Protein AF-A0A8T4DI45-F1 (afdb_monomer)

pLDDT: mean 78.18, std 17.22, range [35.06, 97.62]

Sequence (373 aa):
MRKTQLFKITIIFLILMFCSLSPCAADVDFNVQRQDVEINIYEDWSVEIWYYLTIETTLGPHNGIYLGIPDSNISDFGASVGNEMLKVEKTTYNGGDVLKIYFPETKYSGDITDMKVSFWAYDRLFPDQTNDEYIGMFFIPATWQGRTIPDQSITYILPEGVSANEVKFVPNPDSIFEDDRTSIYFEEFYATPESFDTNVLFPKAYLVPEDEKRENPSSGGGGGSSTSFFFMIAAAIFLFVIVIIIIGVIMGLKKGKKKYVSPELAMESLGVRKDLDNVEAAVVLGSDPIKVINLMVLGIVKKGLGVVESWGPLTMTIQKEEKDEKALKCPNCGAPLASGVDKQKCDYCGSEVELRGRPTHYENQFMLHALKK

Mean predicted aligned error: 20.34 Å

Secondary structure (DSSP, 8-state):
-HHHHHHHHHHHHHHHHHTT-PPPPP---EEEEEEEEEEEE-TTS-EEEEEEEEEEE-SS-EEEEEEE-S-S-EEEEEEEETTEEPPEEEEEETTEEEEEEEEEEEE-TT-EEEEEEEEEE-S--EE-SS-TTEEEEEE-----TTPPEEEEEEEEEPPTT--GGG-EEES--SEEEESSSEEEEEEEEEE-TTS--EEEEEEGGGSPPGGGSPPPTTSS-----SHHHHHHHHHHHHHHHHHHHHHHHHHHHHHT-------------S---TT--HHHHHHHTT--HHHHHHHHHHHHHHTTSEEEEEETTEEEEEPPPP-----EE-TTT--EE-TT-SEEE-TTT--EEE------TT------EE---

Structure (mmCIF, N/CA/C/O backbone):
data_AF-A0A8T4DI45-F1
#
_entry.id   AF-A0A8T4DI45-F1
#
loop_
_atom_site.group_PDB
_atom_site.id
_atom_site.type_symbol
_atom_site.label_atom_id
_atom_site.label_alt_id
_atom_site.label_comp_id
_atom_site.label_asym_id
_atom_site.label_entity_id
_atom_site.label_seq_id
_atom_site.pdbx_PDB_ins_code
_atom_site.Cartn_x
_atom_site.Cartn_y
_atom_site.Cartn_z
_atom_site.occupancy
_atom_site.B_iso_or_equiv
_atom_site.auth_seq_id
_atom_site.auth_comp_id
_atom_site.auth_asym_id
_atom_site.auth_atom_id
_atom_site.pdbx_PDB_model_num
ATOM 1 N N . MET A 1 1 ? -50.651 18.051 31.804 1.00 48.41 1 MET A N 1
ATOM 2 C CA . MET A 1 1 ? -50.432 17.323 30.529 1.00 48.41 1 MET A CA 1
ATOM 3 C C . MET A 1 1 ? -49.240 17.813 29.691 1.00 48.41 1 MET A C 1
ATOM 5 O O . MET A 1 1 ? -48.636 16.985 29.031 1.00 48.41 1 MET A O 1
ATOM 9 N N . ARG A 1 2 ? -48.836 19.101 29.711 1.00 54.28 2 ARG A N 1
ATOM 10 C CA . ARG A 1 2 ? -47.678 19.598 28.919 1.00 54.28 2 ARG A CA 1
ATOM 11 C C . ARG A 1 2 ? -46.285 19.196 29.442 1.00 54.28 2 ARG A C 1
ATOM 13 O O . ARG A 1 2 ? -45.401 18.942 28.637 1.00 54.28 2 ARG A O 1
ATOM 20 N N . LYS A 1 3 ? -46.082 19.112 30.765 1.00 51.00 3 LYS A N 1
ATOM 21 C CA . LYS A 1 3 ? -44.763 18.792 31.356 1.00 51.00 3 LYS A CA 1
ATOM 22 C C . LYS A 1 3 ? -44.325 17.339 31.121 1.00 51.00 3 LYS A C 1
ATOM 24 O O . LYS A 1 3 ? -43.155 17.097 30.864 1.00 51.00 3 LYS A O 1
ATOM 29 N N . THR A 1 4 ? -45.263 16.393 31.141 1.00 57.16 4 THR A N 1
ATOM 30 C CA . THR A 1 4 ? -44.988 14.967 30.899 1.00 57.16 4 THR A CA 1
ATOM 31 C C . THR A 1 4 ? -44.671 14.662 29.436 1.00 57.16 4 THR A C 1
ATOM 33 O O . THR A 1 4 ? -43.888 13.759 29.171 1.00 57.16 4 THR A O 1
ATOM 36 N N . GLN A 1 5 ? -45.219 15.433 28.490 1.00 61.31 5 GLN A N 1
ATOM 37 C CA . GLN A 1 5 ? -44.877 15.304 27.069 1.00 61.31 5 GLN A CA 1
ATOM 38 C C . GLN A 1 5 ? -43.510 15.915 26.745 1.00 61.31 5 GLN A C 1
ATOM 40 O O . GLN A 1 5 ? -42.742 15.308 26.009 1.00 61.31 5 GLN A O 1
ATOM 45 N N . LEU A 1 6 ? -43.159 17.057 27.355 1.00 60.56 6 LEU A N 1
ATOM 46 C CA . LEU A 1 6 ? -41.807 17.612 27.230 1.00 60.56 6 LEU A CA 1
ATOM 47 C C . LEU A 1 6 ? -40.750 16.649 27.781 1.00 60.56 6 LEU A C 1
ATOM 49 O O . LEU A 1 6 ? -39.765 16.406 27.104 1.00 60.56 6 LEU A O 1
ATOM 53 N N . PHE A 1 7 ? -40.993 16.036 28.943 1.00 71.31 7 PHE A N 1
ATOM 54 C CA . PHE A 1 7 ? -40.058 15.080 29.546 1.00 71.31 7 PHE A CA 1
ATOM 55 C C . PHE A 1 7 ? -39.817 13.840 28.668 1.00 71.31 7 PHE A C 1
ATOM 57 O O . PHE A 1 7 ? -38.680 13.401 28.516 1.00 71.31 7 PHE A O 1
ATOM 64 N N . LYS A 1 8 ? -40.868 13.311 28.025 1.00 70.00 8 LYS A N 1
ATOM 65 C CA . LYS A 1 8 ? -40.747 12.189 27.081 1.00 70.00 8 LYS A CA 1
ATOM 66 C C . LYS A 1 8 ? -39.946 12.562 25.832 1.00 70.00 8 LYS A C 1
ATOM 68 O O . LYS A 1 8 ? -39.124 11.768 25.391 1.00 70.00 8 LYS A O 1
ATOM 73 N N . ILE A 1 9 ? -40.143 13.768 25.297 1.00 74.94 9 ILE A N 1
ATOM 74 C CA . ILE A 1 9 ? -39.399 14.255 24.127 1.00 74.94 9 ILE A CA 1
ATOM 75 C C . ILE A 1 9 ? -37.917 14.456 24.473 1.00 74.94 9 ILE A C 1
ATOM 77 O O . ILE A 1 9 ? -37.061 14.062 23.688 1.00 74.94 9 ILE A O 1
ATOM 81 N N . THR A 1 10 ? -37.597 14.983 25.661 1.00 73.38 10 THR A N 1
ATOM 82 C CA . THR A 1 10 ? -36.201 15.144 26.102 1.00 73.38 10 THR A CA 1
ATOM 83 C C . THR A 1 10 ? -35.496 13.798 26.283 1.00 73.38 10 THR A C 1
ATOM 85 O O . THR A 1 10 ? -34.339 13.669 25.901 1.00 73.38 10 THR A O 1
ATOM 88 N N . ILE A 1 11 ? -36.189 12.782 26.811 1.00 77.38 11 ILE A N 1
ATOM 89 C CA . ILE A 1 11 ? -35.629 11.429 26.973 1.00 77.38 11 ILE A CA 1
ATOM 90 C C . ILE A 1 11 ? -35.383 10.763 25.616 1.00 77.38 11 ILE A C 1
ATOM 92 O O . ILE A 1 11 ? -34.323 10.182 25.412 1.00 77.38 11 ILE A O 1
ATOM 96 N N . ILE A 1 12 ? -36.319 10.882 24.672 1.00 78.38 12 ILE A N 1
ATOM 97 C CA . ILE A 1 12 ? -36.154 10.333 23.318 1.00 78.38 12 ILE A CA 1
ATOM 98 C C . ILE A 1 12 ? -34.976 11.009 22.601 1.00 78.38 12 ILE A C 1
ATOM 100 O O . ILE A 1 12 ? -34.194 10.331 21.943 1.00 78.38 12 ILE A O 1
ATOM 104 N N . PHE A 1 13 ? -34.800 12.322 22.781 1.00 72.88 13 PHE A N 1
ATOM 105 C CA . PHE A 1 13 ? -33.672 13.063 22.212 1.00 72.88 13 PHE A CA 1
ATOM 106 C C . PHE A 1 13 ? -32.329 12.675 22.853 1.00 72.88 13 PHE A C 1
ATOM 108 O O . PHE A 1 13 ? -31.331 12.550 22.152 1.00 72.88 13 PHE A O 1
ATOM 115 N N . LEU A 1 14 ? -32.306 12.415 24.166 1.00 69.50 14 LEU A N 1
ATOM 116 C CA . LEU A 1 14 ? -31.118 11.934 24.881 1.00 69.50 14 LEU A CA 1
ATOM 117 C C . LEU A 1 14 ? -30.712 10.519 24.426 1.00 69.50 14 LEU A C 1
ATOM 119 O O . LEU A 1 14 ? -29.527 10.247 24.258 1.00 69.50 14 LEU A O 1
ATOM 123 N N . ILE A 1 15 ? -31.690 9.641 24.181 1.00 68.94 15 ILE A N 1
ATOM 124 C CA . ILE A 1 15 ? -31.466 8.279 23.668 1.00 68.94 15 ILE A CA 1
ATOM 125 C C . ILE A 1 15 ? -30.945 8.322 22.225 1.00 68.94 15 ILE A C 1
ATOM 127 O O . ILE A 1 15 ? -29.999 7.611 21.903 1.00 68.94 15 ILE A O 1
ATOM 131 N N . LEU A 1 16 ? -31.496 9.193 21.373 1.00 63.09 16 LEU A N 1
ATOM 132 C CA . LEU A 1 16 ? -31.001 9.414 20.007 1.00 63.09 16 LEU A CA 1
ATOM 133 C C . LEU A 1 16 ? -29.581 10.002 19.980 1.00 63.09 16 LEU A C 1
ATOM 135 O O . LEU A 1 16 ? -28.788 9.608 19.133 1.00 63.09 16 LEU A O 1
ATOM 139 N N . MET A 1 17 ? -29.238 10.879 20.930 1.00 61.50 17 MET A N 1
ATOM 140 C CA . MET A 1 17 ? -27.894 11.456 21.057 1.00 61.50 17 MET A CA 1
ATOM 141 C C . MET A 1 17 ? -26.856 10.439 21.571 1.00 61.50 17 MET A C 1
ATOM 143 O O . MET A 1 17 ? -25.703 10.466 21.145 1.00 61.50 17 MET A O 1
ATOM 147 N N . PHE A 1 18 ? -27.254 9.506 22.442 1.00 54.62 18 PHE A N 1
ATOM 148 C CA . PHE A 1 18 ? -26.395 8.388 22.857 1.00 54.62 18 PHE A CA 1
ATOM 149 C C . PHE A 1 18 ? -26.244 7.316 21.767 1.00 54.62 18 PHE A C 1
ATOM 151 O O . PHE A 1 18 ? -25.233 6.624 21.733 1.00 54.62 18 PHE A O 1
ATOM 158 N N . CYS A 1 19 ? -27.206 7.205 20.846 1.00 48.47 19 CYS A N 1
ATOM 159 C CA . CYS A 1 19 ? -27.156 6.263 19.724 1.00 48.47 19 CYS A CA 1
ATOM 160 C C . CYS A 1 19 ? -26.244 6.738 18.570 1.00 48.47 19 CYS A C 1
ATOM 162 O O . CYS A 1 19 ? -25.891 5.945 17.706 1.00 48.47 19 CYS A O 1
ATOM 164 N N . SER A 1 20 ? -25.821 8.010 18.575 1.00 42.47 20 SER A N 1
ATOM 165 C CA . SER A 1 20 ? -24.810 8.564 17.656 1.00 42.47 20 SER A CA 1
ATOM 166 C C . SER A 1 20 ? -23.365 8.450 18.157 1.00 42.47 20 SER A C 1
ATOM 168 O O . SER A 1 20 ? -22.452 8.954 17.505 1.00 42.47 20 SER A O 1
ATOM 170 N N . LEU A 1 21 ? -23.129 7.781 19.291 1.00 42.97 21 LEU A N 1
ATOM 171 C CA . LEU A 1 21 ? -21.801 7.256 19.588 1.00 42.97 21 LEU A CA 1
ATOM 172 C C . LEU A 1 21 ? -21.576 6.079 18.639 1.00 42.97 21 LEU A C 1
ATOM 174 O O . LEU A 1 21 ? -21.924 4.940 18.949 1.00 42.97 21 LEU A O 1
ATOM 178 N N . SER A 1 22 ? -21.039 6.370 17.452 1.00 48.41 22 SER A N 1
ATOM 179 C CA . SER A 1 22 ? -20.392 5.350 16.635 1.00 48.41 22 SER A CA 1
ATOM 180 C C . SER A 1 22 ? -19.470 4.544 17.553 1.00 48.41 22 SER A C 1
ATOM 182 O O . SER A 1 22 ? -18.766 5.158 18.364 1.00 48.41 22 SER A O 1
ATOM 184 N N . PRO A 1 23 ? -19.445 3.204 17.464 1.00 41.69 23 PRO A N 1
ATOM 185 C CA . PRO A 1 23 ? -18.351 2.454 18.051 1.00 41.69 23 PRO A CA 1
ATOM 186 C C . PRO A 1 23 ? -17.064 3.110 17.552 1.00 41.69 23 PRO A C 1
ATOM 188 O O . PRO A 1 23 ? -16.876 3.247 16.339 1.00 41.69 23 PRO A O 1
ATOM 191 N N . CYS A 1 24 ? -16.222 3.585 18.474 1.00 35.06 24 CYS A N 1
ATOM 192 C CA . CYS A 1 24 ? -14.831 3.845 18.137 1.00 35.06 24 CYS A CA 1
ATOM 193 C C . CYS A 1 24 ? -14.349 2.569 17.445 1.00 35.06 24 CYS A C 1
ATOM 195 O O . CYS A 1 24 ? -14.574 1.479 17.979 1.00 35.06 24 CYS A O 1
ATOM 197 N N . ALA A 1 25 ? -13.818 2.700 16.229 1.00 39.72 25 ALA A N 1
ATOM 198 C CA . ALA A 1 25 ? -13.244 1.578 15.508 1.00 39.72 25 ALA A CA 1
ATOM 199 C C . ALA A 1 25 ? -12.333 0.814 16.477 1.00 39.72 25 ALA A C 1
ATOM 201 O O . ALA A 1 25 ? -11.505 1.431 17.148 1.00 39.72 25 ALA A O 1
ATOM 202 N N . ALA A 1 26 ? -12.590 -0.487 16.618 1.00 42.72 26 ALA A N 1
ATOM 203 C CA . ALA A 1 26 ? -11.796 -1.362 17.459 1.00 42.72 26 ALA A CA 1
ATOM 204 C C . ALA A 1 26 ? -10.319 -1.231 17.064 1.00 42.72 26 ALA A C 1
ATOM 206 O O . ALA A 1 26 ? -10.008 -1.095 15.875 1.00 42.72 26 ALA A O 1
ATOM 207 N N . ASP A 1 27 ? -9.447 -1.224 18.072 1.00 46.47 27 ASP A N 1
ATOM 208 C CA . ASP A 1 27 ? -8.004 -1.355 17.903 1.00 46.47 27 ASP A CA 1
ATOM 209 C C . ASP A 1 27 ? -7.693 -2.480 16.907 1.00 46.47 27 ASP A C 1
ATOM 211 O O . ASP A 1 27 ? -8.410 -3.474 16.816 1.00 46.47 27 ASP A O 1
ATOM 215 N N . VAL A 1 28 ? -6.653 -2.298 16.096 1.00 56.00 28 VAL A N 1
ATOM 216 C CA . VAL A 1 28 ? -6.340 -3.262 15.042 1.00 56.00 28 VAL A CA 1
ATOM 217 C C . VAL A 1 28 ? -5.790 -4.554 15.635 1.00 56.00 28 VAL A C 1
ATOM 219 O O . VAL A 1 28 ? -4.695 -4.606 16.203 1.00 56.00 28 VAL A O 1
ATOM 222 N N . ASP A 1 29 ? -6.601 -5.582 15.430 1.00 77.88 29 ASP A N 1
ATOM 223 C CA . ASP A 1 29 ? -6.612 -6.910 16.029 1.00 77.88 29 ASP A CA 1
ATOM 224 C C . ASP A 1 29 ? -5.738 -7.938 15.275 1.00 77.88 29 ASP A C 1
ATOM 226 O O . ASP A 1 29 ? -5.928 -9.145 15.407 1.00 77.88 29 ASP A O 1
ATOM 230 N N . PHE A 1 30 ? -4.784 -7.494 14.450 1.00 86.81 30 PHE A N 1
ATOM 231 C CA . PHE A 1 30 ? -3.903 -8.386 13.688 1.00 86.81 30 PHE A CA 1
ATOM 232 C C . PHE A 1 30 ? -2.503 -7.807 13.457 1.00 86.81 30 PHE A C 1
ATOM 234 O O . PHE A 1 30 ? -2.271 -6.603 13.592 1.00 86.81 30 PHE A O 1
ATOM 241 N N . ASN A 1 31 ? -1.567 -8.683 13.104 1.00 89.56 31 ASN A N 1
ATOM 242 C CA . ASN A 1 31 ? -0.220 -8.368 12.661 1.00 89.56 31 ASN A CA 1
ATOM 243 C C . ASN A 1 31 ? 0.057 -9.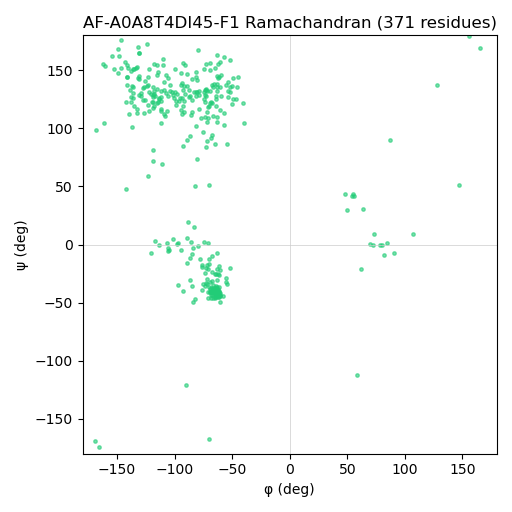026 11.305 1.00 89.56 31 ASN A C 1
ATOM 245 O O . ASN A 1 31 ? -0.346 -10.164 11.072 1.00 89.56 31 ASN A O 1
ATOM 249 N N . VAL A 1 32 ? 0.759 -8.325 10.420 1.00 91.81 32 VAL A N 1
ATOM 250 C CA . VAL A 1 32 ? 1.233 -8.906 9.158 1.00 91.81 32 VAL A CA 1
ATOM 251 C C . VAL A 1 32 ? 2.626 -9.461 9.411 1.00 91.81 32 VAL A C 1
ATOM 253 O O . VAL A 1 32 ? 3.539 -8.714 9.746 1.00 91.81 32 VAL A O 1
ATOM 256 N N . GLN A 1 33 ? 2.759 -10.781 9.322 1.00 93.25 33 GLN A N 1
ATOM 257 C CA . GLN A 1 33 ? 4.013 -11.493 9.570 1.00 93.25 33 GLN A CA 1
ATOM 258 C C . GLN A 1 33 ? 4.896 -11.522 8.323 1.00 93.25 33 GLN A C 1
ATOM 260 O O . GLN A 1 33 ? 6.114 -11.413 8.438 1.00 93.25 33 GLN A O 1
ATOM 265 N N . ARG A 1 34 ? 4.272 -11.635 7.145 1.00 94.31 34 ARG A N 1
ATOM 266 C CA . ARG A 1 34 ? 4.955 -11.651 5.852 1.00 94.31 34 ARG A CA 1
ATOM 267 C C . ARG A 1 34 ? 4.159 -10.887 4.801 1.00 94.31 34 ARG A C 1
ATOM 269 O O . ARG A 1 34 ? 2.934 -11.029 4.752 1.00 94.31 34 ARG A O 1
ATOM 276 N N . GLN A 1 35 ? 4.852 -10.095 3.988 1.00 94.75 35 GLN A N 1
ATOM 277 C CA . GLN A 1 35 ? 4.295 -9.361 2.853 1.00 94.75 35 GLN A CA 1
ATOM 278 C C . GLN A 1 35 ? 5.232 -9.463 1.649 1.00 94.75 35 GLN A C 1
ATOM 280 O O . GLN A 1 35 ? 6.191 -8.703 1.545 1.00 94.75 35 GLN A O 1
ATOM 285 N N . ASP A 1 36 ? 4.901 -10.343 0.709 1.00 95.75 36 ASP A N 1
ATOM 286 C CA . ASP A 1 36 ? 5.608 -10.420 -0.569 1.00 95.75 36 ASP A CA 1
ATOM 287 C C . ASP A 1 36 ? 4.772 -9.751 -1.652 1.00 95.75 36 ASP A C 1
ATOM 289 O O . ASP A 1 36 ? 3.574 -10.028 -1.783 1.00 95.75 36 ASP A O 1
ATOM 293 N N . VAL A 1 37 ? 5.395 -8.873 -2.430 1.00 96.38 37 VAL A N 1
ATOM 294 C CA . VAL A 1 37 ? 4.751 -8.196 -3.552 1.00 96.38 37 VAL A CA 1
ATOM 295 C C . VAL A 1 37 ? 5.435 -8.583 -4.850 1.00 96.38 37 VAL A C 1
ATOM 297 O O . VAL A 1 37 ? 6.644 -8.441 -4.992 1.00 96.38 37 VAL A O 1
ATOM 300 N N . GLU A 1 38 ? 4.658 -9.025 -5.825 1.00 97.38 38 GLU A N 1
ATOM 301 C CA . GLU A 1 38 ? 5.137 -9.329 -7.168 1.00 97.38 38 GLU A CA 1
ATOM 302 C C . GLU A 1 38 ? 4.478 -8.367 -8.159 1.00 97.38 38 GLU A C 1
ATOM 304 O O . GLU A 1 38 ? 3.253 -8.273 -8.241 1.00 97.38 38 GLU A O 1
ATOM 309 N N . ILE A 1 39 ? 5.300 -7.613 -8.882 1.00 97.25 39 ILE A N 1
ATOM 310 C CA . ILE A 1 39 ? 4.890 -6.564 -9.812 1.00 97.25 39 ILE A CA 1
ATOM 311 C C . ILE A 1 39 ? 5.237 -7.037 -11.216 1.00 97.25 39 ILE A C 1
ATOM 313 O O . ILE A 1 39 ? 6.396 -7.019 -11.622 1.00 97.25 39 ILE A O 1
ATOM 317 N N . ASN A 1 40 ? 4.226 -7.449 -11.966 1.00 97.25 40 ASN A N 1
ATOM 318 C CA . ASN A 1 40 ? 4.351 -7.901 -13.341 1.00 97.25 40 ASN A CA 1
ATOM 319 C C . ASN A 1 40 ? 4.104 -6.730 -14.290 1.00 97.25 40 ASN A C 1
ATOM 321 O O . ASN A 1 40 ? 2.984 -6.230 -14.375 1.00 97.25 40 ASN A O 1
ATOM 325 N N . ILE A 1 41 ? 5.140 -6.299 -15.007 1.00 96.75 41 ILE A N 1
ATOM 326 C CA . ILE A 1 41 ? 5.065 -5.214 -15.988 1.00 96.75 41 ILE A CA 1
ATOM 327 C C . ILE A 1 41 ? 4.997 -5.816 -17.393 1.00 96.75 41 ILE A C 1
ATOM 329 O O . ILE A 1 41 ? 5.823 -6.656 -17.758 1.00 96.75 41 ILE A O 1
ATOM 333 N N . TYR A 1 42 ? 4.018 -5.377 -18.180 1.00 95.31 42 TYR A N 1
ATOM 334 C CA . TYR A 1 42 ? 3.793 -5.843 -19.547 1.00 95.31 42 TYR A CA 1
ATOM 335 C C . TYR A 1 42 ? 4.126 -4.765 -20.585 1.00 95.31 42 TYR A C 1
ATOM 337 O O . TYR A 1 42 ? 4.158 -3.569 -20.290 1.00 95.31 42 TYR A O 1
ATOM 345 N N . GLU A 1 43 ? 4.353 -5.199 -21.828 1.00 94.38 43 GLU A N 1
ATOM 346 C CA . GLU A 1 43 ? 4.685 -4.322 -22.962 1.00 94.38 43 GLU A CA 1
ATOM 347 C C . GLU A 1 43 ? 3.565 -3.322 -23.296 1.00 94.38 43 GLU A C 1
ATOM 349 O O . GLU A 1 43 ? 3.834 -2.243 -23.818 1.00 94.38 43 GLU A O 1
ATOM 354 N N . ASP A 1 44 ? 2.313 -3.649 -22.958 1.00 92.25 44 ASP A N 1
ATOM 355 C CA . ASP A 1 44 ? 1.103 -2.851 -23.210 1.00 92.25 44 ASP A CA 1
ATOM 356 C C . ASP A 1 44 ? 0.843 -1.749 -22.162 1.00 92.25 44 ASP A C 1
ATOM 358 O O . ASP A 1 44 ? -0.257 -1.189 -22.114 1.00 92.25 44 ASP A O 1
ATOM 362 N N . TRP A 1 45 ? 1.856 -1.428 -21.345 1.00 92.06 45 TRP A N 1
ATOM 363 C CA . TRP A 1 45 ? 1.835 -0.471 -20.227 1.00 92.06 45 TRP A CA 1
ATOM 364 C C . TRP A 1 45 ? 1.020 -0.901 -19.003 1.00 92.06 45 TRP A C 1
ATOM 366 O O . TRP A 1 45 ? 0.933 -0.143 -18.028 1.00 92.06 45 TRP A O 1
ATOM 376 N N . SER A 1 46 ? 0.414 -2.087 -19.025 1.00 92.69 46 SER A N 1
ATOM 377 C CA . SER A 1 46 ? -0.336 -2.591 -17.881 1.00 92.69 46 SER A CA 1
ATOM 378 C C . SER A 1 46 ? 0.588 -3.221 -16.838 1.00 92.69 46 SER A C 1
ATOM 380 O O . SER A 1 46 ? 1.652 -3.763 -17.150 1.00 92.69 46 SER A O 1
ATOM 382 N N . VAL A 1 47 ? 0.188 -3.107 -15.571 1.00 95.81 47 VAL A N 1
ATOM 383 C CA . VAL A 1 47 ? 0.920 -3.676 -14.440 1.00 95.81 47 VAL A CA 1
ATOM 384 C C . VAL A 1 47 ? -0.029 -4.557 -13.641 1.00 95.81 47 VAL A C 1
ATOM 386 O O . VAL A 1 47 ? -1.069 -4.086 -13.185 1.00 95.81 47 VAL A O 1
ATOM 389 N N . GLU A 1 48 ? 0.315 -5.822 -13.442 1.00 96.75 48 GLU A N 1
ATOM 390 C CA . GLU A 1 48 ? -0.405 -6.711 -12.531 1.00 96.75 48 GLU A CA 1
ATOM 391 C C . GLU A 1 48 ? 0.368 -6.816 -11.216 1.00 96.75 48 GLU A C 1
ATOM 393 O O . GLU A 1 48 ? 1.561 -7.115 -11.205 1.00 96.75 48 GLU A O 1
ATOM 398 N N . ILE A 1 49 ? -0.301 -6.547 -10.098 1.00 96.94 49 ILE A N 1
ATOM 399 C CA . ILE A 1 49 ? 0.316 -6.579 -8.772 1.00 96.94 49 ILE A CA 1
ATOM 400 C C . ILE A 1 49 ? -0.301 -7.716 -7.974 1.00 96.94 49 ILE A C 1
ATOM 402 O O . ILE A 1 49 ? -1.517 -7.750 -7.778 1.00 96.94 49 ILE A O 1
ATOM 406 N N . TRP A 1 50 ? 0.550 -8.605 -7.471 1.00 97.56 50 TRP A N 1
ATOM 407 C CA . TRP A 1 50 ? 0.197 -9.675 -6.550 1.00 97.56 50 TRP A CA 1
ATOM 408 C C . TRP A 1 50 ? 0.755 -9.374 -5.164 1.00 97.56 50 TRP A C 1
ATOM 410 O O . TRP A 1 50 ? 1.923 -9.041 -5.015 1.00 97.56 50 TRP A O 1
ATOM 420 N N . TYR A 1 51 ? -0.080 -9.525 -4.145 1.00 97.12 51 TYR A N 1
ATOM 421 C CA . TYR A 1 51 ? 0.302 -9.508 -2.741 1.00 97.12 51 TYR A CA 1
ATOM 422 C C . TYR A 1 51 ? 0.116 -10.905 -2.158 1.00 97.12 51 TYR A C 1
ATOM 424 O O . TYR A 1 51 ? -0.984 -11.462 -2.214 1.00 97.12 51 TYR A O 1
ATOM 432 N N . TYR A 1 52 ? 1.160 -11.433 -1.535 1.00 97.12 52 TYR A N 1
ATOM 433 C CA . TYR A 1 52 ? 1.125 -12.641 -0.723 1.00 97.12 52 TYR A CA 1
ATOM 434 C C . TYR A 1 52 ? 1.304 -12.227 0.738 1.00 97.12 52 TYR A C 1
ATOM 436 O O . TYR A 1 52 ? 2.348 -11.713 1.134 1.00 97.12 52 TYR A O 1
ATOM 444 N N . LEU A 1 53 ? 0.248 -12.393 1.530 1.00 95.94 53 LEU A N 1
ATOM 445 C CA . LEU A 1 53 ? 0.172 -11.907 2.904 1.00 95.94 53 LEU A CA 1
ATOM 446 C C . LEU A 1 53 ? 0.012 -13.076 3.870 1.00 95.94 53 LEU A C 1
ATOM 448 O O . LEU A 1 53 ? -0.922 -13.864 3.718 1.00 95.94 53 LEU A O 1
ATOM 452 N N . THR A 1 54 ? 0.841 -13.116 4.910 1.00 95.94 54 THR A N 1
ATOM 453 C CA . THR A 1 54 ? 0.623 -13.966 6.090 1.00 95.94 54 THR A CA 1
ATOM 454 C C . THR A 1 54 ? 0.200 -13.080 7.249 1.00 95.94 54 THR A C 1
ATOM 456 O O . THR A 1 54 ? 0.965 -12.237 7.722 1.00 95.94 54 THR A O 1
ATOM 459 N N . ILE A 1 55 ? -1.035 -13.263 7.710 1.00 93.50 55 ILE A N 1
ATOM 460 C CA . ILE A 1 55 ? -1.662 -12.417 8.726 1.00 93.50 55 ILE A CA 1
ATOM 461 C C . ILE A 1 55 ? -1.916 -13.237 9.982 1.00 93.50 55 ILE A C 1
ATOM 463 O O . ILE A 1 55 ? -2.640 -14.227 9.940 1.00 93.50 55 ILE A O 1
ATOM 467 N N . GLU A 1 56 ? -1.373 -12.791 11.109 1.00 93.06 56 GLU A N 1
ATOM 468 C CA . GLU A 1 56 ? -1.666 -13.336 12.430 1.00 93.06 56 GLU A CA 1
ATOM 469 C C . GLU A 1 56 ? -2.702 -12.455 13.127 1.00 93.06 56 GLU A C 1
ATOM 471 O O . GLU A 1 56 ? -2.482 -11.271 13.375 1.00 93.06 56 GLU A O 1
ATOM 476 N N . THR A 1 57 ? -3.845 -13.030 13.471 1.00 91.38 57 THR A N 1
ATOM 477 C CA . THR A 1 57 ? -4.885 -12.330 14.224 1.00 91.38 57 THR A CA 1
ATOM 478 C C . THR A 1 57 ? -4.488 -12.310 15.701 1.00 91.38 57 THR A C 1
ATOM 480 O O . THR A 1 57 ? -4.362 -13.356 16.328 1.00 91.38 57 THR A O 1
ATOM 483 N N . THR A 1 58 ? -4.260 -11.131 16.280 1.00 87.50 58 THR A N 1
ATOM 484 C CA . THR A 1 58 ? -3.850 -10.980 17.686 1.00 87.50 58 THR A CA 1
ATOM 485 C C . THR A 1 58 ? -5.045 -10.939 18.632 1.00 87.50 58 THR A C 1
ATOM 487 O O . THR A 1 58 ? -4.956 -11.415 19.765 1.00 87.50 58 THR A O 1
ATOM 490 N N . LEU A 1 59 ? -6.180 -10.424 18.168 1.00 84.31 59 LEU A N 1
ATOM 491 C CA . LEU A 1 59 ? -7.419 -10.252 18.921 1.00 84.31 59 LEU A CA 1
ATOM 492 C C . LEU A 1 59 ? -8.607 -10.536 17.987 1.00 84.31 59 LEU A C 1
ATOM 494 O O . LEU A 1 59 ? -8.476 -10.526 16.773 1.00 84.31 59 LEU A O 1
ATOM 498 N N . GLY A 1 60 ? -9.768 -10.887 18.527 1.00 78.62 60 GLY A N 1
ATOM 499 C CA . GLY A 1 60 ? -10.936 -11.189 17.700 1.00 78.62 60 GLY A CA 1
ATOM 500 C C . GLY A 1 60 ? -12.233 -10.823 18.407 1.00 78.62 60 GLY A C 1
ATOM 501 O O . GLY A 1 60 ? -12.229 -10.590 19.619 1.00 78.62 60 GLY A O 1
ATOM 502 N N . PRO A 1 61 ? -13.369 -10.814 17.692 1.00 85.19 61 PRO A N 1
ATOM 503 C CA . PRO A 1 61 ? -13.569 -11.351 16.341 1.00 85.19 61 PRO A CA 1
ATOM 504 C C . PRO A 1 61 ? -13.091 -10.425 15.208 1.00 85.19 61 PRO A C 1
ATOM 506 O O . PRO A 1 61 ? -13.501 -9.268 15.136 1.00 85.19 61 PRO A O 1
ATOM 509 N N . HIS A 1 62 ? -12.320 -10.968 14.260 1.00 85.94 62 HIS A N 1
ATOM 510 C CA . HIS A 1 62 ? -11.796 -10.243 13.100 1.00 85.94 62 HIS A CA 1
ATOM 511 C C . HIS A 1 62 ? -12.298 -10.855 11.778 1.00 85.94 62 HIS A C 1
ATOM 513 O O . HIS A 1 62 ? -12.216 -12.061 11.573 1.00 85.94 62 HIS A O 1
ATOM 519 N N . ASN A 1 63 ? -12.855 -10.042 10.872 1.00 88.81 63 ASN A N 1
ATOM 520 C CA . ASN A 1 63 ? -13.624 -10.538 9.712 1.00 88.81 63 ASN A CA 1
ATOM 521 C C . ASN A 1 63 ? -13.017 -10.195 8.345 1.00 88.81 63 ASN A C 1
ATOM 523 O O . ASN A 1 63 ? -13.634 -10.468 7.315 1.00 88.81 63 ASN A O 1
ATOM 527 N N . GLY A 1 64 ? -11.857 -9.551 8.309 1.00 90.50 64 GLY A N 1
ATOM 528 C CA . GLY A 1 64 ? -11.254 -9.113 7.059 1.00 90.50 64 GLY A CA 1
ATOM 529 C C . GLY A 1 64 ? -10.312 -7.941 7.246 1.00 90.50 64 GLY A C 1
ATOM 530 O O . GLY A 1 64 ? -10.155 -7.435 8.350 1.00 90.50 64 GLY A O 1
ATOM 531 N N . ILE A 1 65 ? -9.719 -7.485 6.153 1.00 91.88 65 ILE A N 1
ATOM 532 C CA . ILE A 1 65 ? -8.696 -6.438 6.151 1.00 91.88 65 ILE A CA 1
ATOM 533 C C . ILE A 1 65 ? -9.005 -5.350 5.128 1.00 91.88 65 ILE A C 1
ATOM 535 O O . ILE A 1 65 ? -9.818 -5.532 4.219 1.00 91.88 65 ILE A O 1
ATOM 539 N N . TYR A 1 66 ? -8.319 -4.221 5.273 1.00 92.75 66 TYR A N 1
ATOM 540 C CA . TYR A 1 66 ? -8.261 -3.166 4.270 1.00 92.75 66 TYR A CA 1
ATOM 541 C C . TYR A 1 66 ? -6.839 -3.117 3.718 1.00 92.75 66 TYR A C 1
ATOM 543 O O . TYR A 1 66 ? -5.913 -2.805 4.461 1.00 92.75 66 TYR A O 1
ATOM 551 N N . LEU A 1 67 ? -6.675 -3.434 2.437 1.00 92.81 67 LEU A N 1
ATOM 552 C CA . LEU A 1 67 ? -5.404 -3.325 1.728 1.00 92.81 67 LEU A CA 1
ATOM 553 C C . LEU A 1 67 ? -5.365 -1.996 0.971 1.00 92.81 67 LEU A C 1
ATOM 555 O O . LEU A 1 67 ? -6.251 -1.730 0.159 1.00 92.81 67 LEU A O 1
ATOM 559 N N . GLY A 1 68 ? -4.354 -1.168 1.235 1.00 90.44 68 GLY A N 1
ATOM 560 C CA . GLY A 1 68 ? -4.127 0.067 0.482 1.00 90.44 68 GLY A CA 1
ATOM 561 C C . GLY A 1 68 ? -3.817 -0.220 -0.983 1.00 90.44 68 GLY A C 1
ATOM 562 O O . GLY A 1 68 ? -3.031 -1.118 -1.279 1.00 90.44 68 GLY A O 1
ATOM 563 N N . ILE A 1 69 ? -4.427 0.542 -1.889 1.00 90.88 69 ILE A N 1
ATOM 564 C CA . ILE A 1 69 ? -4.129 0.492 -3.326 1.00 90.88 69 ILE A CA 1
ATOM 565 C C . ILE A 1 69 ? -3.596 1.847 -3.806 1.00 90.88 69 ILE A C 1
ATOM 567 O O . ILE A 1 69 ? -3.892 2.862 -3.173 1.00 90.88 69 ILE A O 1
ATOM 571 N N . PRO A 1 70 ? -2.811 1.886 -4.902 1.00 82.19 70 PRO A N 1
ATOM 572 C CA . PRO A 1 70 ? -2.169 3.118 -5.361 1.00 82.19 70 PRO A CA 1
ATOM 573 C C . PRO A 1 70 ? -3.177 4.234 -5.655 1.00 82.19 70 PRO A C 1
ATOM 575 O O . PRO A 1 70 ? -2.964 5.378 -5.262 1.00 82.19 70 PRO A O 1
ATOM 578 N N . ASP A 1 71 ? -4.269 3.895 -6.343 1.00 82.88 71 ASP A N 1
ATOM 579 C CA . ASP A 1 71 ? -5.431 4.750 -6.572 1.00 82.88 71 ASP A CA 1
ATOM 580 C C . ASP A 1 71 ? -6.631 3.928 -7.083 1.00 82.88 71 ASP A C 1
ATOM 582 O O . ASP A 1 71 ? -6.602 2.698 -7.173 1.00 82.88 71 ASP A O 1
ATOM 586 N N . SER A 1 72 ? -7.712 4.624 -7.431 1.00 82.31 72 SER A N 1
ATOM 587 C CA . SER A 1 72 ? -8.918 4.025 -7.999 1.00 82.31 72 SER A CA 1
ATOM 588 C C . SER A 1 72 ? -8.764 3.420 -9.406 1.00 82.31 72 SER A C 1
ATOM 590 O O . SER A 1 72 ? -9.701 2.728 -9.828 1.00 82.31 72 SER A O 1
ATOM 592 N N . ASN A 1 73 ? -7.644 3.640 -10.112 1.00 87.44 73 ASN A N 1
ATOM 593 C CA . ASN A 1 73 ? -7.384 3.253 -11.507 1.00 87.44 73 ASN A CA 1
ATOM 594 C C . ASN A 1 73 ? -6.933 1.783 -11.619 1.00 87.44 73 ASN A C 1
ATOM 596 O O . ASN A 1 73 ? -5.918 1.464 -12.241 1.00 87.44 73 ASN A O 1
ATOM 600 N N . ILE A 1 74 ? -7.705 0.886 -10.998 1.00 91.69 74 ILE A N 1
ATOM 601 C CA . ILE A 1 74 ? -7.454 -0.557 -10.972 1.00 91.69 74 ILE A CA 1
ATOM 602 C C . ILE A 1 74 ? -8.632 -1.362 -11.539 1.00 91.69 74 ILE A C 1
ATOM 604 O O . ILE A 1 74 ? -9.792 -0.953 -11.399 1.00 91.69 74 ILE A O 1
ATOM 608 N N . SER A 1 75 ? -8.348 -2.533 -12.114 1.00 92.75 75 SER A N 1
ATOM 609 C CA . SER A 1 75 ? -9.349 -3.504 -12.586 1.00 92.75 75 SER A CA 1
ATOM 610 C C . SER A 1 75 ? -9.045 -4.926 -12.115 1.00 92.75 75 SER A C 1
ATOM 612 O O . SER A 1 75 ? -7.988 -5.188 -11.545 1.00 92.75 75 SER A O 1
ATOM 614 N N . ASP A 1 76 ? -10.015 -5.823 -12.326 1.00 93.50 76 ASP A N 1
ATOM 615 C CA . ASP A 1 76 ? -9.873 -7.277 -12.153 1.00 93.50 76 ASP A CA 1
ATOM 616 C C . ASP A 1 76 ? -9.210 -7.682 -10.829 1.00 93.50 76 ASP A C 1
ATOM 618 O O . ASP A 1 76 ? -8.332 -8.538 -10.777 1.00 93.50 76 ASP A O 1
ATOM 622 N N . PHE A 1 77 ? -9.633 -7.029 -9.744 1.00 95.19 77 PHE A N 1
ATOM 623 C CA . PHE A 1 77 ? -9.118 -7.304 -8.414 1.00 95.19 77 PHE A CA 1
ATOM 624 C C . PHE A 1 77 ? -9.785 -8.537 -7.798 1.00 95.19 77 PHE A C 1
ATOM 626 O O . PHE A 1 77 ? -10.998 -8.736 -7.908 1.00 95.19 77 PHE A O 1
ATOM 633 N N . GLY A 1 78 ? -9.004 -9.339 -7.084 1.00 95.75 78 GLY A N 1
ATOM 634 C CA . GLY A 1 78 ? -9.474 -10.542 -6.410 1.00 95.75 78 GLY A CA 1
ATOM 635 C C . GLY A 1 78 ? -8.594 -10.908 -5.226 1.00 95.75 78 GLY A C 1
ATOM 636 O O . GLY A 1 78 ? -7.468 -10.436 -5.096 1.00 95.75 78 GLY A O 1
ATOM 637 N N . ALA A 1 79 ? -9.120 -11.747 -4.339 1.00 97.38 79 ALA A N 1
ATOM 638 C CA . ALA A 1 79 ? -8.352 -12.320 -3.245 1.00 97.38 79 ALA A CA 1
ATOM 639 C C . ALA A 1 79 ? -8.744 -13.780 -3.029 1.00 97.38 79 ALA A C 1
ATOM 641 O O . ALA A 1 79 ? -9.876 -14.173 -3.316 1.00 97.38 79 ALA A O 1
ATOM 642 N N . SER A 1 80 ? -7.816 -14.581 -2.517 1.00 96.31 80 SER A N 1
ATOM 643 C CA . SER A 1 80 ? -8.036 -15.993 -2.216 1.00 96.31 80 SER A CA 1
ATOM 644 C C . SER A 1 80 ? -7.244 -16.446 -0.995 1.00 96.31 80 SER A C 1
ATOM 646 O O . SER A 1 80 ? -6.178 -15.908 -0.696 1.00 96.31 80 SER A O 1
ATOM 648 N N . VAL A 1 81 ? -7.766 -17.456 -0.304 1.00 94.31 81 VAL A N 1
ATOM 649 C CA . VAL A 1 81 ? -7.066 -18.206 0.747 1.00 94.31 81 VAL A CA 1
ATOM 650 C C . VAL A 1 81 ? -7.069 -19.668 0.315 1.00 94.31 81 VAL A C 1
ATOM 652 O O . VAL A 1 81 ? -8.125 -20.282 0.157 1.00 94.31 81 VAL A O 1
ATOM 655 N N . GLY A 1 82 ? -5.886 -20.225 0.050 1.00 90.06 82 GLY A N 1
ATOM 656 C CA . GLY A 1 82 ? -5.763 -21.538 -0.588 1.00 90.06 82 GLY A CA 1
ATOM 657 C C . GLY A 1 82 ? -6.455 -21.570 -1.956 1.00 90.06 82 GLY A C 1
ATOM 658 O O . GLY A 1 82 ? -6.016 -20.910 -2.893 1.00 90.06 82 GLY A O 1
ATOM 659 N N . ASN A 1 83 ? -7.543 -22.335 -2.063 1.00 88.31 83 ASN A N 1
ATOM 660 C CA . ASN A 1 83 ? -8.345 -22.473 -3.285 1.00 88.31 83 ASN A CA 1
ATOM 661 C C . ASN A 1 83 ? -9.699 -21.744 -3.206 1.00 88.31 83 ASN A C 1
ATOM 663 O O . ASN A 1 83 ? -10.496 -21.836 -4.139 1.00 88.31 83 ASN A O 1
ATOM 667 N N . GLU A 1 84 ? -9.987 -21.064 -2.096 1.00 93.50 84 GLU A N 1
ATOM 668 C CA . GLU A 1 84 ? -11.250 -20.366 -1.885 1.00 93.50 84 GLU A CA 1
ATOM 669 C C . GLU A 1 84 ? -11.121 -18.892 -2.270 1.00 93.50 84 GLU A C 1
ATOM 671 O O . GLU A 1 84 ? -10.242 -18.183 -1.779 1.00 93.50 84 GLU A O 1
ATOM 676 N N . MET A 1 85 ? -12.014 -18.427 -3.146 1.00 95.50 85 MET A N 1
ATOM 677 C CA . MET A 1 85 ? -12.096 -17.019 -3.528 1.00 95.50 85 MET A CA 1
ATOM 678 C C . MET A 1 85 ? -12.820 -16.220 -2.450 1.00 95.50 85 MET A C 1
ATOM 680 O O . MET A 1 85 ? -13.911 -16.585 -2.013 1.00 95.50 85 MET A O 1
ATOM 684 N N . LEU A 1 86 ? -12.234 -15.094 -2.066 1.00 95.50 86 LEU A N 1
ATOM 685 C CA . LEU A 1 86 ? -12.784 -14.205 -1.059 1.00 95.50 86 LEU A CA 1
ATOM 686 C C . LEU A 1 86 ? -13.649 -13.119 -1.681 1.00 95.50 86 LEU A C 1
ATOM 688 O O . LEU A 1 86 ? -13.476 -12.705 -2.830 1.00 95.50 86 LEU A O 1
ATOM 692 N N . LYS A 1 87 ? -14.565 -12.593 -0.870 1.00 95.81 87 LYS A N 1
ATOM 693 C CA . LYS A 1 87 ? -15.295 -11.385 -1.230 1.00 95.81 87 LYS A CA 1
ATOM 694 C C . LYS A 1 87 ? -14.356 -10.183 -1.110 1.00 95.81 87 LYS A C 1
ATOM 696 O O . LYS A 1 87 ? -13.768 -9.964 -0.050 1.00 95.81 87 LYS A O 1
ATOM 701 N N . VAL A 1 88 ? -14.277 -9.381 -2.169 1.00 96.31 88 VAL A N 1
ATOM 702 C CA . VAL A 1 88 ? -13.476 -8.151 -2.217 1.00 96.31 88 VAL A CA 1
ATOM 703 C C . VAL A 1 88 ? -14.345 -6.985 -2.673 1.00 96.31 88 VAL A C 1
ATOM 705 O O . VAL A 1 88 ? -15.122 -7.107 -3.618 1.00 96.31 88 VAL A O 1
ATOM 708 N N . GLU A 1 89 ? -14.229 -5.849 -1.993 1.00 93.81 89 GLU A N 1
ATOM 709 C CA . GLU A 1 89 ? -14.933 -4.611 -2.328 1.00 93.81 89 GLU A CA 1
ATOM 710 C C . GLU A 1 89 ? -13.932 -3.455 -2.400 1.00 93.81 89 GLU A C 1
ATOM 712 O O . GLU A 1 89 ? -13.200 -3.206 -1.443 1.00 93.81 89 GLU A O 1
ATOM 717 N N . LYS A 1 90 ? -13.926 -2.703 -3.505 1.00 92.56 90 LYS A N 1
ATOM 718 C CA . LYS A 1 90 ? -13.201 -1.428 -3.571 1.00 92.56 90 LYS A CA 1
ATOM 719 C C . LYS A 1 90 ? -13.972 -0.371 -2.778 1.00 92.56 90 LYS A C 1
ATOM 721 O O . LYS A 1 90 ? -15.157 -0.154 -3.028 1.00 92.56 90 LYS A O 1
ATOM 726 N N . THR A 1 91 ? -13.317 0.278 -1.822 1.00 90.50 91 THR A N 1
ATOM 727 C CA . THR A 1 91 ? -13.907 1.322 -0.969 1.00 90.50 91 THR A CA 1
ATOM 728 C C . THR A 1 91 ? -12.853 2.366 -0.612 1.00 90.50 91 THR A C 1
ATOM 730 O O . THR A 1 91 ? -11.684 2.224 -0.947 1.00 90.50 91 THR A O 1
ATOM 733 N N . THR A 1 92 ? -13.257 3.414 0.096 1.00 87.75 92 THR A N 1
ATOM 734 C CA . THR A 1 92 ? -12.342 4.384 0.701 1.00 87.75 92 THR A CA 1
ATOM 735 C C . THR A 1 92 ? -12.253 4.130 2.206 1.00 87.75 92 THR A C 1
ATOM 737 O O . THR A 1 92 ? -13.275 3.898 2.858 1.00 87.75 92 THR A O 1
ATOM 740 N N . TYR A 1 93 ? -11.048 4.184 2.772 1.00 81.50 93 TYR A N 1
ATOM 741 C CA . TYR A 1 93 ? -10.796 4.085 4.212 1.00 81.50 93 TYR A CA 1
ATOM 742 C C . TYR A 1 93 ? -9.720 5.097 4.615 1.00 81.50 93 TYR A C 1
ATOM 744 O O . TYR A 1 93 ? -8.712 5.236 3.932 1.00 81.50 93 TYR A O 1
ATOM 752 N N . ASN A 1 94 ? -9.954 5.859 5.690 1.00 79.56 94 ASN A N 1
ATOM 753 C CA . ASN A 1 94 ? -9.071 6.947 6.143 1.00 79.56 94 ASN A CA 1
ATOM 754 C C . ASN A 1 94 ? -8.650 7.951 5.043 1.00 79.56 94 ASN A C 1
ATOM 756 O O . ASN A 1 94 ? -7.587 8.556 5.124 1.00 79.56 94 ASN A O 1
ATOM 760 N N . GLY A 1 95 ? -9.498 8.154 4.027 1.00 79.75 95 GLY A N 1
ATOM 761 C CA . GLY A 1 95 ? -9.240 9.084 2.922 1.00 79.75 95 GLY A CA 1
ATOM 762 C C . GLY A 1 95 ? -8.397 8.523 1.770 1.00 79.75 95 GLY A C 1
ATOM 763 O O . GLY A 1 95 ? -8.158 9.263 0.823 1.00 79.75 95 GLY A O 1
ATOM 764 N N . GLY A 1 96 ? -7.989 7.250 1.825 1.00 83.06 96 GLY A N 1
ATOM 765 C CA . GLY A 1 96 ? -7.316 6.542 0.730 1.00 83.06 96 GLY A CA 1
ATOM 766 C C . GLY A 1 96 ? -8.193 5.457 0.104 1.00 83.06 96 GLY A C 1
ATOM 767 O O . GLY A 1 96 ? -9.101 4.928 0.756 1.00 83.06 96 GLY A O 1
ATOM 768 N N . ASP A 1 97 ? -7.921 5.129 -1.157 1.00 90.25 97 ASP A N 1
ATOM 769 C CA . ASP A 1 97 ? -8.555 4.005 -1.844 1.00 90.25 97 ASP A CA 1
ATOM 770 C C . ASP A 1 97 ? -7.987 2.682 -1.316 1.00 90.25 97 ASP A C 1
ATOM 772 O O . ASP A 1 97 ? -6.776 2.519 -1.150 1.00 90.25 97 ASP A O 1
ATOM 776 N N . VAL A 1 98 ? -8.876 1.735 -1.016 1.00 93.31 98 VAL A N 1
ATOM 777 C CA . VAL A 1 98 ? -8.521 0.437 -0.435 1.00 93.31 98 VAL A CA 1
ATOM 778 C C . VAL A 1 98 ? -9.364 -0.692 -1.025 1.00 93.31 98 VAL A C 1
ATOM 780 O O . VAL A 1 98 ? -10.515 -0.503 -1.433 1.00 93.31 98 VAL A O 1
ATOM 783 N N . LEU A 1 99 ? -8.819 -1.903 -0.987 1.00 94.69 99 LEU A N 1
ATOM 784 C CA . LEU A 1 99 ? -9.573 -3.140 -1.153 1.00 94.69 99 LEU A CA 1
ATOM 785 C C . LEU A 1 99 ? -9.961 -3.671 0.225 1.00 94.69 99 LEU A C 1
ATOM 787 O O . LEU A 1 99 ? -9.110 -4.037 1.034 1.00 94.69 99 LEU A O 1
ATOM 791 N N . LYS A 1 100 ? -11.264 -3.722 0.496 1.00 95.00 100 LYS A N 1
ATOM 792 C CA . LYS A 1 100 ? -11.814 -4.402 1.664 1.00 95.00 100 LYS A CA 1
ATOM 793 C C . LYS A 1 100 ? -11.990 -5.878 1.335 1.00 95.00 100 LYS A C 1
ATOM 795 O O . LYS A 1 100 ? -12.825 -6.228 0.500 1.00 95.00 100 LYS A O 1
ATOM 800 N N . ILE A 1 101 ? -11.224 -6.729 2.002 1.00 95.62 101 ILE A N 1
ATOM 801 C CA . ILE A 1 101 ? -11.196 -8.171 1.758 1.00 95.62 101 ILE A CA 1
ATOM 802 C C . ILE A 1 101 ? -11.804 -8.872 2.965 1.00 95.62 101 ILE A C 1
ATOM 804 O O . ILE A 1 101 ? -11.351 -8.667 4.089 1.00 95.62 101 ILE A O 1
ATOM 808 N N . TYR A 1 102 ? -12.836 -9.678 2.741 1.00 93.94 102 TYR A N 1
ATOM 809 C CA . TYR A 1 102 ? -13.524 -10.406 3.804 1.00 93.94 102 TYR A CA 1
ATOM 810 C C . TYR A 1 102 ? -12.924 -11.799 3.966 1.00 93.94 102 TYR A C 1
ATOM 812 O O . TYR A 1 102 ? -12.751 -12.520 2.985 1.00 93.94 102 TYR A O 1
ATOM 820 N N . PHE A 1 103 ? -12.646 -12.187 5.205 1.00 91.75 103 PHE A N 1
ATOM 821 C CA . PHE A 1 103 ? -12.236 -13.548 5.524 1.00 91.75 103 PHE A CA 1
ATOM 822 C C . PHE A 1 103 ? -13.405 -14.527 5.342 1.00 91.75 103 PHE A C 1
ATOM 824 O O . PHE A 1 103 ? -14.559 -14.130 5.529 1.00 91.75 103 PHE A O 1
ATOM 831 N N . PRO A 1 104 ? -13.124 -15.797 4.989 1.00 86.88 104 PRO A N 1
ATOM 832 C CA . PRO A 1 104 ? -14.173 -16.796 4.785 1.00 86.88 104 PRO A CA 1
ATOM 833 C C . PRO A 1 104 ? -14.887 -17.121 6.104 1.00 86.88 104 PRO A C 1
ATOM 835 O O . PRO A 1 104 ? -16.102 -17.300 6.146 1.00 86.88 104 PRO A O 1
ATOM 838 N N . GLU A 1 105 ? -14.135 -17.098 7.204 1.00 88.81 105 GLU A N 1
ATOM 839 C CA . GLU A 1 105 ? -14.627 -17.273 8.564 1.00 88.81 105 GLU A CA 1
ATOM 840 C C . GLU A 1 105 ? -14.039 -16.195 9.478 1.00 88.81 105 GLU A C 1
ATOM 842 O O . GLU A 1 105 ? -12.938 -15.688 9.238 1.00 88.81 105 GLU A O 1
ATOM 847 N N . THR A 1 106 ? -14.766 -15.865 10.546 1.00 89.19 106 THR A N 1
ATOM 848 C CA . THR A 1 106 ? -14.279 -14.976 11.603 1.00 89.19 106 THR A CA 1
ATOM 849 C C . THR A 1 106 ? -13.026 -15.556 12.251 1.00 89.19 106 THR A C 1
ATOM 851 O O . THR A 1 106 ? -13.033 -16.694 12.713 1.00 89.19 106 THR A O 1
ATOM 854 N N . LYS A 1 107 ? -11.972 -14.744 12.314 1.00 91.12 107 LYS A N 1
ATOM 855 C CA . LYS A 1 107 ? -10.691 -15.080 12.930 1.00 91.12 107 LYS A CA 1
ATOM 856 C C . LYS A 1 107 ? -10.625 -14.609 14.376 1.00 91.12 107 LYS A C 1
ATOM 858 O O . LYS A 1 107 ? -11.214 -13.587 14.750 1.00 91.12 107 LYS A O 1
ATOM 863 N N . TYR A 1 108 ? -9.901 -15.373 15.179 1.00 89.62 108 TYR A N 1
ATOM 864 C CA . TYR A 1 108 ? -9.658 -15.144 16.595 1.00 89.62 108 TYR A CA 1
ATOM 865 C C . TYR A 1 108 ? -8.156 -15.091 16.891 1.00 89.62 108 TYR A C 1
ATOM 867 O O . TYR A 1 108 ? -7.317 -15.337 16.030 1.00 89.62 108 TYR A O 1
ATOM 875 N N . SER A 1 109 ? -7.822 -14.739 18.133 1.00 91.94 109 SER A N 1
ATOM 876 C CA . SER A 1 109 ? -6.437 -14.637 18.597 1.00 91.94 109 SER A CA 1
ATOM 877 C C . SER A 1 109 ? -5.649 -15.929 18.334 1.00 91.94 109 SER A C 1
ATOM 879 O O . SER A 1 109 ? -6.078 -17.008 18.744 1.00 91.94 109 SER A O 1
ATOM 881 N N . GLY A 1 110 ? -4.501 -15.800 17.672 1.00 89.38 110 GLY A N 1
ATOM 882 C CA . GLY A 1 110 ? -3.612 -16.893 17.281 1.00 89.38 110 GLY A CA 1
ATOM 883 C C . GLY A 1 110 ? -3.892 -17.488 15.898 1.00 89.38 110 GLY A C 1
ATOM 884 O O . GLY A 1 110 ? -3.095 -18.299 15.430 1.00 89.38 110 GLY A O 1
ATOM 885 N N . ASP A 1 111 ? -4.980 -17.100 15.223 1.00 92.25 111 ASP A N 1
ATOM 886 C CA . ASP A 1 111 ? -5.263 -17.595 13.875 1.00 92.25 111 ASP A CA 1
ATOM 887 C C . ASP A 1 111 ? -4.306 -16.983 12.849 1.00 92.25 111 ASP A C 1
ATOM 889 O O . ASP A 1 111 ? -4.159 -15.760 12.764 1.00 92.25 111 ASP A O 1
ATOM 893 N N . ILE A 1 112 ? -3.731 -17.839 12.006 1.00 93.62 112 ILE A N 1
ATOM 894 C CA . ILE A 1 112 ? -2.886 -17.445 10.876 1.00 93.62 112 ILE A CA 1
ATOM 895 C C . ILE A 1 112 ? -3.688 -17.589 9.583 1.00 93.62 112 ILE A C 1
ATOM 897 O O . ILE A 1 112 ? -4.358 -18.599 9.357 1.00 93.62 112 ILE A O 1
ATOM 901 N N . THR A 1 113 ? -3.647 -16.561 8.740 1.00 93.69 113 THR A N 1
ATOM 902 C CA . THR A 1 113 ? -4.316 -16.529 7.437 1.00 93.69 113 THR A CA 1
ATOM 903 C C . THR A 1 113 ? -3.309 -16.179 6.353 1.00 93.69 113 THR A C 1
ATOM 905 O O . THR A 1 113 ? -2.828 -15.048 6.308 1.00 93.69 113 THR A O 1
ATOM 908 N N . ASP A 1 114 ? -3.042 -17.140 5.468 1.00 95.75 114 ASP A N 1
ATOM 909 C CA . ASP A 1 114 ? -2.247 -16.941 4.257 1.00 95.75 114 ASP A CA 1
ATOM 910 C C . ASP A 1 114 ? -3.167 -16.605 3.086 1.00 95.75 114 ASP A C 1
ATOM 912 O O . ASP A 1 114 ? -4.047 -17.387 2.714 1.00 95.75 114 ASP A O 1
ATOM 916 N N . MET A 1 115 ? -2.973 -15.428 2.508 1.00 95.62 115 MET A N 1
ATOM 917 C CA . MET A 1 115 ? -3.861 -14.864 1.505 1.00 95.62 115 MET A CA 1
ATOM 918 C C . MET A 1 115 ? -3.080 -14.346 0.309 1.00 95.62 115 MET A C 1
ATOM 920 O O . MET A 1 115 ? -2.008 -13.764 0.446 1.00 95.62 115 MET A O 1
ATOM 924 N N . LYS A 1 116 ? -3.672 -14.519 -0.870 1.00 97.38 116 LYS A N 1
ATOM 925 C CA . LYS A 1 116 ? -3.196 -13.956 -2.130 1.00 97.38 116 LYS A CA 1
ATOM 926 C C . LYS A 1 116 ? -4.183 -12.911 -2.605 1.00 97.38 116 LYS A C 1
ATOM 928 O O . LYS A 1 116 ? -5.379 -13.192 -2.633 1.00 97.38 116 LYS A O 1
ATOM 933 N N . VAL A 1 117 ? -3.702 -11.741 -2.991 1.00 97.62 117 VAL A N 1
ATOM 934 C CA . VAL A 1 117 ? -4.512 -10.654 -3.550 1.00 97.62 117 VAL A CA 1
ATOM 935 C C . VAL A 1 117 ? -3.888 -10.239 -4.868 1.00 97.62 117 VAL A C 1
ATOM 937 O O . VAL A 1 117 ? -2.676 -10.081 -4.926 1.00 97.62 117 VAL A O 1
ATOM 940 N N . SER A 1 118 ? -4.688 -10.047 -5.908 1.00 96.94 118 SER A N 1
ATOM 941 C CA . SER A 1 118 ? -4.205 -9.537 -7.190 1.00 96.94 118 SER A CA 1
ATOM 942 C C . SER A 1 118 ? -5.100 -8.435 -7.720 1.00 96.94 118 SER A C 1
ATOM 944 O O . SER A 1 118 ? -6.287 -8.379 -7.387 1.00 96.94 118 SER A O 1
ATOM 946 N N . PHE A 1 119 ? -4.522 -7.532 -8.505 1.00 96.50 119 PHE A N 1
ATOM 947 C CA . PHE A 1 119 ? -5.248 -6.512 -9.254 1.00 96.50 119 PHE A CA 1
ATOM 948 C C . PHE A 1 119 ? -4.393 -5.956 -10.393 1.00 96.50 119 PHE A C 1
ATOM 950 O O . PHE A 1 119 ? -3.165 -5.914 -10.309 1.00 96.50 119 PHE A O 1
ATOM 957 N N . TRP A 1 120 ? -5.062 -5.470 -11.435 1.00 95.38 120 TRP A N 1
ATOM 958 C CA . TRP A 1 120 ? -4.432 -4.750 -12.536 1.00 95.38 120 TRP A CA 1
ATOM 959 C C . TRP A 1 120 ? -4.418 -3.258 -12.232 1.00 95.38 120 TRP A C 1
ATOM 961 O O . TRP A 1 120 ? -5.457 -2.695 -11.893 1.00 95.38 120 TRP A O 1
ATOM 971 N N . ALA A 1 121 ? -3.261 -2.619 -12.360 1.00 93.25 121 ALA A N 1
ATOM 972 C CA . ALA A 1 121 ? -3.058 -1.189 -12.197 1.00 93.25 121 ALA A CA 1
ATOM 973 C C . ALA A 1 121 ? -2.614 -0.562 -13.526 1.00 93.25 121 ALA A C 1
ATOM 975 O O . ALA A 1 121 ? -1.727 -1.073 -14.211 1.00 93.25 121 ALA A O 1
ATOM 976 N N . TYR A 1 122 ? -3.231 0.565 -13.879 1.00 91.19 122 TYR A N 1
ATOM 977 C CA . TYR A 1 122 ? -2.990 1.257 -15.147 1.00 91.19 122 TYR A CA 1
ATOM 978 C C . TYR A 1 122 ? -2.364 2.631 -14.914 1.00 91.19 122 TYR A C 1
ATOM 980 O O . TYR A 1 122 ? -2.543 3.250 -13.858 1.00 91.19 122 TYR A O 1
ATOM 988 N N . ASP A 1 123 ? -1.634 3.121 -15.919 1.00 89.31 123 ASP A N 1
ATOM 989 C CA . ASP A 1 123 ? -0.937 4.411 -15.878 1.00 89.31 123 ASP A CA 1
ATOM 990 C C . ASP A 1 123 ? -0.000 4.525 -14.654 1.00 89.31 123 ASP A C 1
ATOM 992 O O . ASP A 1 123 ? -0.005 5.528 -13.940 1.00 89.31 123 ASP A O 1
ATOM 996 N N . ARG A 1 124 ? 0.732 3.445 -14.333 1.00 91.25 124 ARG A N 1
ATOM 997 C CA . ARG A 1 124 ? 1.688 3.372 -13.203 1.00 91.25 124 ARG A CA 1
ATOM 998 C C . ARG A 1 124 ? 3.157 3.434 -13.616 1.00 91.25 124 ARG A C 1
ATOM 1000 O O . ARG A 1 124 ? 4.025 3.478 -12.749 1.00 91.25 124 ARG A O 1
ATOM 1007 N N . LEU A 1 125 ? 3.424 3.446 -14.918 1.00 92.81 125 LEU A N 1
ATOM 1008 C CA . LEU A 1 125 ? 4.761 3.622 -15.462 1.00 92.81 125 LEU A CA 1
ATOM 1009 C C . LEU A 1 125 ? 4.988 5.102 -15.762 1.00 92.81 125 LEU A C 1
ATOM 1011 O O . LEU A 1 125 ? 4.202 5.725 -16.476 1.00 92.81 125 LEU A O 1
ATOM 1015 N N . PHE A 1 126 ? 6.062 5.658 -15.214 1.00 92.12 126 PHE A N 1
ATOM 1016 C CA . PHE A 1 126 ? 6.408 7.067 -15.350 1.00 92.12 126 PHE A CA 1
ATOM 1017 C C . PHE A 1 126 ? 7.759 7.209 -16.057 1.00 92.12 126 PHE A C 1
ATOM 1019 O O . PHE A 1 126 ? 8.694 6.472 -15.727 1.00 92.12 126 PHE A O 1
ATOM 1026 N N . PRO A 1 127 ? 7.883 8.127 -17.034 1.00 91.81 127 PRO A N 1
ATOM 1027 C CA . PRO A 1 127 ? 9.169 8.413 -17.655 1.00 91.81 127 PRO A CA 1
ATOM 1028 C C . PRO A 1 127 ? 10.135 8.989 -16.615 1.00 91.81 127 PRO A C 1
ATOM 1030 O O . PRO A 1 127 ? 9.723 9.740 -15.723 1.00 91.81 127 PRO A O 1
ATOM 1033 N N . ASP A 1 128 ? 11.419 8.658 -16.736 1.00 91.88 128 ASP A N 1
ATOM 1034 C CA . ASP A 1 128 ? 12.443 9.259 -15.887 1.00 91.88 128 ASP A CA 1
ATOM 1035 C C . ASP A 1 128 ? 12.571 10.761 -16.194 1.00 91.88 128 ASP A C 1
ATOM 1037 O O . ASP A 1 128 ? 12.537 11.209 -17.340 1.00 91.88 128 ASP A O 1
ATOM 1041 N N . GLN A 1 129 ? 12.713 11.561 -15.138 1.00 88.00 129 GLN A N 1
ATOM 1042 C CA . GLN A 1 129 ? 12.842 13.014 -15.246 1.00 88.00 129 GLN A CA 1
ATOM 1043 C C . GLN A 1 129 ? 14.214 13.436 -15.784 1.00 88.00 129 GLN A C 1
ATOM 1045 O O . GLN A 1 129 ? 14.365 14.565 -16.250 1.00 88.00 129 GLN A O 1
ATOM 1050 N N . THR A 1 130 ? 15.214 12.553 -15.692 1.00 88.38 130 THR A N 1
ATOM 1051 C CA . THR A 1 130 ? 16.591 12.835 -16.119 1.00 88.38 130 THR A CA 1
ATOM 1052 C C . THR A 1 130 ? 16.880 12.315 -17.526 1.00 88.38 130 THR A C 1
ATOM 1054 O O . THR A 1 130 ? 17.634 12.954 -18.262 1.00 88.38 130 THR A O 1
ATOM 1057 N N . ASN A 1 131 ? 16.296 11.176 -17.908 1.00 90.19 131 ASN A N 1
ATOM 1058 C CA . ASN A 1 131 ? 16.424 10.588 -19.238 1.00 90.19 131 ASN A CA 1
ATOM 1059 C C . ASN A 1 131 ? 15.081 10.007 -19.722 1.00 90.19 131 ASN A C 1
ATOM 1061 O O . ASN A 1 131 ? 14.626 8.986 -19.220 1.00 90.19 131 ASN A O 1
ATOM 1065 N N . ASP A 1 132 ? 14.490 10.615 -20.748 1.00 89.69 132 ASP A N 1
ATOM 1066 C CA . ASP A 1 132 ? 13.196 10.224 -21.321 1.00 89.69 132 ASP A CA 1
ATOM 1067 C C . ASP A 1 132 ? 13.217 8.890 -22.092 1.00 89.69 132 ASP A C 1
ATOM 1069 O O . ASP A 1 132 ? 12.157 8.324 -22.374 1.00 89.69 132 ASP A O 1
ATOM 1073 N N . GLU A 1 133 ? 14.404 8.351 -22.390 1.00 93.69 133 GLU A N 1
ATOM 1074 C CA . GLU A 1 133 ? 14.575 6.997 -22.925 1.00 93.69 133 GLU A CA 1
ATOM 1075 C C . GLU A 1 133 ? 14.257 5.914 -21.887 1.00 93.69 133 GLU A C 1
ATOM 1077 O O . GLU A 1 133 ? 14.057 4.758 -22.259 1.00 93.69 133 GLU A O 1
ATOM 1082 N N . TYR A 1 134 ? 14.217 6.262 -20.597 1.00 94.88 134 TYR A N 1
ATOM 1083 C CA . TYR A 1 134 ? 13.913 5.340 -19.509 1.00 94.88 134 TYR A CA 1
ATOM 1084 C C . TYR A 1 134 ? 12.510 5.578 -18.968 1.00 94.88 134 TYR A C 1
ATOM 1086 O O . TYR A 1 134 ? 12.036 6.706 -18.826 1.00 94.88 134 TYR A O 1
ATOM 1094 N N . ILE A 1 135 ? 11.859 4.482 -18.614 1.00 95.75 135 ILE A N 1
ATOM 1095 C CA . ILE A 1 135 ? 10.559 4.469 -17.966 1.00 95.75 135 ILE A CA 1
ATOM 1096 C C . ILE A 1 135 ? 10.600 3.468 -16.822 1.00 95.75 135 ILE A C 1
ATOM 1098 O O . ILE A 1 135 ? 11.350 2.496 -16.863 1.00 95.75 135 ILE A O 1
ATOM 1102 N N . GLY A 1 136 ? 9.816 3.696 -15.782 1.00 94.12 136 GLY A N 1
ATOM 1103 C CA . GLY A 1 136 ? 9.791 2.759 -14.679 1.00 94.12 136 GLY A CA 1
ATOM 1104 C C . GLY A 1 136 ? 8.684 2.997 -13.688 1.00 94.12 136 GLY A C 1
ATOM 1105 O O . GLY A 1 136 ? 7.757 3.771 -13.926 1.00 94.12 136 GLY A O 1
ATOM 1106 N N . MET A 1 137 ? 8.795 2.300 -12.568 1.00 94.31 137 MET A N 1
ATOM 1107 C CA . MET A 1 137 ? 7.795 2.310 -11.518 1.00 94.31 137 MET A CA 1
ATOM 1108 C C . MET A 1 137 ? 8.462 2.503 -10.164 1.00 94.31 137 MET A C 1
ATOM 1110 O O . MET A 1 137 ? 9.205 1.644 -9.686 1.00 94.31 137 MET A O 1
ATOM 1114 N N . PHE A 1 138 ? 8.118 3.621 -9.532 1.00 92.31 138 PHE A N 1
ATOM 1115 C CA . PHE A 1 138 ? 8.334 3.827 -8.111 1.00 92.31 138 PHE A CA 1
ATOM 1116 C C . PHE A 1 138 ? 7.200 3.156 -7.337 1.00 92.31 138 PHE A C 1
ATOM 1118 O O . PHE A 1 138 ? 6.023 3.397 -7.625 1.00 92.31 138 PHE A O 1
ATOM 1125 N N . PHE A 1 139 ? 7.539 2.318 -6.365 1.00 91.75 139 PHE A N 1
ATOM 1126 C CA . PHE A 1 139 ? 6.568 1.565 -5.590 1.00 91.75 139 PHE A CA 1
ATOM 1127 C C . PHE A 1 139 ? 6.904 1.565 -4.103 1.00 91.75 139 PHE A C 1
ATOM 1129 O O . PHE A 1 139 ? 8.044 1.350 -3.694 1.00 91.75 139 PHE A O 1
ATOM 1136 N N . ILE A 1 140 ? 5.858 1.767 -3.305 1.00 89.56 140 ILE A N 1
ATOM 1137 C CA . ILE A 1 140 ? 5.870 1.611 -1.856 1.00 89.56 140 ILE A CA 1
ATOM 1138 C C . ILE A 1 140 ? 4.769 0.598 -1.530 1.00 89.56 140 ILE A C 1
ATOM 1140 O O . ILE A 1 140 ? 3.604 0.855 -1.860 1.00 89.56 140 ILE A O 1
ATOM 1144 N N . PRO A 1 141 ? 5.095 -0.546 -0.912 1.00 89.19 141 PRO A N 1
ATOM 1145 C CA . PRO A 1 141 ? 4.093 -1.528 -0.523 1.00 89.19 141 PRO A CA 1
ATOM 1146 C C . PRO A 1 141 ? 3.100 -0.997 0.512 1.00 89.19 141 PRO A C 1
ATOM 1148 O O . PRO A 1 141 ? 3.346 -0.012 1.212 1.00 89.19 141 PRO A O 1
ATOM 1151 N N . ALA A 1 142 ? 1.973 -1.696 0.647 1.00 88.69 142 ALA A N 1
ATOM 1152 C CA . ALA A 1 142 ? 0.960 -1.363 1.638 1.00 88.69 142 ALA A CA 1
ATOM 1153 C C . ALA A 1 142 ? 1.535 -1.310 3.066 1.00 88.69 142 ALA A C 1
ATOM 1155 O O . ALA A 1 142 ? 2.311 -2.172 3.487 1.00 88.69 142 ALA A O 1
ATOM 1156 N N . THR A 1 143 ? 1.108 -0.294 3.819 1.00 85.94 143 THR A N 1
ATOM 1157 C CA . THR A 1 143 ? 1.522 -0.061 5.204 1.00 85.94 143 THR A CA 1
ATOM 1158 C C . THR A 1 143 ? 0.396 -0.394 6.181 1.00 85.94 143 THR A C 1
ATOM 1160 O O . THR A 1 143 ? -0.783 -0.164 5.907 1.00 85.94 143 THR A O 1
ATOM 1163 N N . TRP A 1 144 ? 0.751 -0.907 7.362 1.00 84.69 144 TRP A N 1
ATOM 1164 C CA . TRP A 1 144 ? -0.213 -1.421 8.343 1.00 84.69 144 TRP A CA 1
ATOM 1165 C C . TRP A 1 144 ? -0.146 -0.632 9.653 1.00 84.69 144 TRP A C 1
ATOM 1167 O O . TRP A 1 144 ? 0.350 -1.108 10.670 1.00 84.69 144 TRP A O 1
ATOM 1177 N N . GLN A 1 145 ? -0.640 0.612 9.623 1.00 76.06 145 GLN A N 1
ATOM 1178 C CA . GLN A 1 145 ? -0.748 1.502 10.795 1.00 76.06 145 GLN A CA 1
ATOM 1179 C C . GLN A 1 145 ? 0.564 1.745 11.561 1.00 76.06 145 GLN A C 1
ATOM 1181 O O . GLN A 1 145 ? 0.587 1.715 12.792 1.00 76.06 145 GLN A O 1
ATOM 1186 N N . GLY A 1 146 ? 1.673 1.977 10.861 1.00 68.50 146 GLY A N 1
ATOM 1187 C CA . GLY A 1 146 ? 2.943 2.245 11.547 1.00 68.50 146 GLY A CA 1
ATOM 1188 C C . GLY A 1 146 ? 3.657 0.987 12.061 1.00 68.50 146 GLY A C 1
ATOM 1189 O O . GLY A 1 146 ? 4.718 1.116 12.664 1.00 68.50 146 GLY A O 1
ATOM 1190 N N . ARG A 1 147 ? 3.094 -0.216 11.868 1.00 78.44 147 ARG A N 1
ATOM 1191 C CA . ARG A 1 147 ? 3.678 -1.463 12.379 1.00 78.44 147 ARG A CA 1
ATOM 1192 C C . ARG A 1 147 ? 4.788 -1.976 11.474 1.00 78.44 147 ARG A C 1
ATOM 1194 O O . ARG A 1 147 ? 4.706 -1.877 10.253 1.00 78.44 147 ARG A O 1
ATOM 1201 N N . THR A 1 148 ? 5.798 -2.548 12.114 1.00 84.12 148 THR A N 1
ATOM 1202 C CA . THR A 1 148 ? 6.904 -3.239 11.462 1.00 84.12 148 THR A CA 1
ATOM 1203 C C . THR A 1 148 ? 6.441 -4.580 10.906 1.00 84.12 148 THR A C 1
ATOM 1205 O O . THR A 1 148 ? 5.785 -5.337 11.624 1.00 84.12 148 THR A O 1
ATOM 1208 N N . ILE A 1 149 ? 6.820 -4.885 9.666 1.00 89.06 149 ILE A N 1
ATOM 1209 C CA . ILE A 1 149 ? 6.582 -6.192 9.045 1.00 89.06 149 ILE A CA 1
ATOM 1210 C C . ILE A 1 149 ? 7.877 -7.012 9.152 1.00 89.06 149 ILE A C 1
ATOM 1212 O O . ILE A 1 149 ? 8.920 -6.526 8.717 1.00 89.06 149 ILE A O 1
ATOM 1216 N N . PRO A 1 150 ? 7.862 -8.212 9.761 1.00 90.19 150 PRO A N 1
ATOM 1217 C CA . PRO A 1 150 ? 9.071 -9.016 9.952 1.00 90.19 150 PRO A CA 1
ATOM 1218 C C . PRO A 1 150 ? 9.766 -9.431 8.656 1.00 90.19 150 PRO A C 1
ATOM 1220 O O . PRO A 1 150 ? 10.991 -9.397 8.604 1.00 90.19 150 PRO A O 1
ATOM 1223 N N . ASP A 1 151 ? 8.989 -9.819 7.648 1.00 92.12 151 ASP A N 1
ATOM 1224 C CA . ASP A 1 151 ? 9.468 -10.347 6.372 1.00 92.12 151 ASP A CA 1
ATOM 1225 C C . ASP A 1 151 ? 8.731 -9.637 5.231 1.00 92.12 151 ASP A C 1
ATOM 1227 O O . ASP A 1 151 ? 7.505 -9.747 5.111 1.00 92.12 151 ASP A O 1
ATOM 1231 N N . GLN A 1 152 ? 9.455 -8.841 4.448 1.00 92.00 152 GLN A N 1
ATOM 1232 C CA . GLN A 1 152 ? 8.879 -8.071 3.358 1.00 92.00 152 GLN A CA 1
ATOM 1233 C C . GLN A 1 152 ? 9.758 -8.152 2.114 1.00 92.00 152 GLN A C 1
ATOM 1235 O O . GLN A 1 152 ? 10.953 -7.876 2.171 1.00 92.00 152 GLN A O 1
ATOM 1240 N N . SER A 1 153 ? 9.146 -8.468 0.974 1.00 94.69 153 SER A N 1
ATOM 1241 C CA . SER A 1 153 ? 9.851 -8.556 -0.303 1.00 94.69 153 SER A CA 1
ATOM 1242 C C . SER A 1 153 ? 9.076 -7.897 -1.443 1.00 94.69 153 SER A C 1
ATOM 1244 O O . SER A 1 153 ? 7.845 -7.805 -1.420 1.00 94.69 153 SER A O 1
ATOM 1246 N N . ILE A 1 154 ? 9.804 -7.398 -2.443 1.00 95.56 154 ILE A N 1
ATOM 1247 C CA . ILE A 1 154 ? 9.251 -6.880 -3.698 1.00 95.56 154 ILE A CA 1
ATOM 1248 C C . ILE A 1 154 ? 10.022 -7.510 -4.852 1.00 95.56 154 ILE A C 1
ATOM 1250 O O . ILE A 1 154 ? 11.247 -7.437 -4.908 1.00 95.56 154 ILE A O 1
ATOM 1254 N N . THR A 1 155 ? 9.295 -8.074 -5.810 1.00 97.12 155 THR A N 1
ATOM 1255 C CA . THR A 1 155 ? 9.853 -8.577 -7.063 1.00 97.12 155 THR A CA 1
ATOM 1256 C C . THR A 1 155 ? 9.256 -7.807 -8.226 1.00 97.12 155 THR A C 1
ATOM 1258 O O . THR A 1 155 ? 8.050 -7.862 -8.450 1.00 97.12 155 THR A O 1
ATOM 1261 N N . TYR A 1 156 ? 10.091 -7.116 -8.993 1.00 97.56 156 TYR A N 1
ATOM 1262 C CA . TYR A 1 156 ? 9.692 -6.538 -10.273 1.00 97.56 156 TYR A CA 1
ATOM 1263 C C . TYR A 1 156 ? 9.981 -7.535 -11.376 1.00 97.56 156 TYR A C 1
ATOM 1265 O O . TYR A 1 156 ? 11.129 -7.930 -11.526 1.00 97.56 156 TYR A O 1
ATOM 1273 N N . ILE A 1 157 ? 8.981 -7.905 -12.165 1.00 97.25 157 ILE A N 1
ATOM 1274 C CA . ILE A 1 157 ? 9.130 -8.748 -13.349 1.00 97.25 157 ILE A CA 1
ATOM 1275 C C . ILE A 1 157 ? 8.914 -7.857 -14.567 1.00 97.25 157 ILE A C 1
ATOM 1277 O O . ILE A 1 157 ? 7.815 -7.346 -14.793 1.00 97.25 157 ILE A O 1
ATOM 1281 N N . LEU A 1 158 ? 9.991 -7.625 -15.310 1.00 96.94 158 LEU A N 1
ATOM 1282 C CA . LEU A 1 158 ? 10.036 -6.676 -16.419 1.00 96.94 158 LEU A CA 1
ATOM 1283 C C . LEU A 1 158 ? 9.424 -7.265 -17.702 1.00 96.94 158 LEU A C 1
ATOM 1285 O O . LEU A 1 158 ? 9.205 -8.479 -17.772 1.00 96.94 158 LEU A O 1
ATOM 1289 N N . PRO A 1 159 ? 9.155 -6.430 -18.724 1.00 95.38 159 PRO A N 1
ATOM 1290 C CA . PRO A 1 159 ? 8.752 -6.907 -20.044 1.00 95.38 159 PRO A CA 1
ATOM 1291 C C . PRO A 1 159 ? 9.768 -7.875 -20.669 1.00 95.38 159 PRO A C 1
ATOM 1293 O O . PRO A 1 159 ? 10.936 -7.933 -20.271 1.00 95.38 159 PRO A O 1
ATOM 1296 N N . GLU A 1 160 ? 9.322 -8.643 -21.662 1.00 92.06 160 GLU A N 1
ATOM 1297 C CA . GLU A 1 160 ? 10.178 -9.607 -22.354 1.00 92.06 160 GLU A CA 1
ATOM 1298 C C . GLU A 1 160 ? 11.348 -8.905 -23.070 1.00 92.06 160 GLU A C 1
ATOM 1300 O O . GLU A 1 160 ? 11.231 -7.799 -23.594 1.00 92.06 160 GLU A O 1
ATOM 1305 N N . GLY A 1 161 ? 12.519 -9.546 -23.072 1.00 90.19 161 GLY A N 1
ATOM 1306 C CA . GLY A 1 161 ? 13.707 -9.052 -23.777 1.00 90.19 161 GLY A CA 1
ATOM 1307 C C . GLY A 1 161 ? 14.533 -7.985 -23.050 1.00 90.19 161 GLY A C 1
ATOM 1308 O O . GLY A 1 161 ? 15.649 -7.713 -23.490 1.00 90.19 161 GLY A O 1
ATOM 1309 N N . VAL A 1 162 ? 14.060 -7.428 -21.930 1.00 94.25 162 VAL A N 1
ATOM 1310 C CA . VAL A 1 162 ? 14.852 -6.493 -21.111 1.00 94.25 162 VAL A CA 1
ATOM 1311 C C . VAL A 1 162 ? 16.004 -7.241 -20.442 1.00 94.25 162 VAL A C 1
ATOM 1313 O O . VAL A 1 162 ? 15.758 -8.175 -19.685 1.00 94.25 162 VAL A O 1
ATOM 1316 N N . SER A 1 163 ? 17.255 -6.825 -20.656 1.00 92.94 163 SER A N 1
ATOM 1317 C CA . SER A 1 163 ? 18.414 -7.385 -19.935 1.00 92.94 163 SER A CA 1
ATOM 1318 C C . SER A 1 163 ? 18.698 -6.625 -18.640 1.00 92.94 163 SER A C 1
ATOM 1320 O O . SER A 1 163 ? 18.583 -5.400 -18.599 1.00 92.94 163 SER A O 1
ATOM 1322 N N . ALA A 1 164 ? 19.174 -7.322 -17.606 1.00 91.88 164 ALA A N 1
ATOM 1323 C CA . ALA A 1 164 ? 19.544 -6.741 -16.316 1.00 91.88 164 ALA A CA 1
ATOM 1324 C C . ALA A 1 164 ? 20.582 -5.609 -16.416 1.00 91.88 164 ALA A C 1
ATOM 1326 O O . ALA A 1 164 ? 20.572 -4.692 -15.598 1.00 91.88 164 ALA A O 1
ATOM 1327 N N . ASN A 1 165 ? 21.457 -5.632 -17.428 1.00 92.69 165 ASN A N 1
ATOM 1328 C CA . ASN A 1 165 ? 22.490 -4.605 -17.619 1.00 92.69 165 ASN A CA 1
ATOM 1329 C C . ASN A 1 165 ? 21.930 -3.246 -18.067 1.00 92.69 165 ASN A C 1
ATOM 1331 O O . ASN A 1 165 ? 22.605 -2.225 -17.932 1.00 92.69 165 ASN A O 1
ATOM 1335 N N . GLU A 1 166 ? 20.725 -3.234 -18.634 1.00 93.06 166 GLU A N 1
ATOM 1336 C CA . GLU A 1 166 ? 20.057 -2.027 -19.127 1.00 93.06 166 GLU A CA 1
ATOM 1337 C C . GLU A 1 166 ? 19.107 -1.432 -18.084 1.00 93.06 166 GLU A C 1
ATOM 1339 O O . GLU A 1 166 ? 18.543 -0.362 -18.304 1.00 93.06 166 GLU A O 1
ATOM 1344 N N . VAL A 1 167 ? 18.925 -2.104 -16.946 1.00 94.88 167 VAL A N 1
ATOM 1345 C CA . VAL A 1 167 ? 17.995 -1.689 -15.899 1.00 94.88 167 VAL A CA 1
ATOM 1346 C C . VAL A 1 167 ? 18.723 -0.861 -14.851 1.00 94.88 167 VAL A C 1
ATOM 1348 O O . VAL A 1 167 ? 19.824 -1.185 -14.411 1.00 94.88 167 VAL A O 1
ATOM 1351 N N . LYS A 1 168 ? 18.084 0.224 -14.423 1.00 94.50 168 LYS A N 1
ATOM 1352 C CA . LYS A 1 168 ? 18.531 1.050 -13.304 1.00 94.50 168 LYS A CA 1
ATOM 1353 C C . LYS A 1 168 ? 17.579 0.845 -12.140 1.00 94.50 168 LYS A C 1
ATOM 1355 O O . LYS A 1 168 ? 16.366 0.796 -12.325 1.00 94.50 168 LYS A O 1
ATOM 1360 N N . PHE A 1 169 ? 18.126 0.775 -10.941 1.00 94.00 169 PHE A N 1
ATOM 1361 C CA . PHE A 1 169 ? 17.365 0.517 -9.728 1.00 94.00 169 PHE A CA 1
ATOM 1362 C C . PHE A 1 169 ? 17.836 1.419 -8.593 1.00 94.00 169 PHE A C 1
ATOM 1364 O O . PHE A 1 169 ? 19.002 1.818 -8.534 1.00 94.00 169 PHE A O 1
ATOM 1371 N N . VAL A 1 170 ? 16.905 1.758 -7.708 1.00 91.25 170 VAL A N 1
ATOM 1372 C CA . VAL A 1 170 ? 17.166 2.427 -6.434 1.00 91.25 170 VAL A CA 1
ATOM 1373 C C . VAL A 1 170 ? 16.207 1.825 -5.401 1.00 91.25 170 VAL A C 1
ATOM 1375 O O . VAL A 1 170 ? 15.002 1.902 -5.635 1.00 91.25 170 VAL A O 1
ATOM 1378 N N . PRO A 1 171 ? 16.679 1.257 -4.276 1.00 91.56 171 PRO A N 1
ATOM 1379 C CA . PRO A 1 171 ? 18.077 1.003 -3.896 1.00 91.56 171 PRO A CA 1
ATOM 1380 C C . PRO A 1 171 ? 18.733 -0.113 -4.742 1.00 91.56 171 PRO A C 1
ATOM 1382 O O . PRO A 1 171 ? 18.214 -0.499 -5.786 1.00 91.56 171 PRO A O 1
ATOM 1385 N N . ASN A 1 172 ? 19.909 -0.606 -4.332 1.00 93.06 172 ASN A N 1
ATOM 1386 C CA . ASN A 1 172 ? 20.489 -1.807 -4.941 1.00 93.06 172 ASN A CA 1
ATOM 1387 C C . ASN A 1 172 ? 19.640 -3.036 -4.564 1.00 93.06 172 ASN A C 1
ATOM 1389 O O . ASN A 1 172 ? 19.355 -3.190 -3.378 1.00 93.06 172 ASN A O 1
ATOM 1393 N N . PRO A 1 173 ? 19.270 -3.900 -5.524 1.00 94.50 173 PRO A N 1
ATOM 1394 C CA . PRO A 1 173 ? 18.518 -5.116 -5.258 1.00 94.50 173 PRO A CA 1
ATOM 1395 C C . PRO A 1 173 ? 19.384 -6.177 -4.587 1.00 94.50 173 PRO A C 1
ATOM 1397 O O . PRO A 1 173 ? 20.604 -6.223 -4.781 1.00 94.50 173 PRO A O 1
ATOM 1400 N N . ASP A 1 174 ? 18.729 -7.073 -3.861 1.00 95.19 174 ASP A N 1
ATOM 1401 C CA . ASP A 1 174 ? 19.353 -8.232 -3.226 1.00 95.19 174 ASP A CA 1
ATOM 1402 C C . ASP A 1 174 ? 19.679 -9.322 -4.243 1.00 95.19 174 ASP A C 1
ATOM 1404 O O . ASP A 1 174 ? 20.672 -10.042 -4.112 1.00 95.19 174 ASP A O 1
ATOM 1408 N N . SER A 1 175 ? 18.845 -9.472 -5.273 1.00 95.44 175 SER A N 1
ATOM 1409 C CA . SER A 1 175 ? 19.054 -10.453 -6.338 1.00 95.44 175 SER A CA 1
ATOM 1410 C C . SER A 1 175 ? 18.423 -10.010 -7.653 1.00 95.44 175 SER A C 1
ATOM 1412 O O . SER A 1 175 ? 17.433 -9.283 -7.685 1.00 95.44 175 SER A O 1
ATOM 1414 N N . ILE A 1 176 ? 19.013 -10.462 -8.756 1.00 95.62 176 ILE A N 1
ATOM 1415 C CA . ILE A 1 176 ? 18.482 -10.279 -10.106 1.00 95.62 176 ILE A CA 1
ATOM 1416 C C . ILE A 1 176 ? 18.475 -11.649 -10.777 1.00 95.62 176 ILE A C 1
ATOM 1418 O O . ILE A 1 176 ? 19.490 -12.350 -10.748 1.00 95.62 176 ILE A O 1
ATOM 1422 N N . PHE A 1 177 ? 17.347 -12.020 -11.372 1.00 94.44 177 PHE A N 1
ATOM 1423 C CA . PHE A 1 177 ? 17.168 -13.285 -12.076 1.00 94.44 177 PHE A CA 1
ATOM 1424 C C . PHE A 1 177 ? 16.846 -13.008 -13.547 1.00 94.44 177 PHE A C 1
ATOM 1426 O O . PHE A 1 177 ? 15.933 -12.246 -13.857 1.00 94.44 177 PHE A O 1
ATOM 1433 N N . GLU A 1 178 ? 17.601 -13.618 -14.457 1.00 91.00 178 GLU A N 1
ATOM 1434 C CA . GLU A 1 178 ? 17.387 -13.548 -15.908 1.00 91.00 178 GLU A CA 1
ATOM 1435 C C . GLU A 1 178 ? 16.917 -14.924 -16.409 1.00 91.00 178 GLU A C 1
ATOM 1437 O O . GLU A 1 178 ? 17.672 -15.652 -17.053 1.00 91.00 178 GLU A O 1
ATOM 1442 N N . ASP A 1 179 ? 15.688 -15.304 -16.044 1.00 84.81 179 ASP A N 1
ATOM 1443 C CA . ASP A 1 179 ? 15.037 -16.523 -16.542 1.00 84.81 179 ASP A CA 1
ATOM 1444 C C . ASP A 1 179 ? 14.248 -16.204 -17.834 1.00 84.81 179 ASP A C 1
ATOM 1446 O O . ASP A 1 179 ? 14.825 -15.730 -18.811 1.00 84.81 179 ASP A O 1
ATOM 1450 N N . ASP A 1 180 ? 12.928 -16.428 -17.859 1.00 87.88 180 ASP A N 1
ATOM 1451 C CA . ASP A 1 180 ? 12.074 -16.085 -19.009 1.00 87.88 180 ASP A CA 1
ATOM 1452 C C . ASP A 1 180 ? 11.924 -14.563 -19.173 1.00 87.88 180 ASP A C 1
ATOM 1454 O O . ASP A 1 180 ? 11.966 -14.023 -20.279 1.00 87.88 180 ASP A O 1
ATOM 1458 N N . ARG A 1 181 ? 11.765 -13.859 -18.048 1.00 93.62 181 ARG A N 1
ATOM 1459 C CA . ARG A 1 181 ? 11.744 -12.397 -17.958 1.00 93.62 181 ARG A CA 1
ATOM 1460 C C . ARG A 1 181 ? 12.676 -11.958 -16.844 1.00 93.62 181 ARG A C 1
ATOM 1462 O O . ARG A 1 181 ? 12.742 -12.602 -15.795 1.00 93.62 181 ARG A O 1
ATOM 1469 N N . THR A 1 182 ? 13.369 -10.845 -17.062 1.00 95.56 182 THR A N 1
ATOM 1470 C CA . THR A 1 182 ? 14.262 -10.280 -16.050 1.00 95.56 182 THR A CA 1
ATOM 1471 C C . THR A 1 182 ? 13.453 -9.854 -14.838 1.00 95.56 182 THR A C 1
ATOM 1473 O O . THR A 1 182 ? 12.505 -9.072 -14.949 1.00 95.56 182 THR A O 1
ATOM 1476 N N . SER A 1 183 ? 13.840 -10.372 -13.677 1.00 96.50 183 SER A N 1
ATOM 1477 C CA . SER A 1 183 ? 13.202 -10.083 -12.405 1.00 96.50 183 SER A CA 1
ATOM 1478 C C . SER A 1 183 ? 14.192 -9.535 -11.386 1.00 96.50 183 SER A C 1
ATOM 1480 O O . SER A 1 183 ? 15.326 -9.998 -11.274 1.00 96.50 183 SER A O 1
ATOM 1482 N N . ILE A 1 184 ? 13.771 -8.497 -10.669 1.00 96.75 184 ILE A N 1
ATOM 1483 C CA . ILE A 1 184 ? 14.596 -7.743 -9.724 1.00 96.75 184 ILE A CA 1
ATOM 1484 C C . ILE A 1 184 ? 13.966 -7.867 -8.348 1.00 96.75 184 ILE A C 1
ATOM 1486 O O . ILE A 1 184 ? 12.828 -7.440 -8.148 1.00 96.75 184 ILE A O 1
ATOM 1490 N N . TYR A 1 185 ? 14.713 -8.468 -7.429 1.00 96.88 185 TYR A N 1
ATOM 1491 C CA . TYR A 1 185 ? 14.266 -8.837 -6.096 1.00 96.88 185 TYR A CA 1
ATOM 1492 C C . TYR A 1 185 ? 14.875 -7.923 -5.037 1.00 96.88 185 TYR A C 1
ATOM 1494 O O . TYR A 1 185 ? 16.092 -7.721 -4.998 1.00 96.88 185 TYR A O 1
ATOM 1502 N N . PHE A 1 186 ? 14.009 -7.417 -4.169 1.00 95.38 186 PHE A N 1
ATOM 1503 C CA . PHE A 1 186 ? 14.339 -6.637 -2.987 1.00 95.38 186 PHE A CA 1
ATOM 1504 C C . PHE A 1 186 ? 13.740 -7.331 -1.767 1.00 95.38 186 PHE A C 1
ATOM 1506 O O . PHE A 1 186 ? 12.578 -7.742 -1.805 1.00 95.38 186 PHE A O 1
ATOM 1513 N N . GLU A 1 187 ? 14.492 -7.408 -0.679 1.00 94.00 187 GLU A N 1
ATOM 1514 C CA . GLU A 1 187 ? 14.066 -7.991 0.589 1.00 94.00 187 GLU A CA 1
ATOM 1515 C C . GLU A 1 187 ? 14.499 -7.100 1.750 1.00 94.00 187 GLU A C 1
ATOM 1517 O O . GLU A 1 187 ? 15.628 -6.626 1.813 1.00 94.00 187 GLU A O 1
ATOM 1522 N N . GLU A 1 188 ? 13.595 -6.884 2.697 1.00 89.00 188 GLU A N 1
ATOM 1523 C CA . GLU A 1 188 ? 13.887 -6.143 3.915 1.00 89.00 188 GLU A CA 1
ATOM 1524 C C . GLU A 1 188 ? 13.249 -6.848 5.109 1.00 89.00 188 GLU A C 1
ATOM 1526 O O . GLU A 1 188 ? 12.045 -7.119 5.150 1.00 89.00 188 GLU A O 1
ATOM 1531 N N . PHE A 1 189 ? 14.071 -7.112 6.123 1.00 86.62 189 PHE A N 1
ATOM 1532 C CA . PHE A 1 189 ? 13.616 -7.687 7.380 1.00 86.62 189 PHE A CA 1
ATOM 1533 C C . PHE A 1 189 ? 13.281 -6.584 8.371 1.00 86.62 189 PHE A C 1
ATOM 1535 O O . PHE A 1 189 ? 14.055 -5.650 8.567 1.00 86.62 189 PHE A O 1
ATOM 1542 N N . TYR A 1 190 ? 12.162 -6.735 9.075 1.00 81.19 190 TYR A N 1
ATOM 1543 C CA . TYR A 1 190 ? 11.679 -5.731 10.024 1.00 81.19 190 TYR A CA 1
ATOM 1544 C C . TYR A 1 190 ? 11.504 -4.344 9.379 1.00 81.19 190 TYR A C 1
ATOM 1546 O O . TYR A 1 190 ? 11.813 -3.316 9.992 1.00 81.19 190 TYR A O 1
ATOM 1554 N N . ALA A 1 191 ? 10.965 -4.318 8.158 1.00 73.50 191 ALA A N 1
ATOM 1555 C CA . ALA A 1 191 ? 10.692 -3.095 7.420 1.00 73.50 191 ALA A CA 1
ATOM 1556 C C . ALA A 1 191 ? 9.697 -2.204 8.178 1.00 73.50 191 ALA A C 1
ATOM 1558 O O . ALA A 1 191 ? 8.674 -2.662 8.704 1.00 73.50 191 ALA A O 1
ATOM 1559 N N . THR A 1 192 ? 9.990 -0.904 8.234 1.00 66.56 192 THR A N 1
ATOM 1560 C CA . THR A 1 192 ? 9.035 0.094 8.722 1.00 66.56 192 THR A CA 1
ATOM 1561 C C . THR A 1 192 ? 8.208 0.638 7.556 1.00 66.56 192 THR A C 1
ATOM 1563 O O . THR A 1 192 ? 8.690 0.663 6.425 1.00 66.56 192 THR A O 1
ATOM 1566 N N . PRO A 1 193 ? 6.986 1.138 7.803 1.00 55.41 193 PRO A N 1
ATOM 1567 C CA . PRO A 1 193 ? 6.114 1.708 6.769 1.00 55.41 193 PRO A CA 1
ATOM 1568 C C . PRO A 1 193 ? 6.714 2.795 5.874 1.00 55.41 193 PRO A C 1
ATOM 1570 O O . PRO A 1 193 ? 6.172 3.066 4.810 1.00 55.41 193 PRO A O 1
ATOM 1573 N N . GLU A 1 194 ? 7.793 3.438 6.312 1.00 59.72 194 GLU A N 1
ATOM 1574 C CA . GLU A 1 194 ? 8.434 4.553 5.614 1.00 59.72 194 GLU A CA 1
ATOM 1575 C C . GLU A 1 194 ? 9.752 4.151 4.929 1.00 59.72 194 GLU A C 1
ATOM 1577 O O . GLU A 1 194 ? 10.361 4.998 4.285 1.00 59.72 194 GLU A O 1
ATOM 1582 N N . SER A 1 195 ? 10.218 2.901 5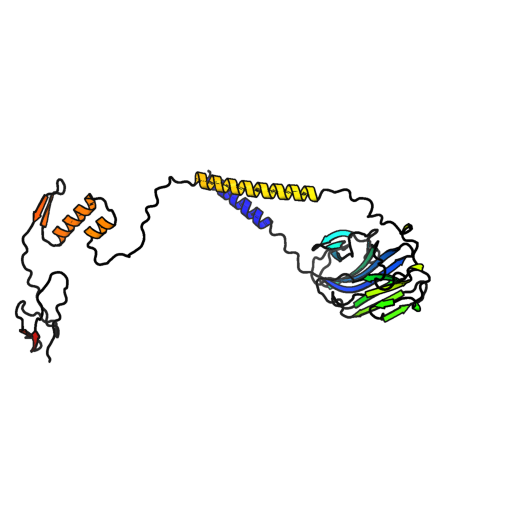.073 1.00 65.44 195 SER A N 1
ATOM 1583 C CA . SER A 1 195 ? 11.609 2.534 4.751 1.00 65.44 195 SER A CA 1
ATOM 1584 C C . SER A 1 195 ? 11.807 1.591 3.565 1.00 65.44 195 SER A C 1
ATOM 1586 O O . SER A 1 195 ? 12.952 1.249 3.294 1.00 65.44 195 SER A O 1
ATOM 1588 N N . PHE A 1 196 ? 10.745 1.141 2.888 1.00 79.81 196 PHE A N 1
ATOM 1589 C CA . PHE A 1 196 ? 10.859 0.165 1.794 1.00 79.81 196 PHE A CA 1
ATOM 1590 C C . PHE A 1 196 ? 10.267 0.686 0.484 1.00 79.81 196 PHE A C 1
ATOM 1592 O O . PHE A 1 196 ? 9.313 0.130 -0.065 1.00 79.81 196 PHE A O 1
ATOM 1599 N N . ASP A 1 197 ? 10.808 1.811 0.021 1.00 86.75 197 ASP A N 1
ATOM 1600 C CA . ASP A 1 197 ? 10.537 2.348 -1.301 1.00 86.75 197 ASP A CA 1
ATOM 1601 C C . ASP A 1 197 ? 11.526 1.790 -2.329 1.00 86.75 197 ASP A C 1
ATOM 1603 O O . ASP A 1 197 ? 12.727 1.669 -2.098 1.00 86.75 197 ASP A O 1
ATOM 1607 N N . THR A 1 198 ? 11.001 1.410 -3.487 1.00 91.94 198 THR A N 1
ATOM 1608 C CA . THR A 1 198 ? 11.797 0.841 -4.575 1.00 91.94 198 THR A CA 1
ATOM 1609 C C . THR A 1 198 ? 11.456 1.546 -5.873 1.00 91.94 198 THR A C 1
ATOM 1611 O O . THR A 1 198 ? 10.329 1.987 -6.105 1.00 91.94 198 THR A O 1
ATOM 1614 N N . ASN A 1 199 ? 12.459 1.709 -6.722 1.00 94.00 199 ASN A N 1
ATOM 1615 C CA . ASN A 1 199 ? 12.322 2.303 -8.034 1.00 94.00 199 ASN A CA 1
ATOM 1616 C C . ASN A 1 199 ? 13.108 1.472 -9.035 1.00 94.00 199 ASN A C 1
ATOM 1618 O O . ASN A 1 199 ? 14.309 1.267 -8.862 1.00 94.00 199 ASN A O 1
ATOM 1622 N N . VAL A 1 200 ? 12.440 1.038 -10.096 1.00 95.94 200 VAL A N 1
ATOM 1623 C CA . VAL A 1 200 ? 13.050 0.263 -11.177 1.00 95.94 200 VAL A CA 1
ATOM 1624 C C . VAL A 1 200 ? 12.727 0.940 -12.500 1.00 95.94 200 VAL A C 1
ATOM 1626 O O . VAL A 1 200 ? 11.559 1.155 -12.814 1.00 95.94 200 VAL A O 1
ATOM 1629 N N . LEU A 1 201 ? 13.769 1.270 -13.261 1.00 96.12 201 LEU A N 1
ATOM 1630 C CA . LEU A 1 201 ? 13.731 1.970 -14.543 1.00 96.12 201 LEU A CA 1
ATOM 1631 C C . LEU A 1 201 ? 14.361 1.095 -15.628 1.00 96.12 201 LEU A C 1
ATOM 1633 O O . LEU A 1 201 ? 15.503 0.664 -15.489 1.00 96.12 201 LEU A O 1
ATOM 1637 N N . PHE A 1 202 ? 13.675 0.912 -16.745 1.00 96.19 202 PHE A N 1
ATOM 1638 C CA . PHE A 1 202 ? 14.138 0.144 -17.899 1.00 96.19 202 PHE A CA 1
ATOM 1639 C C . PHE A 1 202 ? 13.946 0.953 -19.195 1.00 96.19 202 PHE A C 1
ATOM 1641 O O . PHE A 1 202 ? 13.247 1.973 -19.189 1.00 96.19 202 PHE A O 1
ATOM 1648 N N . PRO A 1 203 ? 14.578 0.561 -20.316 1.00 96.19 203 PRO A N 1
ATOM 1649 C CA . PRO A 1 203 ? 14.440 1.300 -21.566 1.00 96.19 203 PRO A CA 1
ATOM 1650 C C . PRO A 1 203 ? 12.995 1.298 -22.083 1.00 96.19 203 PRO A C 1
ATOM 1652 O O . PRO A 1 203 ? 12.356 0.256 -22.209 1.00 96.19 203 PRO A O 1
ATOM 1655 N N . LYS A 1 204 ? 12.484 2.471 -22.460 1.00 93.94 204 LYS A N 1
ATOM 1656 C CA . LYS A 1 204 ? 11.120 2.657 -22.977 1.00 93.94 204 LYS A CA 1
ATOM 1657 C C . LYS A 1 204 ? 10.867 1.906 -24.292 1.00 93.94 204 LYS A C 1
ATOM 1659 O O . LYS A 1 204 ? 9.720 1.633 -24.623 1.00 93.94 204 LYS A O 1
ATOM 1664 N N . ALA A 1 205 ? 11.922 1.549 -25.027 1.00 93.31 205 ALA A N 1
ATOM 1665 C CA . ALA A 1 205 ? 11.842 0.850 -26.312 1.00 93.31 205 ALA A CA 1
ATOM 1666 C C . ALA A 1 205 ? 11.184 -0.543 -26.242 1.00 93.31 205 ALA A C 1
ATOM 1668 O O . ALA A 1 205 ? 10.760 -1.050 -27.276 1.00 93.31 205 ALA A O 1
ATOM 1669 N N . TYR A 1 206 ? 11.098 -1.142 -25.050 1.00 93.31 206 TYR A N 1
ATOM 1670 C CA . TYR A 1 206 ? 10.433 -2.429 -24.823 1.00 93.31 206 TYR A CA 1
ATOM 1671 C C . TYR A 1 206 ? 8.914 -2.307 -24.615 1.00 93.31 206 TYR A C 1
ATOM 1673 O O . TYR A 1 206 ? 8.238 -3.315 -24.449 1.00 93.31 206 TYR A O 1
ATOM 1681 N N . LEU A 1 207 ? 8.364 -1.089 -24.596 1.00 93.31 207 LEU A N 1
ATOM 1682 C CA . LEU A 1 207 ? 6.921 -0.865 -24.522 1.00 93.31 207 LEU A CA 1
ATOM 1683 C C . LEU A 1 207 ? 6.353 -0.548 -25.902 1.00 93.31 207 LEU A C 1
ATOM 1685 O O . LEU A 1 207 ? 7.015 0.072 -26.740 1.00 93.31 207 LEU A O 1
ATOM 1689 N N . VAL A 1 208 ? 5.087 -0.909 -26.110 1.00 93.19 208 VAL A N 1
ATOM 1690 C CA . VAL A 1 208 ? 4.344 -0.477 -27.297 1.00 93.19 208 VAL A CA 1
ATOM 1691 C C . VAL A 1 208 ? 4.215 1.054 -27.319 1.00 93.19 208 VAL A C 1
ATOM 1693 O O . VAL A 1 208 ? 4.276 1.698 -26.261 1.00 93.19 208 VAL A O 1
ATOM 1696 N N . PRO A 1 209 ? 4.036 1.674 -28.499 1.00 87.44 209 PRO A N 1
ATOM 1697 C CA . PRO A 1 209 ? 3.737 3.099 -28.595 1.00 87.44 209 PRO A CA 1
ATOM 1698 C C . PRO A 1 209 ? 2.585 3.511 -27.667 1.00 87.44 209 PRO A C 1
ATOM 1700 O O . PRO A 1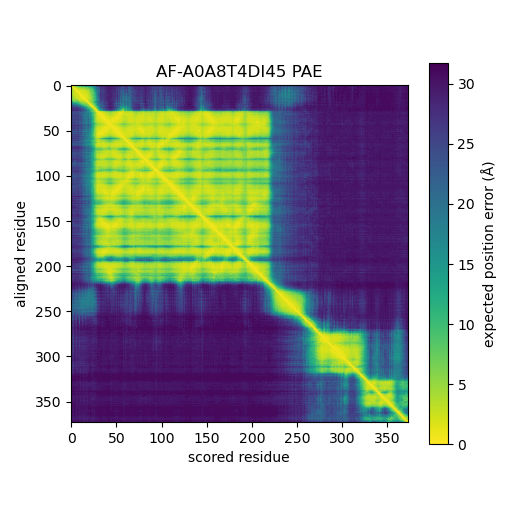 209 ? 1.636 2.761 -27.454 1.00 87.44 209 PRO A O 1
ATOM 1703 N N . GLU A 1 210 ? 2.666 4.709 -27.084 1.00 83.56 210 GLU A N 1
ATOM 1704 C CA . GLU A 1 210 ? 1.715 5.164 -26.057 1.00 83.56 210 GLU A CA 1
ATOM 1705 C C . GLU A 1 210 ? 0.265 5.254 -26.571 1.00 83.56 210 GLU A C 1
ATOM 1707 O O . GLU A 1 210 ? -0.678 5.118 -25.795 1.00 83.56 210 GLU A O 1
ATOM 1712 N N . ASP A 1 211 ? 0.072 5.448 -27.875 1.00 83.81 211 ASP A N 1
ATOM 1713 C CA . ASP A 1 211 ? -1.227 5.429 -28.551 1.00 83.81 211 ASP A CA 1
ATOM 1714 C C . ASP A 1 211 ? -1.842 4.026 -28.681 1.00 83.81 211 ASP A C 1
ATOM 1716 O O . ASP A 1 211 ? -3.052 3.908 -28.870 1.00 83.81 211 ASP A O 1
ATOM 1720 N N . GLU A 1 212 ? -1.038 2.975 -28.520 1.00 85.69 212 GLU A N 1
ATOM 1721 C CA . GLU A 1 212 ? -1.462 1.570 -28.507 1.00 85.69 212 GLU A CA 1
ATOM 1722 C C . GLU A 1 212 ? -1.561 0.999 -27.082 1.00 85.69 212 GLU A C 1
ATOM 1724 O O . GLU A 1 212 ? -1.824 -0.194 -26.906 1.00 85.69 212 GLU A O 1
ATOM 1729 N N . LYS A 1 213 ? -1.364 1.833 -26.049 1.00 87.88 213 LYS A N 1
ATOM 1730 C CA . LYS A 1 213 ? -1.425 1.391 -24.652 1.00 87.88 213 LYS A CA 1
ATOM 1731 C C . LYS A 1 213 ? -2.793 0.802 -24.315 1.00 87.88 213 LYS A C 1
ATOM 1733 O O . LYS A 1 213 ? -3.834 1.285 -24.772 1.00 87.88 213 LYS A O 1
ATOM 1738 N N . ARG A 1 214 ? -2.811 -0.203 -23.440 1.00 84.25 214 ARG A N 1
ATOM 1739 C CA . ARG A 1 214 ? -4.062 -0.811 -22.989 1.00 84.25 214 ARG A CA 1
ATOM 1740 C C . ARG A 1 214 ? -4.904 0.202 -22.213 1.00 84.25 214 ARG A C 1
ATOM 1742 O O . ARG A 1 214 ? -4.502 0.693 -21.159 1.00 84.25 214 ARG A O 1
ATOM 1749 N N . GLU A 1 215 ? -6.100 0.488 -22.720 1.00 82.00 215 GLU A N 1
ATOM 1750 C CA . GLU A 1 215 ? -7.050 1.355 -22.026 1.00 82.00 215 GLU A CA 1
ATOM 1751 C C . GLU A 1 215 ? -7.559 0.688 -20.746 1.00 82.00 215 GLU A C 1
ATOM 1753 O O . GLU A 1 215 ? -7.911 -0.496 -20.730 1.00 82.00 215 GLU A O 1
ATOM 1758 N N . ASN A 1 216 ? -7.644 1.466 -19.666 1.00 79.38 216 ASN A N 1
ATOM 1759 C CA . ASN A 1 216 ? -8.208 0.958 -18.429 1.00 79.38 216 ASN A CA 1
ATOM 1760 C C . ASN A 1 216 ? -9.727 0.733 -18.595 1.00 79.38 216 ASN A C 1
ATOM 1762 O O . ASN A 1 216 ? -10.455 1.713 -18.809 1.00 79.38 216 ASN A O 1
ATOM 1766 N N . PRO A 1 217 ? -10.254 -0.492 -18.398 1.00 75.62 217 PRO A N 1
ATOM 1767 C CA . PRO A 1 217 ? -11.692 -0.760 -18.451 1.00 75.62 217 PRO A CA 1
ATOM 1768 C C . PRO A 1 217 ? -12.507 0.031 -17.412 1.00 75.62 217 PRO A C 1
ATOM 1770 O O . PRO A 1 217 ? -13.701 0.249 -17.612 1.00 75.62 217 PRO A O 1
ATOM 1773 N N . SER A 1 218 ? -11.893 0.510 -16.322 1.00 65.44 218 SER A N 1
ATOM 1774 C CA . SER A 1 218 ? -12.552 1.358 -15.321 1.00 65.44 218 SER A CA 1
ATOM 1775 C C . SER A 1 218 ? -12.553 2.854 -15.665 1.00 65.44 218 SER A C 1
ATOM 1777 O O . SER A 1 218 ? -13.215 3.624 -14.969 1.00 65.44 218 SER A O 1
ATOM 1779 N N . SER A 1 219 ? -11.839 3.285 -16.714 1.00 55.34 219 SER A N 1
ATOM 1780 C CA . SER A 1 219 ? -11.813 4.693 -17.162 1.00 55.34 219 SER A CA 1
ATOM 1781 C C . SER A 1 219 ? -13.083 5.101 -17.931 1.00 55.34 219 SER A C 1
ATOM 1783 O O . SER A 1 219 ? -13.424 6.284 -18.015 1.00 55.34 219 SER A O 1
ATOM 1785 N N . GLY A 1 220 ? -13.851 4.120 -18.418 1.00 46.66 220 GLY A N 1
ATOM 1786 C CA . GLY A 1 220 ? -15.129 4.308 -19.097 1.00 46.66 220 GLY A CA 1
ATOM 1787 C C . GLY A 1 220 ? -16.318 4.227 -18.144 1.00 46.66 220 GLY A C 1
ATOM 1788 O O . GLY A 1 220 ? -16.951 3.182 -18.029 1.00 46.66 220 GLY A O 1
ATOM 1789 N N . GLY A 1 221 ? -16.672 5.334 -17.486 1.00 41.59 221 GLY A N 1
ATOM 1790 C CA . GLY A 1 221 ? -17.957 5.406 -16.778 1.00 41.59 221 GLY A CA 1
ATOM 1791 C C . GLY A 1 221 ? -17.991 6.249 -15.513 1.00 41.59 221 GLY A C 1
ATOM 1792 O O . GLY A 1 221 ? -18.524 5.807 -14.499 1.00 41.59 221 GLY A O 1
ATOM 1793 N N . GLY A 1 222 ? -17.520 7.495 -15.571 1.00 37.09 222 GLY A N 1
ATOM 1794 C CA . GLY A 1 222 ? -17.832 8.518 -14.567 1.00 37.09 222 GLY A CA 1
ATOM 1795 C C . GLY A 1 222 ? -19.293 8.982 -14.638 1.00 37.09 222 GLY A C 1
ATOM 1796 O O . GLY A 1 222 ? -19.570 10.173 -14.743 1.00 37.09 222 GLY A O 1
ATOM 1797 N N . GLY A 1 223 ? -20.249 8.050 -14.623 1.00 38.50 223 GLY A N 1
ATOM 1798 C CA . GLY A 1 223 ? -21.639 8.358 -14.325 1.00 38.50 223 GLY A CA 1
ATOM 1799 C C . GLY A 1 223 ? -21.709 8.790 -12.868 1.00 38.50 223 GLY A C 1
ATOM 1800 O O . GLY A 1 223 ? -21.487 7.971 -11.978 1.00 38.50 223 GLY A O 1
ATOM 1801 N N . GLY A 1 224 ? -21.978 10.077 -12.633 1.00 41.22 224 GLY A N 1
ATOM 1802 C CA . GLY A 1 224 ? -22.154 10.671 -11.310 1.00 41.22 224 GLY A CA 1
ATOM 1803 C C . GLY A 1 224 ? -23.229 9.942 -10.505 1.00 41.22 224 GLY A C 1
ATOM 1804 O O . GLY A 1 224 ? -24.399 10.318 -10.510 1.00 41.22 224 GLY A O 1
ATOM 1805 N N . SER A 1 225 ? -22.829 8.880 -9.813 1.00 48.31 225 SER A N 1
ATOM 1806 C CA . SER A 1 225 ? -23.699 8.071 -8.972 1.00 48.31 225 SER A CA 1
ATOM 1807 C C . SER A 1 225 ? -23.776 8.684 -7.583 1.00 48.31 225 SER A C 1
ATOM 1809 O O . SER A 1 225 ? -22.959 8.412 -6.714 1.00 48.31 225 SER A O 1
ATOM 1811 N N . SER A 1 226 ? -24.798 9.523 -7.415 1.00 53.72 226 SER A N 1
ATOM 1812 C CA . SER A 1 226 ? -25.714 9.583 -6.261 1.00 53.72 226 SER A CA 1
ATOM 1813 C C . SER A 1 226 ? -25.178 9.909 -4.855 1.00 53.72 226 SER A C 1
ATOM 1815 O O . SER A 1 226 ? -25.965 10.374 -4.032 1.00 53.72 226 SER A O 1
ATOM 1817 N N . THR A 1 227 ? -23.893 9.750 -4.540 1.00 52.22 227 THR A N 1
ATOM 1818 C CA . THR A 1 227 ? -23.337 10.010 -3.198 1.00 52.22 227 THR A CA 1
ATOM 1819 C C . THR A 1 227 ? -23.329 11.499 -2.852 1.00 52.22 227 THR A C 1
ATOM 1821 O O . THR A 1 227 ? -23.615 11.861 -1.710 1.00 52.22 227 THR A O 1
ATOM 1824 N N . SER A 1 228 ? -23.149 12.385 -3.839 1.00 53.66 228 SER A N 1
ATOM 1825 C CA . SER A 1 228 ? -23.276 13.838 -3.640 1.00 53.66 228 SER A CA 1
ATOM 1826 C C . SER A 1 228 ? -24.712 14.279 -3.343 1.00 53.66 228 SER A C 1
ATOM 1828 O O . SER A 1 228 ? -24.907 15.226 -2.585 1.00 53.66 228 SER A O 1
ATOM 1830 N N . PHE A 1 229 ? -25.727 13.586 -3.877 1.00 53.94 229 PHE A N 1
ATOM 1831 C CA . PHE A 1 229 ? -27.130 13.904 -3.590 1.00 53.94 229 PHE A CA 1
ATOM 1832 C C . PHE A 1 229 ? -27.512 13.525 -2.159 1.00 53.94 229 PHE A C 1
ATOM 1834 O O . PHE A 1 229 ? -28.167 14.315 -1.482 1.00 53.94 229 PHE A O 1
ATOM 1841 N N . PHE A 1 230 ? -27.058 12.370 -1.661 1.00 57.47 230 PHE A N 1
ATOM 1842 C CA . PHE A 1 230 ? -27.305 11.977 -0.272 1.00 57.47 230 PHE A CA 1
ATOM 1843 C C . PHE A 1 230 ? -26.577 12.883 0.726 1.00 57.47 230 PHE A C 1
ATOM 1845 O O . PHE A 1 230 ? -27.180 13.269 1.725 1.00 57.47 230 PHE A O 1
ATOM 1852 N N . PHE A 1 231 ? -25.343 13.308 0.431 1.00 58.53 231 PHE A N 1
ATOM 1853 C CA . PHE A 1 231 ? -24.626 14.274 1.271 1.00 58.53 231 PHE A CA 1
ATOM 1854 C C . PHE A 1 231 ? -25.252 15.675 1.237 1.00 58.53 231 PHE A C 1
ATOM 1856 O O . PHE A 1 231 ? -25.383 16.297 2.288 1.00 58.53 231 PHE A O 1
ATOM 1863 N N . MET A 1 232 ? -25.711 16.156 0.074 1.00 58.44 232 MET A N 1
ATOM 1864 C CA . MET A 1 232 ? -26.438 17.431 -0.035 1.00 58.44 232 MET A CA 1
ATOM 1865 C C . MET A 1 232 ? -27.778 17.399 0.699 1.00 58.44 232 MET A C 1
ATOM 1867 O O . MET A 1 232 ? -28.119 18.354 1.392 1.00 58.44 232 MET A O 1
ATOM 1871 N N . ILE A 1 233 ? -28.531 16.301 0.593 1.00 70.12 233 ILE A N 1
ATOM 1872 C CA . ILE A 1 233 ? -29.805 16.138 1.302 1.00 70.12 233 ILE A CA 1
ATOM 1873 C C . ILE A 1 233 ? -29.563 16.026 2.811 1.00 70.12 233 ILE A C 1
ATOM 1875 O O . ILE A 1 233 ? -30.248 16.693 3.582 1.00 70.12 233 ILE A O 1
ATOM 1879 N N . ALA A 1 234 ? -28.563 15.257 3.249 1.00 69.56 234 ALA A N 1
ATOM 1880 C CA . ALA A 1 234 ? -28.208 15.142 4.662 1.00 69.56 234 ALA A CA 1
ATOM 1881 C C . ALA A 1 234 ? -27.730 16.483 5.245 1.00 69.56 234 ALA A C 1
ATOM 1883 O O . ALA A 1 234 ? -28.178 16.877 6.322 1.00 69.56 234 ALA A O 1
ATOM 1884 N N . ALA A 1 235 ? -26.900 17.229 4.510 1.00 73.00 235 ALA A N 1
ATOM 1885 C CA . ALA A 1 235 ? -26.464 18.568 4.898 1.00 73.00 235 ALA A CA 1
ATOM 1886 C C . ALA A 1 235 ? -27.636 19.561 4.940 1.00 73.00 235 ALA A C 1
ATOM 1888 O O . ALA A 1 235 ? -27.744 20.337 5.889 1.00 73.00 235 ALA A O 1
ATOM 1889 N N . ALA A 1 236 ? -28.558 19.505 3.974 1.00 74.94 236 ALA A N 1
ATOM 1890 C CA . ALA A 1 236 ? -29.756 20.343 3.958 1.00 74.94 236 ALA A CA 1
ATOM 1891 C C . ALA A 1 236 ? -30.698 20.028 5.131 1.00 74.94 236 ALA A C 1
ATOM 1893 O O . ALA A 1 236 ? -31.217 20.950 5.760 1.00 74.94 236 ALA A O 1
ATOM 1894 N N . ILE A 1 237 ? -30.877 18.748 5.479 1.00 79.69 237 ILE A N 1
ATOM 1895 C CA . ILE A 1 237 ? -31.650 18.325 6.655 1.00 79.69 237 ILE A CA 1
ATOM 1896 C C . ILE A 1 237 ? -30.969 18.813 7.937 1.00 79.69 237 ILE A C 1
ATOM 1898 O O . ILE A 1 237 ? -31.642 19.348 8.817 1.00 7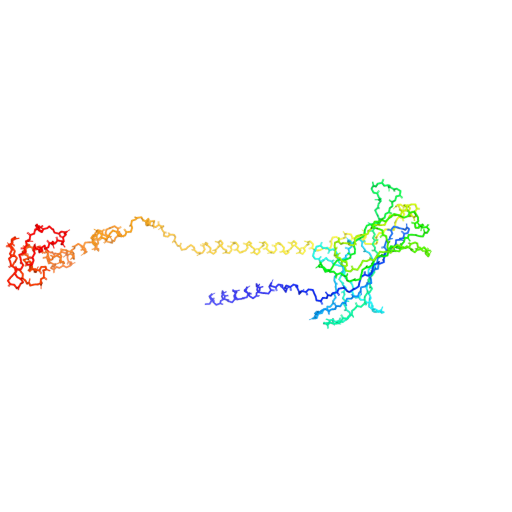9.69 237 ILE A O 1
ATOM 1902 N N . PHE A 1 238 ? -29.644 18.700 8.038 1.00 77.81 238 PHE A N 1
ATOM 1903 C CA . PHE A 1 238 ? -28.893 19.165 9.203 1.00 77.81 238 PHE A CA 1
ATOM 1904 C C . PHE A 1 238 ? -29.008 20.686 9.390 1.00 77.81 238 PHE A C 1
ATOM 1906 O O . PHE A 1 238 ? -29.304 21.163 10.488 1.00 77.81 238 PHE A O 1
ATOM 1913 N N . LEU A 1 239 ? -28.886 21.454 8.304 1.00 79.25 239 LEU A N 1
ATOM 1914 C CA . LEU A 1 239 ? -29.063 22.909 8.312 1.00 79.25 239 LEU A CA 1
ATOM 1915 C C . LEU A 1 239 ? -30.513 23.288 8.661 1.00 79.25 239 LEU A C 1
ATOM 1917 O O . LEU A 1 239 ? -30.746 24.202 9.451 1.00 79.25 239 LEU A O 1
ATOM 1921 N N . PHE A 1 240 ? -31.495 22.538 8.158 1.00 80.81 240 PHE A N 1
ATOM 1922 C CA . PHE A 1 240 ? -32.908 22.733 8.483 1.00 80.81 240 PHE A CA 1
ATOM 1923 C C . PHE A 1 240 ? -33.210 22.476 9.967 1.00 80.81 240 PHE A C 1
ATOM 1925 O O . PHE A 1 240 ? -33.927 23.259 10.594 1.00 80.81 240 PHE A O 1
ATOM 1932 N N . VAL A 1 241 ? -32.612 21.442 10.568 1.00 80.56 241 VAL A N 1
ATOM 1933 C CA . VAL A 1 241 ? -32.728 21.165 12.009 1.00 80.56 241 VAL A CA 1
ATOM 1934 C C . VAL A 1 241 ? -32.091 22.287 12.833 1.00 80.56 241 VAL A C 1
ATOM 1936 O O . VAL A 1 241 ? -32.706 22.753 13.793 1.00 80.56 241 VAL A O 1
ATOM 1939 N N . ILE A 1 242 ? -30.920 22.794 12.434 1.00 79.94 242 ILE A N 1
ATOM 1940 C CA . ILE A 1 242 ? -30.277 23.944 13.092 1.00 79.94 242 ILE A CA 1
ATOM 1941 C C . ILE A 1 242 ? -31.172 25.185 13.018 1.00 79.94 242 ILE A C 1
ATOM 1943 O O . ILE A 1 242 ? -31.379 25.857 14.029 1.00 79.94 242 ILE A O 1
ATOM 1947 N N . VAL A 1 243 ? -31.768 25.471 11.858 1.00 81.88 243 VAL A N 1
ATOM 1948 C CA . VAL A 1 243 ? -32.691 26.603 11.689 1.00 81.88 243 VAL A CA 1
ATOM 1949 C C . VAL A 1 243 ? -33.939 26.435 12.560 1.00 81.88 243 VAL A C 1
ATOM 1951 O O . VAL A 1 243 ? -34.358 27.399 13.199 1.00 81.88 243 VAL A O 1
ATOM 1954 N N . ILE A 1 244 ? -34.502 25.228 12.675 1.00 80.12 244 ILE A N 1
ATOM 1955 C CA . ILE A 1 244 ? -35.627 24.953 13.584 1.00 80.12 244 ILE A CA 1
ATOM 1956 C C . ILE A 1 244 ? -35.226 25.165 15.045 1.00 80.12 244 ILE A C 1
ATOM 1958 O O . ILE A 1 244 ? -36.008 25.740 15.803 1.00 80.12 244 ILE A O 1
ATOM 1962 N N . ILE A 1 245 ? -34.024 24.750 15.452 1.00 78.81 245 ILE A N 1
ATOM 1963 C CA . ILE A 1 245 ? -33.518 24.979 16.811 1.00 78.81 245 ILE A CA 1
ATOM 1964 C C . ILE A 1 245 ? -33.345 26.479 17.057 1.00 78.81 245 ILE A C 1
ATOM 1966 O O . ILE A 1 245 ? -33.818 26.978 18.075 1.00 78.81 245 ILE A O 1
ATOM 1970 N N . ILE A 1 246 ? -32.762 27.227 16.117 1.00 77.50 246 ILE A N 1
ATOM 1971 C CA . ILE A 1 246 ? -32.597 28.683 16.222 1.00 77.50 246 ILE A CA 1
ATOM 1972 C C . ILE A 1 246 ? -33.962 29.377 16.294 1.00 77.50 246 ILE A C 1
ATOM 1974 O O . ILE A 1 246 ? -34.174 30.215 17.167 1.00 77.50 246 ILE A O 1
ATOM 1978 N N . ILE A 1 247 ? -34.927 29.004 15.450 1.00 79.44 247 ILE A N 1
ATOM 1979 C CA . ILE A 1 247 ? -36.293 29.543 15.500 1.00 79.44 247 ILE A CA 1
ATOM 1980 C C . ILE A 1 247 ? -36.972 29.154 16.817 1.00 79.44 247 ILE A C 1
ATOM 1982 O O . ILE A 1 247 ? -37.629 29.992 17.427 1.00 79.44 247 ILE A O 1
ATOM 1986 N N . GLY A 1 248 ? -36.786 27.927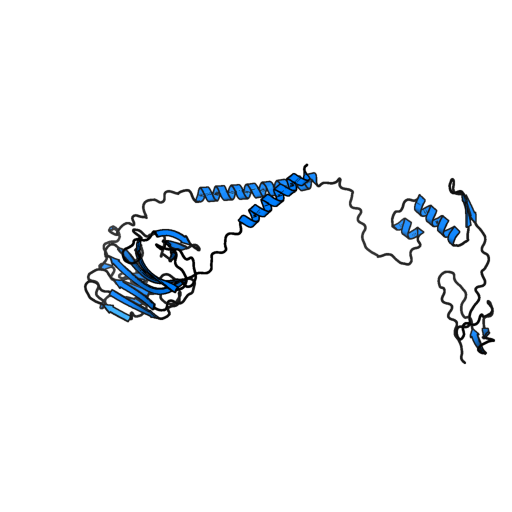 17.301 1.00 73.50 248 GLY A N 1
ATOM 1987 C CA . GLY A 1 248 ? -37.291 27.450 18.586 1.00 73.50 248 GLY A CA 1
ATOM 1988 C C . GLY A 1 248 ? -36.706 28.223 19.768 1.00 73.50 248 GLY A C 1
ATOM 1989 O O . GLY A 1 248 ? -37.449 28.603 20.672 1.00 73.50 248 GLY A O 1
ATOM 1990 N N . VAL A 1 249 ? -35.412 28.546 19.726 1.00 70.94 249 VAL A N 1
ATOM 1991 C CA . VAL A 1 249 ? -34.731 29.412 20.695 1.00 70.94 249 VAL A CA 1
ATOM 1992 C C . VAL A 1 249 ? -35.257 30.842 20.584 1.00 70.94 249 VAL A C 1
ATOM 1994 O O . VAL A 1 249 ? -35.646 31.414 21.594 1.00 70.94 249 VAL A O 1
ATOM 1997 N N . ILE A 1 250 ? -35.396 31.414 19.385 1.00 70.81 250 ILE A N 1
ATOM 1998 C CA . ILE A 1 250 ? -35.942 32.768 19.184 1.00 70.81 250 ILE A CA 1
ATOM 1999 C C . ILE A 1 250 ? -37.407 32.853 19.643 1.00 70.81 250 ILE A C 1
ATOM 2001 O O . ILE A 1 250 ? -37.805 33.820 20.294 1.00 70.81 250 ILE A O 1
ATOM 2005 N N . MET A 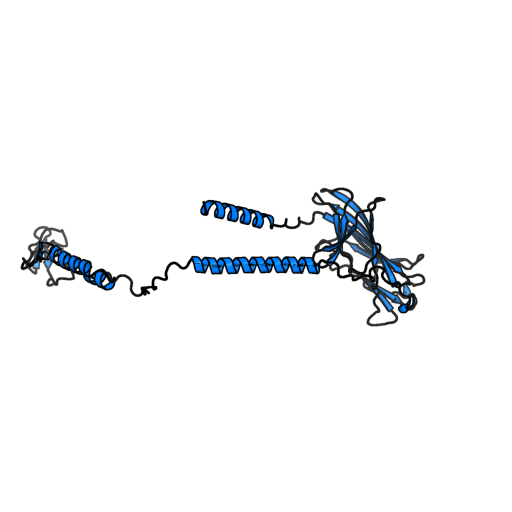1 251 ? -38.234 31.852 19.340 1.00 63.47 251 MET A N 1
ATOM 2006 C CA . MET A 1 251 ? -39.637 31.783 19.759 1.00 63.47 251 MET A CA 1
ATOM 2007 C C . MET A 1 251 ? -39.771 31.468 21.253 1.00 63.47 251 MET A C 1
ATOM 2009 O O . MET A 1 251 ? -40.683 31.987 21.898 1.00 63.47 251 MET A O 1
ATOM 2013 N N . GLY A 1 252 ? -38.857 30.677 21.815 1.00 60.72 252 GLY A N 1
ATOM 2014 C CA . GLY A 1 252 ? -38.723 30.411 23.246 1.00 60.72 252 GLY A CA 1
ATOM 2015 C C . GLY A 1 252 ? -38.300 31.655 24.023 1.00 60.72 252 GLY A C 1
ATOM 2016 O O . GLY A 1 252 ? -38.901 31.962 25.047 1.00 60.72 252 GLY A O 1
ATOM 2017 N N . LEU A 1 253 ? -37.374 32.448 23.480 1.00 56.81 253 LEU A N 1
ATOM 2018 C CA . LEU A 1 253 ? -36.987 33.763 23.992 1.00 56.81 253 LEU A CA 1
ATOM 2019 C C . LEU A 1 253 ? -38.133 34.778 23.856 1.00 56.81 253 LEU A C 1
ATOM 2021 O O . LEU A 1 253 ? -38.354 35.573 24.765 1.00 56.81 253 LEU A O 1
ATOM 2025 N N . LYS A 1 254 ? -38.925 34.729 22.771 1.00 55.78 254 LYS A N 1
ATOM 2026 C CA . LYS A 1 254 ? -40.122 35.578 22.594 1.00 55.78 254 LYS A CA 1
ATOM 2027 C C . LYS A 1 254 ? -41.260 35.207 23.552 1.00 55.78 254 LYS A C 1
ATOM 2029 O O . LYS A 1 254 ? -41.883 36.110 24.102 1.00 55.78 254 LYS A O 1
ATOM 2034 N N . LYS A 1 255 ? -41.515 33.915 23.797 1.00 53.62 255 LYS A N 1
ATOM 2035 C CA . LYS A 1 255 ? -42.479 33.440 24.815 1.00 53.62 255 LYS A CA 1
ATOM 2036 C C . LYS A 1 255 ? -41.944 33.552 26.247 1.00 53.62 255 LYS A C 1
ATOM 2038 O O . LYS A 1 255 ? -42.736 33.570 27.183 1.00 53.62 255 LYS A O 1
ATOM 2043 N N . GLY A 1 256 ? -40.626 33.656 26.406 1.00 51.75 256 GLY A N 1
ATOM 2044 C CA . GLY A 1 256 ? -39.917 33.883 27.663 1.00 51.75 256 GLY A CA 1
ATOM 2045 C C . GLY A 1 256 ? -39.782 35.353 28.057 1.00 51.75 256 GLY A C 1
ATOM 2046 O O . GLY A 1 256 ? -39.202 35.639 29.103 1.00 51.75 256 GLY A O 1
ATOM 2047 N N . LYS A 1 257 ? -40.342 36.297 27.287 1.00 44.62 257 LYS A N 1
ATOM 2048 C CA . LYS A 1 257 ? -40.478 37.685 27.737 1.00 44.62 257 LYS A CA 1
ATOM 2049 C C . LYS A 1 257 ? -41.570 37.758 28.804 1.00 44.62 257 LYS A C 1
ATOM 2051 O O . LYS A 1 257 ? -42.717 38.102 28.525 1.00 44.62 257 LYS A O 1
ATOM 2056 N N . LYS A 1 258 ? -41.206 37.463 30.056 1.00 49.47 258 LYS A N 1
ATOM 2057 C CA . LYS A 1 258 ? -41.871 38.118 31.190 1.00 49.47 258 LYS A CA 1
ATOM 2058 C C . LYS A 1 258 ? -41.833 39.622 30.897 1.00 49.47 258 LYS A C 1
ATOM 2060 O O . LYS A 1 258 ? -40.818 40.099 30.387 1.00 49.47 258 LYS A O 1
ATOM 2065 N N . LYS A 1 259 ? -42.942 40.336 31.135 1.00 38.03 259 LYS A N 1
ATOM 2066 C CA . LYS A 1 259 ? -42.994 41.804 31.019 1.00 38.03 259 LYS A CA 1
ATOM 2067 C C . LYS A 1 259 ? -41.702 42.367 31.605 1.00 38.03 259 LYS A C 1
ATOM 2069 O O . LYS A 1 259 ? -41.380 42.058 32.749 1.00 38.03 259 LYS A O 1
ATOM 2074 N N . TYR A 1 260 ? -40.966 43.109 30.785 1.00 47.88 260 TYR A N 1
ATOM 2075 C CA . TYR A 1 260 ? -39.772 43.822 31.204 1.00 47.88 260 TYR A CA 1
ATOM 2076 C C . TYR A 1 260 ? -40.189 44.757 32.341 1.00 47.88 260 TYR A C 1
ATOM 2078 O O . TYR A 1 260 ? -40.879 45.747 32.109 1.00 47.88 260 TYR A O 1
ATOM 2086 N N . VAL A 1 261 ? -39.874 44.372 33.574 1.00 57.50 261 VAL A N 1
ATOM 2087 C CA . VAL A 1 261 ? -39.808 45.311 34.689 1.00 57.50 261 VAL A CA 1
ATOM 2088 C C . VAL A 1 261 ? -38.532 46.094 34.428 1.00 57.50 261 VAL A C 1
ATOM 2090 O O . VAL A 1 261 ? -37.509 45.475 34.122 1.00 57.50 261 VAL A O 1
ATOM 2093 N N . SER A 1 262 ? -38.600 47.426 34.437 1.00 42.84 262 SER A N 1
ATOM 2094 C CA . SER A 1 262 ? -37.401 48.238 34.240 1.00 42.84 262 SER A CA 1
ATOM 2095 C C . SER A 1 262 ? -36.320 47.765 35.213 1.00 42.84 262 SER A C 1
ATOM 2097 O O . SER A 1 262 ? -36.627 47.596 36.395 1.00 42.84 262 SER A O 1
ATOM 2099 N N . PRO A 1 263 ? -35.086 47.517 34.756 1.00 51.91 263 PRO A N 1
ATOM 2100 C CA . PRO A 1 263 ? -33.993 47.231 35.660 1.00 51.91 263 PRO A CA 1
ATOM 2101 C C . PRO A 1 263 ? -33.774 48.475 36.518 1.00 51.91 263 PRO A C 1
ATOM 2103 O O . PRO A 1 263 ? -33.328 49.509 36.026 1.00 51.91 263 PRO A O 1
ATOM 2106 N N . GLU A 1 264 ? -34.115 48.386 37.798 1.00 50.03 264 GLU A N 1
ATOM 2107 C CA . GLU A 1 264 ? -33.579 49.304 38.789 1.00 50.03 264 GLU A CA 1
ATOM 2108 C C . GLU A 1 264 ? -32.116 48.914 38.981 1.00 50.03 264 GLU A C 1
ATOM 2110 O O . GLU A 1 264 ? -31.785 47.868 39.539 1.00 50.03 264 GLU A O 1
ATOM 2115 N N . LEU A 1 265 ? -31.227 49.730 38.422 1.00 43.03 265 LEU A N 1
ATOM 2116 C CA . LEU A 1 265 ? -29.806 49.658 38.711 1.00 43.03 265 LEU A CA 1
ATOM 2117 C C . LEU A 1 265 ? -29.607 50.109 40.161 1.00 43.03 265 LEU A C 1
ATOM 2119 O O . LEU A 1 265 ? -29.423 51.293 40.429 1.00 43.03 265 LEU A O 1
ATOM 2123 N N . ALA A 1 266 ? -29.629 49.165 41.099 1.00 52.38 266 ALA A N 1
ATOM 2124 C CA . ALA A 1 266 ? -28.960 49.355 42.374 1.00 52.38 266 ALA A CA 1
ATOM 2125 C C . ALA A 1 266 ? -27.462 49.178 42.114 1.00 52.38 266 ALA A C 1
ATOM 2127 O O . ALA A 1 266 ? -26.948 48.066 42.000 1.00 52.38 266 ALA A O 1
ATOM 2128 N N . MET A 1 267 ? -26.772 50.300 41.935 1.00 41.53 267 MET A N 1
ATOM 2129 C CA . MET A 1 267 ? -25.320 50.343 41.972 1.00 41.53 267 MET A CA 1
ATOM 2130 C C . MET A 1 267 ? -24.889 49.93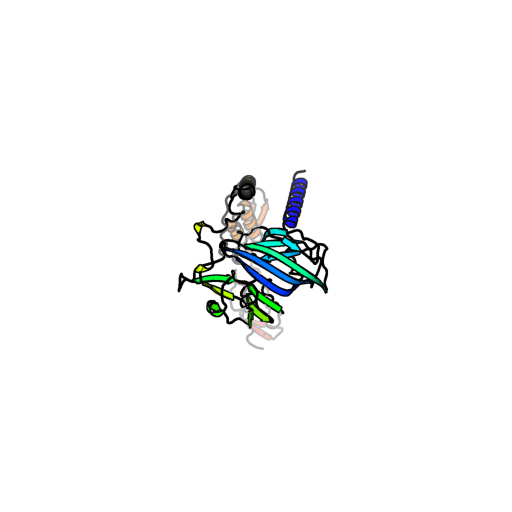6 43.383 1.00 41.53 267 MET A C 1
ATOM 2132 O O . MET A 1 267 ? -25.029 50.712 44.327 1.00 41.53 267 MET A O 1
ATOM 2136 N N . GLU A 1 268 ? -24.374 48.714 43.535 1.00 53.62 268 GLU A N 1
ATOM 2137 C CA . GLU A 1 268 ? -23.546 48.361 44.687 1.00 53.62 268 GLU A CA 1
ATOM 2138 C C . GLU A 1 268 ? -22.263 49.191 44.607 1.00 53.62 268 GLU A C 1
ATOM 2140 O O . GLU A 1 268 ? -21.240 48.783 44.063 1.00 53.62 268 GLU A O 1
ATOM 2145 N N . SER A 1 269 ? -22.319 50.403 45.144 1.00 47.28 269 SER A N 1
ATOM 2146 C CA . SER A 1 269 ? -21.125 51.095 45.590 1.00 47.28 269 SER A CA 1
ATOM 2147 C C . SER A 1 269 ? -21.418 51.705 46.947 1.00 47.28 269 SER A C 1
ATOM 2149 O O . SER A 1 269 ? -22.285 52.571 47.060 1.00 47.28 269 SER A O 1
ATOM 2151 N N . LEU A 1 270 ? -20.630 51.259 47.927 1.00 52.16 270 LEU A N 1
ATOM 2152 C CA . LEU A 1 270 ? -20.689 51.545 49.360 1.00 52.16 270 LEU A CA 1
ATOM 2153 C C . LEU A 1 270 ? -21.640 50.593 50.097 1.00 52.16 270 LEU A C 1
ATOM 2155 O O . LEU A 1 270 ? -22.829 50.847 50.258 1.00 52.16 270 LEU A O 1
ATOM 2159 N N . GLY A 1 271 ? -21.078 49.470 50.557 1.00 54.16 271 GLY A N 1
ATOM 2160 C CA . GLY A 1 271 ? -21.738 48.591 51.518 1.00 54.16 271 GLY A CA 1
ATOM 2161 C C . GLY A 1 271 ? -22.233 49.365 52.742 1.00 54.16 271 GLY A C 1
ATOM 2162 O O . GLY A 1 271 ? -21.756 50.463 53.026 1.00 54.16 271 GLY A O 1
ATOM 2163 N N . VAL A 1 272 ? -23.202 48.774 53.448 1.00 55.16 272 VAL A N 1
ATOM 2164 C CA . VAL A 1 272 ? -23.864 49.332 54.638 1.00 55.16 272 VAL A CA 1
ATOM 2165 C C . VAL A 1 272 ? -22.854 50.053 55.530 1.00 55.16 272 VAL A C 1
ATOM 2167 O O . VAL A 1 272 ? -22.063 49.426 56.239 1.00 55.16 272 VAL A O 1
ATOM 2170 N N . ARG A 1 273 ? -22.889 51.387 55.500 1.00 56.00 273 ARG A N 1
ATOM 2171 C CA . ARG A 1 273 ? -22.261 52.204 56.532 1.00 56.00 273 ARG A CA 1
ATOM 2172 C C . ARG A 1 273 ? -22.955 51.831 57.841 1.00 56.00 273 ARG A C 1
ATOM 2174 O O . ARG A 1 273 ? -24.164 52.014 57.968 1.00 56.00 273 ARG A O 1
ATOM 2181 N N . LYS A 1 274 ? -22.213 51.247 58.789 1.00 59.12 274 LYS A N 1
ATOM 2182 C CA . LYS A 1 274 ? -22.719 50.861 60.129 1.00 59.12 274 LYS A CA 1
ATOM 2183 C C . LYS A 1 274 ? -23.185 52.067 60.958 1.00 59.12 274 LYS A C 1
ATOM 2185 O O . LYS A 1 274 ? -23.709 51.907 62.052 1.00 59.12 274 LYS A O 1
ATOM 2190 N N . ASP A 1 275 ? -22.938 53.248 60.426 1.00 70.25 275 ASP A N 1
ATOM 2191 C CA . ASP A 1 275 ? -23.135 54.572 60.974 1.00 70.25 275 ASP A CA 1
ATOM 2192 C C . ASP A 1 275 ? -24.448 55.235 60.511 1.00 70.25 275 ASP A C 1
ATOM 2194 O O . ASP A 1 275 ? -24.734 56.339 60.960 1.00 70.25 275 ASP A O 1
ATOM 2198 N N . LEU A 1 276 ? -25.272 54.576 59.679 1.00 75.50 276 LEU A N 1
ATOM 2199 C CA . LEU A 1 276 ? -26.630 55.056 59.381 1.00 75.50 276 LEU A CA 1
ATOM 2200 C C . LEU A 1 276 ? -27.628 54.626 60.463 1.00 75.50 276 LEU A C 1
ATOM 2202 O O . LEU A 1 276 ? -27.723 53.442 60.797 1.00 75.50 276 LEU A O 1
ATOM 2206 N N . ASP A 1 277 ? -28.428 55.576 60.954 1.00 77.06 277 ASP A N 1
ATOM 2207 C CA . ASP A 1 277 ? -29.565 55.260 61.823 1.00 77.06 277 ASP A CA 1
ATOM 2208 C C . ASP A 1 277 ? -30.666 54.540 61.024 1.00 77.06 277 ASP A C 1
ATOM 2210 O O . ASP A 1 277 ? -30.792 54.684 59.803 1.00 77.06 277 ASP A O 1
ATOM 2214 N N . ASN A 1 278 ? -31.508 53.774 61.716 1.00 81.12 278 ASN A N 1
ATOM 2215 C CA . ASN A 1 278 ? -32.543 52.940 61.099 1.00 81.12 278 ASN A CA 1
ATOM 2216 C C . ASN A 1 278 ? -33.490 53.745 60.192 1.00 81.12 278 ASN A C 1
ATOM 2218 O O . ASN A 1 278 ? -33.991 53.222 59.196 1.00 81.12 278 ASN A O 1
ATOM 2222 N N . VAL A 1 279 ? -33.741 55.011 60.534 1.00 86.38 279 VAL A N 1
ATOM 2223 C CA . VAL A 1 279 ? -34.585 55.919 59.748 1.00 86.38 279 VAL A CA 1
ATOM 2224 C C . VAL A 1 279 ? -33.894 56.334 58.448 1.00 86.38 279 VAL A C 1
ATOM 2226 O O . VAL A 1 279 ? -34.511 56.282 57.388 1.00 86.38 279 VAL A O 1
ATOM 2229 N N . GLU A 1 280 ? -32.616 56.709 58.507 1.00 83.06 280 GLU A N 1
ATOM 2230 C CA . GLU A 1 280 ? -31.845 57.137 57.334 1.00 83.06 280 GLU A CA 1
ATOM 2231 C C . GLU A 1 280 ? -31.650 55.979 56.358 1.00 83.06 280 GLU A C 1
ATOM 2233 O O . GLU A 1 280 ? -31.842 56.140 55.153 1.00 83.06 280 GLU A O 1
ATOM 2238 N N . ALA A 1 281 ? -31.372 54.781 56.881 1.00 84.00 281 ALA A N 1
ATOM 2239 C CA . ALA A 1 281 ? -31.289 53.571 56.074 1.00 84.00 281 ALA A CA 1
ATOM 2240 C C . ALA A 1 281 ? -32.617 53.279 55.358 1.00 84.00 281 ALA A C 1
ATOM 2242 O O . ALA A 1 281 ? -32.616 52.938 54.176 1.00 84.00 281 ALA A O 1
ATOM 2243 N N . ALA A 1 282 ? -33.756 53.459 56.036 1.00 86.00 282 ALA A N 1
ATOM 2244 C CA . ALA A 1 282 ? -35.067 53.251 55.425 1.00 86.00 282 ALA A CA 1
ATOM 2245 C C . ALA A 1 282 ? -35.352 54.243 54.281 1.00 86.00 282 ALA A C 1
ATOM 2247 O O . ALA A 1 282 ? -35.928 53.837 53.270 1.00 86.00 282 ALA A O 1
ATOM 2248 N N . VAL A 1 283 ? -34.918 55.505 54.410 1.00 87.44 283 VAL A N 1
ATOM 2249 C CA . VAL A 1 283 ? -35.039 56.521 53.347 1.00 87.44 283 VAL A CA 1
ATOM 2250 C C . VAL A 1 283 ? -34.138 56.188 52.159 1.00 87.44 283 VAL A C 1
ATOM 2252 O O . VAL A 1 283 ? -34.600 56.222 51.021 1.00 87.44 283 VAL A O 1
ATOM 2255 N N . VAL A 1 284 ? -32.878 55.818 52.406 1.00 84.81 284 VAL A N 1
ATOM 2256 C CA . VAL A 1 284 ? -31.926 55.451 51.341 1.00 84.81 284 VAL A CA 1
ATOM 2257 C C . VAL A 1 284 ? -32.384 54.203 50.583 1.00 84.81 284 VAL A C 1
ATOM 2259 O O . VAL A 1 284 ? -32.248 54.142 49.365 1.00 84.81 284 VAL A O 1
ATOM 2262 N N . LEU A 1 285 ? -32.987 53.234 51.277 1.00 82.50 285 LEU A N 1
ATOM 2263 C CA . LE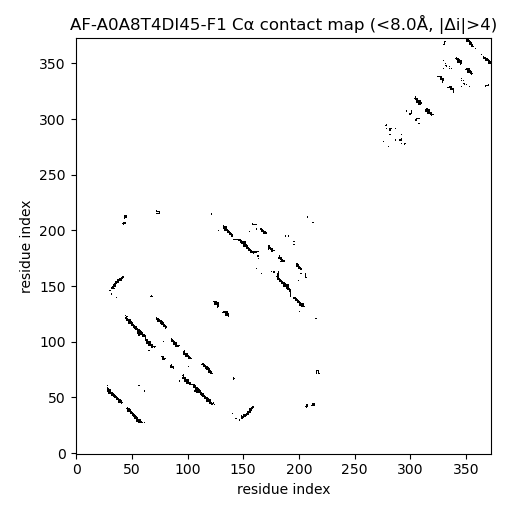U A 1 285 ? -33.576 52.036 50.667 1.00 82.50 285 LEU A CA 1
ATOM 2264 C C . LEU A 1 285 ? -34.911 52.299 49.947 1.00 82.50 285 LEU A C 1
ATOM 2266 O O . LEU A 1 285 ? -35.535 51.350 49.478 1.00 82.50 285 LEU A O 1
ATOM 2270 N N . GLY A 1 286 ? -35.385 53.548 49.890 1.00 82.94 286 GLY A N 1
ATOM 2271 C CA . GLY A 1 286 ? -36.633 53.901 49.213 1.00 82.94 286 GLY A CA 1
ATOM 2272 C C . GLY A 1 286 ? -37.874 53.255 49.836 1.00 82.94 286 GLY A C 1
ATOM 2273 O O . GLY A 1 286 ? -38.830 52.948 49.126 1.00 82.94 286 GLY A O 1
ATOM 2274 N N . SER A 1 287 ? -37.863 52.997 51.151 1.00 88.44 287 SER A N 1
ATOM 2275 C CA . SER A 1 287 ? -39.021 52.416 51.843 1.00 88.44 287 SER A CA 1
ATOM 2276 C C . SER A 1 287 ? -40.222 53.363 51.824 1.00 88.44 287 SER A C 1
ATOM 2278 O O . SER A 1 287 ? -40.065 54.582 51.817 1.00 88.44 287 SER A O 1
ATOM 2280 N N . ASP A 1 288 ? -41.429 52.793 51.876 1.00 88.94 288 ASP A N 1
ATOM 2281 C CA . ASP A 1 288 ? -42.676 53.564 51.894 1.00 88.94 288 ASP A CA 1
ATOM 2282 C C . ASP A 1 288 ? -42.665 54.660 52.991 1.00 88.94 288 ASP A C 1
ATOM 2284 O O . ASP A 1 288 ? -42.268 54.366 54.131 1.00 88.94 288 ASP A O 1
ATOM 2288 N N . PRO A 1 289 ? -43.113 55.901 52.698 1.00 87.06 289 PRO A N 1
ATOM 2289 C CA . PRO A 1 289 ? -43.057 57.023 53.638 1.00 87.06 289 PRO A CA 1
ATOM 2290 C C . PRO A 1 289 ? -43.714 56.744 54.994 1.00 87.06 289 PRO A C 1
ATOM 2292 O O . PRO A 1 289 ? -43.213 57.200 56.024 1.00 87.06 289 PRO A O 1
ATOM 2295 N N . ILE A 1 290 ? -44.793 55.952 55.032 1.00 86.88 290 ILE A N 1
ATOM 2296 C CA . ILE A 1 290 ? -45.490 55.606 56.281 1.00 86.88 290 ILE A CA 1
ATOM 2297 C C . ILE A 1 290 ? -44.567 54.784 57.187 1.00 86.88 290 ILE A C 1
ATOM 2299 O O . ILE A 1 290 ? -44.529 54.967 58.406 1.00 86.88 290 ILE A O 1
ATOM 2303 N N . LYS A 1 291 ? -43.764 53.897 56.594 1.00 86.38 291 LYS A N 1
ATOM 2304 C CA . LYS A 1 291 ? -42.821 53.049 57.324 1.00 86.38 291 LYS A CA 1
ATOM 2305 C C . LYS A 1 291 ? -41.664 53.861 57.903 1.00 86.38 291 LYS A C 1
ATOM 2307 O O . LYS A 1 291 ? -41.249 53.597 59.030 1.00 86.38 291 LYS A O 1
ATOM 2312 N N . VAL A 1 292 ? -41.184 54.863 57.165 1.00 89.81 292 VAL A N 1
ATOM 2313 C CA . VAL A 1 292 ? -40.141 55.787 57.637 1.00 89.81 292 VAL A CA 1
ATOM 2314 C C . VAL A 1 292 ? -40.641 56.604 58.832 1.00 89.81 292 VAL A C 1
ATOM 2316 O O . VAL A 1 292 ? -39.952 56.679 59.849 1.00 89.81 292 VAL A O 1
ATOM 2319 N N . ILE A 1 293 ? -41.862 57.146 58.762 1.00 87.62 293 ILE A N 1
ATOM 2320 C CA . ILE A 1 293 ? -42.469 57.906 59.868 1.00 87.62 293 ILE A CA 1
ATOM 2321 C C . ILE A 1 293 ? -42.635 57.021 61.111 1.00 87.62 293 ILE A C 1
ATOM 2323 O O . ILE A 1 293 ? -42.270 57.429 62.213 1.00 87.62 293 ILE A O 1
ATOM 2327 N N . ASN A 1 294 ? -43.103 55.782 60.950 1.00 88.31 294 ASN A N 1
ATOM 2328 C CA . ASN A 1 294 ? -43.234 54.851 62.073 1.00 88.31 294 ASN A CA 1
ATOM 2329 C C . ASN A 1 294 ? -41.884 54.533 62.729 1.00 88.31 294 ASN A C 1
ATOM 2331 O O . ASN A 1 294 ? -41.805 54.447 63.953 1.00 88.31 294 ASN A O 1
ATOM 2335 N N . LEU A 1 295 ? -40.814 54.397 61.937 1.00 89.94 295 LEU A N 1
ATOM 2336 C CA . LEU A 1 295 ? -39.461 54.215 62.465 1.00 89.94 295 LEU A CA 1
ATOM 2337 C C . LEU A 1 295 ? -38.972 55.451 63.231 1.00 89.94 295 LEU A C 1
ATOM 2339 O O . LEU A 1 295 ? -38.366 55.287 64.290 1.00 89.94 295 LEU A O 1
ATOM 2343 N N . MET A 1 296 ? -39.273 56.668 62.758 1.00 88.44 296 MET A N 1
ATOM 2344 C CA . MET A 1 296 ? -38.963 57.902 63.496 1.00 88.44 296 MET A CA 1
ATOM 2345 C C . MET A 1 296 ? -39.666 57.933 64.855 1.00 88.44 296 MET A C 1
ATOM 2347 O O . MET A 1 296 ? -39.020 58.144 65.881 1.00 88.44 296 MET A O 1
ATOM 2351 N N . VAL A 1 297 ? -40.974 57.669 64.879 1.00 87.25 297 VAL A N 1
ATOM 2352 C CA . VAL A 1 297 ? -41.776 57.663 66.111 1.00 87.25 297 VAL A CA 1
ATOM 2353 C C . VAL A 1 297 ? -41.272 56.597 67.083 1.00 87.25 297 VAL A C 1
ATOM 2355 O O . VAL A 1 297 ? -41.057 56.882 68.260 1.00 87.25 297 VAL A O 1
ATOM 2358 N N . LEU A 1 298 ? -41.003 55.383 66.595 1.00 85.94 298 LEU A N 1
ATOM 2359 C CA . LEU A 1 298 ? -40.444 54.307 67.412 1.00 85.94 298 LEU A CA 1
ATOM 2360 C C . LEU A 1 298 ? -39.066 54.684 67.981 1.00 85.94 298 LEU A C 1
ATOM 2362 O O . LEU A 1 298 ? -38.760 54.346 69.122 1.00 85.94 298 LEU A O 1
ATOM 2366 N N . GLY A 1 299 ? -38.247 55.407 67.212 1.00 85.00 299 GLY A N 1
ATOM 2367 C CA . GLY A 1 299 ? -36.964 55.938 67.667 1.00 85.00 299 GLY A CA 1
ATOM 2368 C C . GLY A 1 299 ? -37.107 56.911 68.841 1.00 85.00 299 GLY A C 1
ATOM 2369 O O . GLY A 1 299 ? -36.357 56.803 69.812 1.00 85.00 299 GLY A O 1
ATOM 2370 N N . ILE A 1 300 ? -38.094 57.811 68.789 1.00 85.06 300 ILE A N 1
ATOM 2371 C CA . ILE A 1 300 ? -38.402 58.762 69.873 1.00 85.06 300 ILE A CA 1
ATOM 2372 C C . ILE A 1 300 ? -38.867 58.018 71.131 1.00 85.06 300 ILE A C 1
ATOM 2374 O O . ILE A 1 300 ? -38.351 58.273 72.221 1.00 85.06 300 ILE A O 1
ATOM 2378 N N . VAL A 1 301 ? -39.776 57.051 70.979 1.00 83.75 301 VAL A N 1
ATOM 2379 C CA . VAL A 1 301 ? -40.286 56.240 72.099 1.00 83.75 301 VAL A CA 1
ATOM 2380 C C . VAL A 1 301 ? -39.177 55.404 72.730 1.00 83.75 301 VAL A C 1
ATOM 2382 O O . VAL A 1 301 ? -39.046 55.365 73.950 1.00 83.75 301 VAL A O 1
ATOM 2385 N N . LYS A 1 302 ? -38.322 54.771 71.917 1.00 80.56 302 LYS A N 1
ATOM 2386 C CA . LYS A 1 302 ? -37.208 53.948 72.409 1.00 80.56 302 LYS A CA 1
ATOM 2387 C C . LYS A 1 302 ? -36.183 54.764 73.200 1.00 80.56 302 LYS A C 1
ATOM 2389 O O . LYS A 1 302 ? -35.558 54.226 74.108 1.00 80.56 302 LYS A O 1
ATOM 2394 N N . LYS A 1 303 ? -36.007 56.045 72.863 1.00 78.81 303 LYS A N 1
ATOM 2395 C CA . LYS A 1 303 ? -35.148 56.978 73.608 1.00 78.81 303 LYS A CA 1
ATOM 2396 C C . LYS A 1 303 ? -35.822 57.531 74.873 1.00 78.81 303 LYS A C 1
ATOM 2398 O O . LYS A 1 303 ? -35.194 58.302 75.583 1.00 78.81 303 LYS A O 1
ATOM 2403 N N . GLY A 1 304 ? -37.072 57.152 75.156 1.00 76.56 304 GLY A N 1
ATOM 2404 C CA . GLY A 1 304 ? -37.835 57.630 76.312 1.00 76.56 304 GLY A CA 1
ATOM 2405 C C . GLY A 1 304 ? -38.312 59.080 76.189 1.00 76.56 304 GLY A C 1
ATOM 2406 O O . GLY A 1 304 ? -38.825 59.637 77.151 1.00 76.56 304 GLY A O 1
ATOM 2407 N N . LEU A 1 305 ? -38.161 59.699 75.013 1.00 77.69 305 LEU A N 1
ATOM 2408 C CA . LEU A 1 305 ? -38.407 61.130 74.803 1.00 77.69 305 LEU A CA 1
ATOM 2409 C C . LEU A 1 305 ? -39.866 61.451 74.474 1.00 77.69 305 LEU A C 1
ATOM 2411 O O . LEU A 1 305 ? -40.266 62.611 74.485 1.00 77.69 305 LEU A O 1
ATOM 2415 N N . GLY A 1 306 ? -40.683 60.446 74.173 1.00 81.12 306 GLY A N 1
ATOM 2416 C CA . GLY A 1 306 ? -42.102 60.645 73.921 1.00 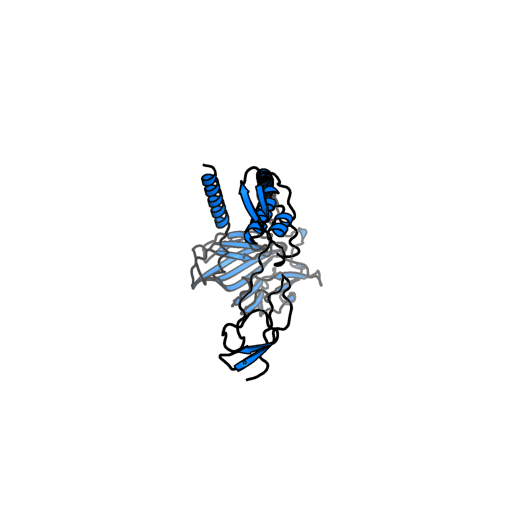81.12 306 GLY A CA 1
ATOM 2417 C C . GLY A 1 306 ? -42.895 59.355 74.036 1.00 81.12 306 GLY A C 1
ATOM 2418 O O . GLY A 1 306 ? -42.354 58.265 73.863 1.00 81.12 306 GLY A O 1
ATOM 2419 N N . VAL A 1 307 ? -44.184 59.487 74.333 1.00 79.94 307 VAL A N 1
ATOM 2420 C CA . VAL A 1 307 ? -45.130 58.367 74.416 1.00 79.94 307 VAL A CA 1
ATOM 2421 C C . VAL A 1 307 ? -46.203 58.569 73.354 1.00 79.94 307 VAL A C 1
ATOM 2423 O O . VAL A 1 307 ? -46.731 59.670 73.194 1.00 79.94 307 VAL A O 1
ATOM 2426 N N . VAL A 1 308 ? -46.490 57.508 72.600 1.00 82.75 308 VAL A N 1
ATOM 2427 C CA . VAL A 1 308 ? -47.545 57.509 71.579 1.00 82.75 308 VAL A CA 1
ATOM 2428 C C . VAL A 1 308 ? -48.869 57.185 72.253 1.00 82.75 308 VAL A C 1
ATOM 2430 O O . VAL A 1 308 ? -48.992 56.147 72.900 1.00 82.75 308 VAL A O 1
ATOM 2433 N N . GLU A 1 309 ? -49.854 58.063 72.084 1.00 84.38 309 GLU A N 1
ATOM 2434 C CA . GLU A 1 309 ? -51.182 57.907 72.683 1.00 84.38 309 GLU A CA 1
ATOM 2435 C C . GLU A 1 309 ? -52.146 57.190 71.732 1.00 84.38 309 GLU A C 1
ATOM 2437 O O . GLU A 1 309 ? -52.906 56.321 72.156 1.00 84.38 309 GLU A O 1
ATOM 2442 N N . SER A 1 310 ? -52.100 57.507 70.431 1.00 80.12 310 SER A N 1
ATOM 2443 C CA . SER A 1 310 ? -52.932 56.843 69.424 1.00 80.12 310 SER A CA 1
ATOM 2444 C C . SER A 1 310 ? -52.255 56.769 68.050 1.00 80.12 310 SER A C 1
ATOM 2446 O O . SER A 1 310 ? -51.481 57.649 67.674 1.00 80.12 310 SER A O 1
ATOM 2448 N N . TRP A 1 311 ? -52.540 55.694 67.304 1.00 73.00 311 TRP A N 1
ATOM 2449 C CA . TRP A 1 311 ? -51.939 55.398 65.992 1.00 73.00 311 TRP A CA 1
ATOM 2450 C C . TRP A 1 311 ? -52.801 55.827 64.790 1.00 73.00 311 TRP A C 1
ATOM 2452 O O . TRP A 1 311 ? -52.394 55.619 63.649 1.00 73.00 311 TRP A O 1
ATOM 2462 N N . GLY A 1 312 ? -53.972 56.438 64.997 1.00 67.06 312 GLY A N 1
ATOM 2463 C CA . GLY A 1 312 ? -54.823 56.873 63.888 1.00 67.06 312 GLY A CA 1
ATOM 2464 C C . GLY A 1 312 ? -55.862 57.919 64.281 1.00 67.06 312 GLY A C 1
ATOM 2465 O O . GLY A 1 312 ? -56.886 57.533 64.841 1.00 67.06 312 GLY A O 1
ATOM 2466 N N . PRO A 1 313 ? -55.687 59.211 63.936 1.00 76.00 313 PRO A N 1
ATOM 2467 C CA . PRO A 1 313 ? -54.463 59.915 63.501 1.00 76.00 313 PRO A CA 1
ATOM 2468 C C . PRO A 1 313 ? -53.350 59.895 64.571 1.00 76.00 313 PRO A C 1
ATOM 2470 O O . PRO A 1 313 ? -53.638 59.722 65.747 1.00 76.00 313 PRO A O 1
ATOM 2473 N N . LEU A 1 314 ? -52.077 60.053 64.184 1.00 80.19 314 LEU A N 1
ATOM 2474 C CA . LEU A 1 314 ? -50.941 59.932 65.112 1.00 80.19 314 LEU A CA 1
ATOM 2475 C C . LEU A 1 314 ? -50.877 61.106 66.111 1.00 80.19 314 LEU A C 1
ATOM 2477 O O . LEU A 1 314 ? -50.663 62.248 65.702 1.00 80.19 314 LEU A O 1
ATOM 2481 N N . THR A 1 315 ? -50.980 60.811 67.411 1.00 80.12 315 THR A N 1
ATOM 2482 C CA . THR A 1 315 ? -50.793 61.779 68.510 1.00 80.12 315 THR A CA 1
ATOM 2483 C C . THR A 1 315 ? -49.689 61.325 69.467 1.00 80.12 315 THR A C 1
ATOM 2485 O O . THR A 1 315 ? -49.660 60.169 69.901 1.00 80.12 315 THR A O 1
ATOM 2488 N N . MET A 1 316 ? -48.754 62.227 69.792 1.00 81.94 316 MET A N 1
ATOM 2489 C CA . MET A 1 316 ? -47.635 61.941 70.697 1.00 81.94 316 MET A CA 1
ATOM 2490 C C . MET A 1 316 ? -47.323 63.122 71.619 1.00 81.94 316 MET A C 1
ATOM 2492 O O . MET A 1 316 ? -47.367 64.278 71.191 1.00 81.94 316 MET A O 1
ATOM 2496 N N . THR A 1 317 ? -46.935 62.808 72.855 1.00 81.81 317 THR A N 1
ATOM 2497 C CA . THR A 1 317 ? -46.553 63.788 73.881 1.00 81.81 317 THR A CA 1
ATOM 2498 C C . THR A 1 317 ? -45.060 63.637 74.193 1.00 81.81 317 THR A C 1
ATOM 2500 O O . THR A 1 317 ? -44.600 62.532 74.482 1.00 81.81 317 THR A O 1
ATOM 2503 N N . ILE A 1 318 ? -44.288 64.730 74.101 1.00 79.88 318 ILE A N 1
ATOM 2504 C CA . ILE A 1 318 ? -42.829 64.744 74.331 1.00 79.88 318 ILE A CA 1
ATOM 2505 C C . ILE A 1 318 ? -42.546 64.969 75.824 1.00 79.88 318 ILE A C 1
ATOM 2507 O O . ILE A 1 318 ? -43.036 65.939 76.403 1.00 79.88 318 ILE A O 1
ATOM 2511 N N . GLN A 1 319 ? -41.740 64.098 76.436 1.00 72.44 319 GLN A N 1
ATOM 2512 C CA . GLN A 1 319 ? -41.293 64.219 77.829 1.00 72.44 319 GLN A CA 1
ATOM 2513 C C . GLN A 1 319 ? -39.931 64.936 77.897 1.00 72.44 319 GLN A C 1
ATOM 2515 O O . GLN A 1 319 ? -39.061 64.706 77.059 1.00 72.44 319 GLN A O 1
ATOM 2520 N N . LYS A 1 320 ? -39.733 65.833 78.875 1.00 58.72 320 LYS A N 1
ATOM 2521 C CA . LYS A 1 320 ? -38.435 66.496 79.123 1.00 58.72 320 LYS A CA 1
ATOM 2522 C C . LYS A 1 320 ? -37.524 65.570 79.940 1.00 58.72 320 LYS A C 1
ATOM 2524 O O . LYS A 1 320 ? -37.967 65.044 80.951 1.00 58.72 320 LYS A O 1
ATOM 2529 N N . GLU A 1 321 ? -36.278 65.409 79.490 1.00 57.59 321 GLU A N 1
ATOM 2530 C CA . GLU A 1 321 ? -35.263 64.485 80.029 1.00 57.59 321 GLU A CA 1
ATOM 2531 C C . GLU A 1 321 ? -35.004 64.635 81.542 1.00 57.59 321 GLU A C 1
ATOM 2533 O O . GLU A 1 321 ? -34.737 65.736 82.029 1.00 57.59 321 GLU A O 1
ATOM 2538 N N . GLU A 1 322 ? -34.988 63.507 82.259 1.00 53.78 322 GLU A N 1
ATOM 2539 C CA . GLU A 1 322 ? -34.438 63.371 83.613 1.00 53.78 322 GLU A CA 1
ATOM 2540 C C . GLU A 1 322 ? -33.024 62.757 83.508 1.00 53.78 322 GLU A C 1
ATOM 2542 O O . GLU A 1 322 ? -32.782 61.827 82.738 1.00 53.78 322 GLU A O 1
ATOM 2547 N N . LYS A 1 323 ? -32.041 63.355 84.190 1.00 47.78 323 LYS A N 1
ATOM 2548 C CA . LYS A 1 323 ? -30.602 63.087 84.015 1.00 47.78 323 LYS A CA 1
ATOM 2549 C C . LYS A 1 323 ? -30.200 61.825 84.798 1.00 47.78 323 LYS A C 1
ATOM 2551 O O . LYS A 1 323 ? -30.006 61.904 86.005 1.00 47.78 323 LYS A O 1
ATOM 2556 N N . ASP A 1 324 ? -30.028 60.686 84.132 1.00 49.06 324 ASP A N 1
ATOM 2557 C CA . ASP A 1 324 ? -29.598 59.446 84.803 1.00 49.06 324 ASP A CA 1
ATOM 2558 C C . ASP A 1 324 ? -28.121 59.502 85.259 1.00 49.06 324 ASP A C 1
ATOM 2560 O O . ASP A 1 324 ? -27.183 59.433 84.454 1.00 49.06 324 ASP A O 1
ATOM 2564 N N . GLU A 1 325 ? -27.905 59.585 86.575 1.00 53.62 325 GLU A N 1
ATOM 2565 C CA . GLU A 1 325 ? -26.613 59.415 87.253 1.00 53.62 325 GLU A CA 1
ATOM 2566 C C . GLU A 1 325 ? -26.128 57.957 87.136 1.00 53.62 325 GLU A C 1
ATOM 2568 O O . GLU A 1 325 ? -26.482 57.082 87.927 1.00 53.62 325 GLU A O 1
ATOM 2573 N N . LYS A 1 326 ? -25.302 57.646 86.131 1.00 56.88 326 LYS A N 1
ATOM 2574 C CA . LYS A 1 326 ? -24.726 56.297 85.995 1.00 56.88 326 LYS A CA 1
ATOM 2575 C C . LYS A 1 326 ? -23.682 56.035 87.087 1.00 56.88 326 LYS A C 1
ATOM 2577 O O . LYS A 1 326 ? -22.640 56.686 87.128 1.00 56.88 326 LYS A O 1
ATOM 2582 N N . ALA A 1 327 ? -23.946 55.032 87.928 1.00 59.03 327 ALA A N 1
ATOM 2583 C CA . ALA A 1 327 ? -23.034 54.540 88.960 1.00 59.03 327 ALA A CA 1
ATOM 2584 C C . ALA A 1 327 ? -21.690 54.101 88.352 1.00 59.03 327 ALA A C 1
ATOM 2586 O O . ALA A 1 327 ? -21.606 53.128 87.596 1.00 59.03 327 ALA A O 1
ATOM 2587 N N . LEU A 1 328 ? -20.632 54.834 88.681 1.00 66.38 328 LEU A N 1
ATOM 2588 C CA . LEU A 1 328 ? -19.273 54.538 88.247 1.00 66.38 328 LEU A CA 1
ATOM 2589 C C . LEU A 1 328 ? -18.719 53.343 89.028 1.00 66.38 328 LEU A C 1
ATOM 2591 O O . LEU A 1 328 ? -19.120 53.090 90.159 1.00 66.38 328 LEU A O 1
ATOM 2595 N N . LYS A 1 329 ? -17.805 52.576 88.431 1.00 73.88 329 LYS A N 1
ATOM 2596 C CA . LYS A 1 329 ? -17.134 51.445 89.093 1.00 73.88 329 LYS A CA 1
ATOM 2597 C C . LYS A 1 329 ? -15.629 51.647 89.059 1.00 73.88 329 LYS A C 1
ATOM 2599 O O . LYS A 1 329 ? -15.098 52.148 88.074 1.00 73.88 329 LYS A O 1
ATOM 2604 N N . CYS A 1 330 ? -14.937 51.244 90.117 1.00 70.88 330 CYS A N 1
ATOM 2605 C CA . CYS A 1 330 ? -13.486 51.318 90.192 1.00 70.88 330 CYS A CA 1
ATOM 2606 C C . CYS A 1 330 ? -12.860 50.399 89.127 1.00 70.88 330 CYS A C 1
ATOM 2608 O O . CYS A 1 330 ? -13.187 49.213 89.101 1.00 70.88 330 CYS A O 1
ATOM 2610 N N . PRO A 1 331 ? -11.935 50.886 88.281 1.00 72.62 331 PRO A N 1
ATOM 2611 C CA . PRO A 1 331 ? -11.324 50.072 87.227 1.00 72.62 331 PRO A CA 1
ATOM 2612 C C . PRO A 1 331 ? -10.431 48.952 87.775 1.00 72.62 331 PRO A C 1
ATOM 2614 O O . PRO A 1 331 ? -10.212 47.959 87.093 1.00 72.62 331 PRO A O 1
ATOM 2617 N N . ASN A 1 332 ? -9.910 49.100 88.996 1.00 74.62 332 ASN A N 1
ATOM 2618 C CA . ASN A 1 332 ? -8.988 48.123 89.569 1.00 74.62 332 ASN A CA 1
ATOM 2619 C C . ASN A 1 332 ? -9.722 46.919 90.183 1.00 74.62 332 ASN A C 1
ATOM 2621 O O . ASN A 1 332 ? -9.353 45.777 89.940 1.00 74.62 332 ASN A O 1
ATOM 2625 N N . CYS A 1 333 ? -10.771 47.159 90.978 1.00 73.75 333 CYS A N 1
ATOM 2626 C CA . CYS A 1 333 ? -11.469 46.093 91.713 1.00 73.75 333 CYS A CA 1
ATOM 2627 C C . CYS A 1 333 ? -12.958 45.943 91.370 1.00 73.75 333 CYS A C 1
ATOM 2629 O O . CYS A 1 333 ? -13.600 45.012 91.844 1.00 73.75 333 CYS A O 1
ATOM 2631 N N . GLY A 1 334 ? -13.532 46.853 90.581 1.00 69.75 334 GLY A N 1
ATOM 2632 C CA . GLY A 1 334 ? -14.943 46.821 90.189 1.00 69.75 334 GLY A CA 1
ATOM 2633 C C . GLY A 1 334 ? -15.936 47.319 91.246 1.00 69.75 334 GLY A C 1
ATOM 2634 O O . GLY A 1 334 ? -17.135 47.339 90.963 1.00 69.75 334 GLY A O 1
ATOM 2635 N N . ALA A 1 335 ? -15.475 47.736 92.432 1.00 78.44 335 ALA A N 1
ATOM 2636 C CA . ALA A 1 335 ? -16.341 48.282 93.478 1.00 78.44 335 ALA A CA 1
ATOM 2637 C C . ALA A 1 335 ? -17.066 49.558 93.000 1.00 78.44 335 ALA A C 1
ATOM 2639 O O . ALA A 1 335 ? -16.477 50.333 92.240 1.00 78.44 335 ALA A O 1
ATOM 2640 N N . PRO A 1 336 ? -18.323 49.795 93.413 1.00 75.62 336 PRO A N 1
ATOM 2641 C CA . PRO A 1 336 ? -19.053 50.998 93.032 1.00 75.62 336 PRO A CA 1
ATOM 2642 C C . PRO A 1 336 ? -18.362 52.249 93.593 1.00 75.62 336 PRO A C 1
ATOM 2644 O O . PRO A 1 336 ? -17.893 52.262 94.728 1.00 75.62 336 PRO A O 1
ATOM 2647 N N . LEU A 1 337 ? -18.295 53.286 92.769 1.00 71.81 337 LEU A N 1
ATOM 2648 C CA . LEU A 1 337 ? -17.779 54.612 93.077 1.00 71.81 337 LEU A CA 1
ATOM 2649 C C . LEU A 1 337 ? -18.926 55.622 93.007 1.00 71.81 337 LEU A C 1
ATOM 2651 O O . LEU A 1 337 ? -19.852 55.473 92.204 1.00 71.81 337 LEU A O 1
ATOM 2655 N N . ALA A 1 338 ? -18.849 56.669 93.826 1.00 66.94 338 ALA A N 1
ATOM 2656 C CA . ALA A 1 338 ? -19.831 57.741 93.783 1.00 66.94 338 ALA A CA 1
ATOM 2657 C C . ALA A 1 338 ? -19.723 58.502 92.449 1.00 66.94 338 ALA A C 1
ATOM 2659 O O . ALA A 1 338 ? -18.627 58.800 91.965 1.00 66.94 338 ALA A O 1
ATOM 2660 N N . SER A 1 339 ? -20.868 58.794 91.835 1.00 61.75 339 SER A N 1
ATOM 2661 C CA . SER A 1 339 ? -20.958 59.603 90.617 1.00 61.75 339 SER A CA 1
ATOM 2662 C C . SER A 1 339 ? -20.738 61.082 90.957 1.00 61.75 339 SER A C 1
ATOM 2664 O O . SER A 1 339 ? -21.361 61.589 91.883 1.00 61.75 339 SER A O 1
ATOM 2666 N N . GLY A 1 340 ? -19.863 61.780 90.218 1.00 63.16 340 GLY A N 1
ATOM 2667 C CA . GLY A 1 340 ? -19.780 63.250 90.254 1.00 63.16 340 GLY A CA 1
ATOM 2668 C C . GLY A 1 340 ? -18.584 63.893 90.972 1.00 63.16 340 GLY A C 1
ATOM 2669 O O . GLY A 1 340 ? -18.589 65.112 91.126 1.00 63.16 340 GLY A O 1
ATOM 2670 N N . VAL A 1 341 ? -17.556 63.135 91.380 1.00 62.41 341 VAL A N 1
ATOM 2671 C CA . VAL A 1 341 ? -16.313 63.696 91.958 1.00 62.41 341 VAL A CA 1
ATOM 2672 C C . VAL A 1 341 ? -15.103 63.330 91.097 1.00 62.41 341 VAL A C 1
ATOM 2674 O O . VAL A 1 341 ? -14.821 62.150 90.898 1.00 62.41 341 VAL A O 1
ATOM 2677 N N . ASP A 1 342 ? -14.365 64.337 90.619 1.00 65.06 342 ASP A N 1
ATOM 2678 C CA . ASP A 1 342 ? -13.290 64.161 89.629 1.00 65.06 342 ASP A CA 1
ATOM 2679 C C . ASP A 1 342 ? -12.090 63.340 90.138 1.00 65.06 342 ASP A C 1
ATOM 2681 O O . ASP A 1 342 ? -11.413 62.703 89.338 1.00 65.06 342 ASP A O 1
ATOM 2685 N N . LYS A 1 343 ? -11.828 63.291 91.451 1.00 71.56 343 LYS A N 1
ATOM 2686 C CA . LYS A 1 343 ? -10.824 62.407 92.075 1.00 71.56 343 LYS A CA 1
ATOM 2687 C C . LYS A 1 343 ? -11.371 61.794 93.352 1.00 71.56 343 LYS A C 1
ATOM 2689 O O . LYS A 1 343 ? -11.715 62.524 94.276 1.00 71.56 343 LYS A O 1
ATOM 2694 N N . GLN A 1 344 ? -11.402 60.468 93.429 1.00 75.62 344 GLN A N 1
ATOM 2695 C CA . GLN A 1 344 ? -11.825 59.751 94.631 1.00 75.62 344 GLN A CA 1
ATOM 2696 C C . GLN A 1 344 ? -10.972 58.508 94.876 1.00 75.62 344 GLN A C 1
ATOM 2698 O O . GLN A 1 344 ? -10.548 57.827 93.942 1.00 75.62 344 GLN A O 1
ATOM 2703 N N . LYS A 1 345 ? -10.721 58.206 96.149 1.00 77.44 345 LYS A N 1
ATOM 2704 C CA . LYS A 1 345 ? -10.036 56.984 96.568 1.00 77.44 345 LYS A CA 1
ATOM 2705 C C . LYS A 1 345 ? -11.065 55.876 96.734 1.00 77.44 345 LYS A C 1
ATOM 2707 O O . LYS A 1 345 ? -12.114 56.091 97.325 1.00 77.44 345 LYS A O 1
ATOM 2712 N N . CYS A 1 346 ? -10.787 54.699 96.190 1.00 77.06 346 CYS A N 1
ATOM 2713 C CA . CYS A 1 346 ? -11.657 53.551 96.386 1.00 77.06 346 CYS A CA 1
ATOM 2714 C C . CYS A 1 346 ? -11.488 53.015 97.812 1.00 77.06 346 CYS A C 1
ATOM 2716 O O . CYS A 1 346 ? -10.388 52.603 98.179 1.00 77.06 346 CYS A O 1
ATOM 2718 N N . ASP A 1 347 ? -12.575 52.944 98.578 1.00 80.06 347 ASP A N 1
ATOM 2719 C CA . ASP A 1 347 ? -12.551 52.443 99.961 1.00 80.06 347 ASP A CA 1
ATOM 2720 C C . ASP A 1 347 ? -12.150 50.965 100.067 1.00 80.06 347 ASP A C 1
ATOM 2722 O O . ASP A 1 347 ? -11.618 50.531 101.085 1.00 80.06 347 ASP A O 1
ATOM 2726 N N . TYR A 1 348 ? -12.374 50.184 99.006 1.00 80.50 348 TYR A N 1
ATOM 2727 C CA . TYR A 1 348 ? -12.110 48.746 99.018 1.00 80.50 348 TYR A CA 1
ATOM 2728 C C . TYR A 1 348 ? -10.651 48.405 98.718 1.00 80.50 348 TYR A C 1
ATOM 2730 O O . TYR A 1 348 ? -10.045 47.605 99.425 1.00 80.50 348 TYR A O 1
ATOM 2738 N N . CYS A 1 349 ? -10.081 48.969 97.650 1.00 78.69 349 CYS A N 1
ATOM 2739 C CA . CYS A 1 349 ? -8.717 48.636 97.222 1.00 78.69 349 CYS A CA 1
ATOM 2740 C C . CYS A 1 349 ? -7.690 49.727 97.537 1.00 78.69 349 CYS A C 1
ATOM 2742 O O . CYS A 1 349 ? -6.503 49.530 97.292 1.00 78.69 349 CYS A O 1
ATOM 2744 N N . GLY A 1 350 ? -8.132 50.882 98.036 1.00 76.69 350 GLY A N 1
ATOM 2745 C CA . GLY A 1 350 ? -7.280 52.025 98.345 1.00 76.69 350 GLY A CA 1
ATOM 2746 C C . GLY A 1 350 ? -6.750 52.779 97.124 1.00 76.69 350 GLY A C 1
ATOM 2747 O O . GLY A 1 350 ? -6.038 53.762 97.303 1.00 76.69 350 GLY A O 1
ATOM 2748 N N . SER A 1 351 ? -7.074 52.369 95.894 1.00 77.56 351 SER A N 1
ATOM 2749 C CA . SER A 1 351 ? -6.581 53.040 94.686 1.00 77.56 351 SER A CA 1
ATOM 2750 C C . SER A 1 351 ? -7.266 54.393 94.481 1.00 77.56 351 SER A C 1
ATOM 2752 O O . SER A 1 351 ? -8.492 54.481 94.544 1.00 77.56 351 SER A O 1
ATOM 2754 N N . GLU A 1 352 ? -6.492 55.437 94.188 1.00 79.38 352 GLU A N 1
ATOM 2755 C CA . GLU A 1 352 ? -7.032 56.730 93.754 1.00 79.38 352 GLU A CA 1
ATOM 2756 C C . GLU A 1 352 ? -7.425 56.682 92.276 1.00 79.38 352 GLU A C 1
ATOM 2758 O O . GLU A 1 352 ? -6.649 56.258 91.413 1.00 79.38 352 GLU A O 1
ATOM 2763 N N . VAL A 1 353 ? -8.658 57.102 92.003 1.00 72.69 353 VAL A N 1
ATOM 2764 C CA . VAL A 1 353 ? -9.290 57.081 90.688 1.00 72.69 353 VAL A CA 1
ATOM 2765 C C . VAL A 1 353 ? -9.652 58.508 90.299 1.00 72.69 353 VAL A C 1
ATOM 2767 O O . VAL A 1 353 ? -10.379 59.189 91.022 1.00 72.69 353 VAL A O 1
ATOM 2770 N N . GLU A 1 354 ? -9.142 58.954 89.153 1.00 73.44 354 GLU A N 1
ATOM 2771 C CA . GLU A 1 354 ? -9.473 60.250 88.559 1.00 73.44 354 GLU A CA 1
ATOM 2772 C C . GLU A 1 354 ? -10.402 60.051 87.353 1.00 73.44 354 GLU A C 1
ATOM 2774 O O . GLU A 1 354 ? -10.098 59.282 86.438 1.00 73.44 354 GLU A O 1
ATOM 2779 N N . LEU A 1 355 ? -11.531 60.757 87.347 1.00 65.25 355 LEU A N 1
ATOM 2780 C CA . LEU A 1 355 ? -12.436 60.870 86.211 1.00 65.25 355 LEU A CA 1
ATOM 2781 C C . LEU A 1 355 ? -11.957 62.006 85.312 1.00 65.25 355 LEU A C 1
ATOM 2783 O O . LEU A 1 355 ? -12.044 63.175 85.674 1.00 65.25 355 LEU A O 1
ATOM 2787 N N . ARG A 1 356 ? -11.466 61.677 84.115 1.00 58.09 356 ARG A N 1
ATOM 2788 C CA . ARG A 1 356 ? -11.161 62.681 83.087 1.00 58.09 356 ARG A CA 1
ATOM 2789 C C . ARG A 1 356 ? -12.122 62.547 81.909 1.00 58.09 356 ARG A C 1
ATOM 2791 O O . ARG A 1 356 ? -12.103 61.535 81.218 1.00 58.09 356 ARG A O 1
ATOM 2798 N N . GLY A 1 357 ? -12.919 63.594 81.674 1.00 53.56 357 GLY A N 1
ATOM 2799 C CA . GLY A 1 357 ? -13.763 63.767 80.481 1.00 53.56 357 GLY A CA 1
ATOM 2800 C C . GLY A 1 357 ? -15.235 64.072 80.793 1.00 53.56 357 GLY A C 1
ATOM 2801 O O . GLY A 1 357 ? -15.828 63.459 81.676 1.00 53.56 357 GLY A O 1
ATOM 2802 N N . ARG A 1 358 ? -15.841 65.023 80.061 1.00 47.41 358 ARG A N 1
ATOM 2803 C CA . ARG A 1 358 ? -17.291 65.300 80.117 1.00 47.41 358 ARG A CA 1
ATOM 2804 C C . ARG A 1 358 ? -18.057 64.366 79.169 1.00 47.41 358 ARG A C 1
ATOM 2806 O O . ARG A 1 358 ? -17.585 64.148 78.055 1.00 47.41 358 ARG A O 1
ATOM 2813 N N . PRO A 1 359 ? -19.254 63.886 79.551 1.00 47.41 359 PRO A N 1
ATOM 2814 C CA . PRO A 1 359 ? -20.074 63.052 78.680 1.00 47.41 359 PRO A CA 1
ATOM 2815 C C . PRO A 1 359 ? -20.586 63.862 77.485 1.00 47.41 359 PRO A C 1
ATOM 2817 O O . PRO A 1 359 ? -21.290 64.856 77.661 1.00 47.41 359 PRO A O 1
ATOM 2820 N N . THR A 1 360 ? -20.267 63.424 76.268 1.00 41.34 360 THR A N 1
ATOM 2821 C CA . THR A 1 360 ? -21.007 63.816 75.061 1.00 41.34 360 THR A CA 1
ATOM 2822 C C . THR A 1 360 ? -21.673 62.579 74.463 1.00 41.34 360 THR A C 1
ATOM 2824 O O . THR A 1 360 ? -21.201 61.455 74.613 1.00 41.34 360 THR A O 1
ATOM 2827 N N . HIS A 1 361 ? -22.849 62.785 73.876 1.00 49.06 361 HIS A N 1
ATOM 2828 C CA . HIS A 1 361 ? -23.916 61.789 73.734 1.00 49.06 361 HIS A CA 1
ATOM 2829 C C . HIS A 1 361 ? -23.633 60.648 72.721 1.00 49.06 361 HIS A C 1
ATOM 2831 O O . HIS A 1 361 ? -24.469 59.764 72.546 1.00 49.06 361 HIS A O 1
ATOM 2837 N N . TYR A 1 362 ? -22.467 60.622 72.071 1.00 42.28 362 TYR A N 1
ATOM 2838 C CA . TYR A 1 362 ? -22.110 59.607 71.072 1.00 42.28 362 TYR A CA 1
ATOM 2839 C C . TYR A 1 362 ? -20.636 59.188 71.149 1.00 42.28 362 TYR A C 1
ATOM 2841 O O . TYR A 1 362 ? -19.969 59.118 70.133 1.00 42.28 362 TYR A O 1
ATOM 2849 N N . GLU A 1 363 ? -20.124 58.891 72.345 1.00 38.66 363 GLU A N 1
ATOM 2850 C CA . GLU A 1 363 ? -18.928 58.050 72.523 1.00 38.66 363 GLU A CA 1
ATOM 2851 C C . GLU A 1 363 ? -18.797 57.670 74.007 1.00 38.66 363 GLU A C 1
ATOM 2853 O O . GLU A 1 363 ? -18.332 58.443 74.841 1.00 38.66 363 GLU A O 1
ATOM 2858 N N . ASN A 1 364 ? -19.245 56.466 74.382 1.00 36.50 364 ASN A N 1
ATOM 2859 C CA . ASN A 1 364 ? -19.006 55.935 75.727 1.00 36.50 364 ASN A CA 1
ATOM 2860 C C . ASN A 1 364 ? -17.588 55.354 75.801 1.00 36.50 364 ASN A C 1
ATOM 2862 O O . ASN A 1 364 ? -17.409 54.138 75.838 1.00 36.50 364 ASN A O 1
ATOM 2866 N N . GLN A 1 365 ? -16.579 56.217 75.843 1.00 41.00 365 GLN A N 1
ATOM 2867 C CA . GLN A 1 365 ? -15.253 55.845 76.331 1.00 41.00 365 GLN A CA 1
ATOM 2868 C C . GLN A 1 365 ? -14.909 56.709 77.542 1.00 41.00 365 GLN A C 1
ATOM 2870 O O . GLN A 1 365 ? -14.194 57.700 77.456 1.00 41.00 365 GLN A O 1
ATOM 2875 N N . PHE A 1 366 ? -15.419 56.314 78.710 1.00 51.12 366 PHE A N 1
ATOM 2876 C CA . PHE A 1 366 ? -14.810 56.747 79.963 1.00 51.12 366 PHE A CA 1
ATOM 2877 C C . PHE A 1 366 ? -13.552 55.906 80.181 1.00 51.12 366 PHE A C 1
ATOM 2879 O O . PHE A 1 366 ? -13.640 54.715 80.477 1.00 51.12 366 PHE A O 1
ATOM 2886 N N . MET A 1 367 ? -12.378 56.514 80.032 1.00 46.28 367 MET A N 1
ATOM 2887 C CA . MET A 1 367 ? -11.107 55.879 80.378 1.00 46.28 367 MET A CA 1
ATOM 2888 C C . MET A 1 367 ? -10.794 56.189 81.841 1.00 46.28 367 MET A C 1
ATOM 2890 O O . MET A 1 367 ? -10.179 57.201 82.170 1.00 46.28 367 MET A O 1
ATOM 2894 N N . LEU A 1 368 ? -11.265 55.325 82.740 1.00 46.91 368 LEU A N 1
ATOM 2895 C CA . LEU A 1 368 ? -10.885 55.366 84.149 1.00 46.91 368 LEU A CA 1
ATOM 2896 C C . LEU A 1 368 ? -9.453 54.843 84.295 1.00 46.91 368 LEU A C 1
ATOM 2898 O O . LEU A 1 368 ? -9.204 53.649 84.135 1.00 46.91 368 LEU A O 1
ATOM 2902 N N . HIS A 1 369 ? -8.511 55.730 84.611 1.00 50.62 369 HIS A N 1
ATOM 2903 C CA . HIS A 1 369 ? -7.117 55.363 84.855 1.00 50.62 369 HIS A CA 1
ATOM 2904 C C . HIS A 1 369 ? -6.839 55.229 86.359 1.00 50.62 369 HIS A C 1
ATOM 2906 O O . HIS A 1 369 ? -7.130 56.134 87.139 1.00 50.62 369 HIS A O 1
ATOM 2912 N N . ALA A 1 370 ? -6.241 54.104 86.765 1.00 43.00 370 ALA A N 1
ATOM 2913 C CA . ALA A 1 370 ? -5.693 53.919 88.109 1.00 43.00 370 ALA A CA 1
ATOM 2914 C C . ALA A 1 370 ? -4.247 54.439 88.149 1.00 43.00 370 ALA A C 1
ATOM 2916 O O . ALA A 1 370 ? -3.435 54.049 87.309 1.00 43.00 370 ALA A O 1
ATOM 2917 N N . LEU A 1 371 ? -3.915 55.314 89.104 1.00 57.59 371 LEU A N 1
ATOM 2918 C CA . LEU A 1 371 ? -2.622 56.016 89.091 1.00 57.59 371 LEU A CA 1
ATOM 2919 C C . LEU A 1 371 ? -1.467 55.300 89.823 1.00 57.59 371 LEU A C 1
ATOM 2921 O O . LEU A 1 371 ? -0.323 55.650 89.543 1.00 57.59 371 LEU A O 1
ATOM 2925 N N . LYS A 1 372 ? -1.719 54.292 90.681 1.00 60.25 372 LYS A N 1
ATOM 2926 C CA . LYS A 1 372 ? -0.797 53.223 91.168 1.00 60.25 372 LYS A CA 1
ATOM 2927 C C . LYS A 1 372 ? -1.387 52.519 92.406 1.00 60.25 372 LYS A C 1
ATOM 2929 O O . LYS A 1 372 ? -2.402 52.968 92.930 1.00 60.25 372 LYS A O 1
ATOM 2934 N N . LYS A 1 373 ? -0.774 51.393 92.796 1.00 49.84 373 LYS A N 1
ATOM 2935 C CA . LYS A 1 373 ? -1.178 50.504 93.900 1.00 49.84 373 LYS A CA 1
ATOM 2936 C C . LYS A 1 373 ? -0.871 51.087 95.274 1.00 49.84 373 LYS A C 1
ATOM 2938 O O . LYS A 1 373 ? 0.233 51.662 95.406 1.00 49.84 373 LYS A O 1
#

Foldseek 3Di:
DVVVVVVVVVVVVVVVVVVPPDPPPDDQQKDWQAWEWEWEAEQLQKIKIKIKTKMAGAADQDWWDWFFDPAPLKDDKWKDFPPHTWDWDFDDDPRGITITTTDPDGDGHGDITTMMIMIMHHPQKAADPVDNQKIKHKDQGTADPFFWHQKYKYKYFYYAPFDPVQKDKPPQFPDWDDDRTIMTMHIDGRDTSVRDIMMMMGGSVSHDPPVSRDDRPVVPDPPPPDPVVVVVVVVVVVVVVVVVVVVVVVVVVVVVPPPDDDDPPPPPDDDDPPPDDPLRVCVVVVHDPVVSVVSVVVVCVVVVQWDWDDVVVTDIDGDDDDDDQDFDAQPPPRHTDDGDDQWDADPPPRWIWGFDDDDDDPDPDGPTDTPDD

Solvent-accessible surface area (backbone atoms only — not comparable to full-atom values): 22001 Å² total; per-residue (Å²): 120,70,68,66,52,51,53,52,51,53,51,52,50,50,52,54,58,60,65,66,61,65,76,73,78,74,76,85,38,56,46,53,52,32,42,39,35,40,38,40,39,44,38,45,57,42,31,40,40,36,39,41,36,33,34,36,23,66,36,59,88,37,53,58,50,73,45,66,46,99,55,83,61,47,42,87,65,48,34,29,45,90,92,45,77,40,59,68,42,84,48,76,55,100,90,39,41,22,40,39,37,39,47,96,58,75,36,38,58,78,39,74,47,58,36,42,35,38,32,35,38,49,86,61,66,44,65,39,94,88,45,76,64,27,28,26,39,77,48,66,70,75,64,63,88,78,44,60,28,52,37,34,36,42,32,43,32,45,31,70,87,53,54,73,89,65,47,49,66,41,61,86,63,79,44,75,45,80,70,91,41,28,29,43,30,39,72,41,72,56,36,44,65,86,69,62,64,40,32,46,33,35,58,43,84,61,40,59,59,80,91,67,41,66,76,58,82,71,74,74,67,89,67,86,73,61,59,68,56,54,51,50,51,53,50,51,52,52,51,49,51,50,49,50,49,51,49,48,49,54,50,47,54,60,75,59,58,66,81,83,69,78,82,78,80,77,73,92,71,78,75,85,63,90,81,58,52,76,45,56,49,33,55,75,70,65,51,58,68,69,59,37,51,51,45,48,54,50,51,39,38,73,69,64,39,28,49,78,79,43,87,78,76,78,44,71,49,77,52,82,89,79,87,81,83,66,77,38,55,39,78,88,80,58,50,81,39,79,68,92,60,56,66,47,66,38,90,87,81,64,36,47,38,43,62,68,84,80,93,56,102,84,62,97,72,80,66,67,51,76,83,60,133

Nearest PDB structures (foldseek):
  4gaa-assembly1_B  TM=7.229E-01  e=1.173E-07  Xenopus laevis
  5ni4-assembly1_C  TM=6.986E-01  e=4.233E-08  Homo sapiens
  3cho-assembly1_A  TM=6.965E-01  e=7.636E-08  Homo sapiens
  3b7t-assembly1_A  TM=6.538E-01  e=4.466E-08  Homo sapiens
  1h19-assembly1_A  TM=6.729E-01  e=1.534E-07  Homo sapiens

Radius of gyration: 49.85 Å; Cα contacts (8 Å, |Δi|>4): 574; chains: 1; bounding box: 77×89×129 Å